Protein AF-0000000084732547 (afdb_homodimer)

Radius of gyration: 25.55 Å; Cα contacts (8 Å, |Δi|>4): 733; chains: 2; bounding box: 49×91×50 Å

Sequence (432 aa):
MTTTPTPHDSFFKDVFGPGKANLPALLSLLDAPFASRIDPSSLTFLSGETIGEGLATSFRSDLVGSLLVADATVDGKPLEFVFLVEHKSSPARDIQFKLACLVTALWARFLREGKPPLPVVPILIHHGKSPWNQPLRLYETLGLRPELATGMLDYALHVIDLTRIEDDEIRRKIPDPEPQMSLAAMKHIHDPLPAFLRVMADLLKEIEENRDILLSMTTTPTPHDSFFKDVFGPGKANLPALLSLLDAPFASRIDPSSLTFLSGETIGEGLATSFRSDLVGSLLVADATVDGKPLEFVFLVEHKSSPARDIQFKLACLVTALWARFLREGKPPLPVVPILIHHGKSPWNQPLRLYETLGLRPELATGMLDYALHVIDLTRIEDDEIRRKIPDPEPQMSLAAMKHIHDPLPAFLRVMADLLKEIEENRDILLS

Solvent-accessible surface area (backbone atoms only — not comparable to full-atom values): 23725 Å² total; per-residue (Å²): 128,84,70,72,77,47,77,67,54,54,50,51,40,68,51,44,24,83,98,44,87,38,52,56,44,60,41,60,73,50,94,50,74,52,44,84,32,50,36,70,88,52,63,41,69,49,80,44,78,65,39,24,70,24,35,72,47,91,56,73,61,70,38,36,37,31,31,35,36,56,97,35,60,40,96,86,33,77,30,53,37,34,38,37,36,36,74,39,56,56,93,55,94,54,49,68,59,53,48,49,33,50,50,31,28,43,37,51,48,26,50,74,70,74,37,78,61,64,53,49,38,50,34,38,38,35,35,26,90,57,67,87,83,70,73,48,37,45,43,51,69,63,54,45,56,75,72,69,41,69,36,23,75,31,35,41,59,41,69,47,45,39,62,75,52,52,69,68,55,47,52,70,60,27,77,53,55,67,57,33,46,52,52,51,47,45,43,36,63,79,46,58,66,71,59,34,49,50,54,50,48,56,49,49,51,50,40,51,53,49,45,51,53,68,73,92,130,84,72,69,76,46,77,67,52,55,50,52,41,68,51,46,25,83,98,44,87,38,52,56,45,60,41,61,70,49,94,49,75,53,44,83,32,50,37,68,87,53,61,41,70,49,82,47,78,64,38,24,70,24,34,73,46,91,57,74,64,69,39,37,34,32,32,34,35,55,97,37,61,40,95,87,34,76,29,53,38,33,38,39,37,37,74,40,56,58,94,57,95,55,50,66,59,52,48,49,35,51,50,33,27,42,37,51,49,25,50,74,70,74,37,79,60,63,53,49,37,50,35,36,36,35,35,26,92,57,68,86,83,70,73,48,38,44,44,50,69,64,53,45,57,74,74,68,40,69,36,22,76,31,33,41,58,40,69,48,44,39,62,75,51,52,70,67,54,45,53,70,61,26,79,54,55,67,58,32,47,51,52,50,47,45,43,35,63,77,46,58,66,73,59,33,51,49,53,51,49,55,49,50,52,51,38,50,54,48,46,51,52,68,75,90

InterPro domains:
  IPR006842 Transposase (putative), YhgA-like [PF04754] (6-211)
  IPR051699 Rpn/YhgA-like nuclease [PTHR34611] (1-171)

pLDDT: mean 84.66, std 13.65, range [27.95, 97.25]

Foldseek 3Di:
DPPDDDPLLVLVCVLCHPPHLQVLLVLLLFPDPQSVQWDSVFKDFDPQCPLCVVPPDPQTFSGKIKTFGHPDDDPNHTAMEIETEHEDQDDDLCVVVSQVSSLVSQCVVCVVVVHHRHHYAYEYEYQYPDWDDDAQKPCVSVVDDPVVCPPHDIDGYHYNTLLPDDLVNLCVSRPQLSVSLSSLLSNCVPPDPVVSVVSNVVSVVVNVVVVVVVVD/DPPDQDPLLVLVCVLCHPPHLQVLLVLLLFPDPQSVQWDSVFKDFDPFCPLCVVPPDPQTFSGKIKTFGHPDDDPRHTAMEIETEHEDQDDDLCVVVSQVSSLVSQCVVCVVVVHHRHHYAYEYEYQYPDWDDDAQKPVVSVVDDPVVCPPHDIDGYHYNTLLPDDLVNLCVSRPQLSVSLSSLLSNCVPPDPVVSVVSNVVSVVVNVVVVVVVVD

Structure (mmCIF, N/CA/C/O backbone):
data_AF-0000000084732547-model_v1
#
loop_
_entity.id
_entity.type
_entity.pdbx_description
1 polymer 'Probable transposase'
#
loop_
_atom_site.group_PDB
_atom_site.id
_atom_site.type_symbol
_atom_site.label_atom_id
_atom_site.label_alt_id
_atom_site.label_comp_id
_atom_site.label_asym_id
_atom_site.label_entity_id
_atom_site.label_seq_id
_atom_site.pdbx_PDB_ins_code
_atom_site.Cartn_x
_atom_site.Cartn_y
_atom_site.Cartn_z
_atom_site.occupancy
_atom_site.B_iso_or_equiv
_atom_site.auth_seq_id
_atom_site.auth_comp_id
_atom_site.auth_asym_id
_atom_site.auth_atom_id
_atom_site.pdbx_PDB_model_num
ATOM 1 N N . MET A 1 1 ? -15.766 15.445 -9.336 1 31.02 1 MET A N 1
ATOM 2 C CA . MET A 1 1 ? -16.094 16.859 -9.102 1 31.02 1 MET A CA 1
ATOM 3 C C . MET A 1 1 ? -14.898 17.609 -8.539 1 31.02 1 MET A C 1
ATOM 5 O O . MET A 1 1 ? -14.266 17.156 -7.582 1 31.02 1 MET A O 1
ATOM 9 N N . THR A 1 2 ? -14.25 18.359 -9.398 1 36.97 2 THR A N 1
ATOM 10 C CA . THR A 1 2 ? -13.234 19.328 -9.023 1 36.97 2 THR A CA 1
ATOM 11 C C . THR A 1 2 ? -13.703 20.172 -7.844 1 36.97 2 THR A C 1
ATOM 13 O O . THR A 1 2 ? -14.633 20.984 -7.984 1 36.97 2 THR A O 1
ATOM 16 N N . THR A 1 3 ? -13.758 19.656 -6.754 1 43.69 3 THR A N 1
ATOM 17 C CA . THR A 1 3 ? -14.227 20.531 -5.691 1 43.69 3 THR A CA 1
ATOM 18 C C . THR A 1 3 ? -13.438 21.844 -5.688 1 43.69 3 THR A C 1
ATOM 20 O O . THR A 1 3 ? -12.211 21.844 -5.785 1 43.69 3 THR A O 1
ATOM 23 N N . THR A 1 4 ? -14.031 22.922 -6.141 1 45.66 4 THR A N 1
ATOM 24 C CA . THR A 1 4 ? -13.531 24.281 -6.023 1 45.66 4 THR A CA 1
ATOM 25 C C . THR A 1 4 ? -12.828 24.484 -4.688 1 45.66 4 THR A C 1
ATOM 27 O O . THR A 1 4 ? -13.391 24.203 -3.631 1 45.66 4 THR A O 1
ATOM 30 N N . PRO A 1 5 ? -11.469 24.688 -4.867 1 55.34 5 PRO A N 1
ATOM 31 C CA . PRO A 1 5 ? -10.773 24.953 -3.604 1 55.34 5 PRO A CA 1
ATOM 32 C C . PRO A 1 5 ? -11.531 25.922 -2.709 1 55.34 5 PRO A C 1
ATOM 34 O O . PRO A 1 5 ? -12.055 26.938 -3.197 1 55.34 5 PRO A O 1
ATOM 37 N N . THR A 1 6 ? -11.953 25.531 -1.562 1 57.78 6 THR A N 1
ATOM 38 C CA . THR A 1 6 ? -12.523 26.438 -0.571 1 57.78 6 THR A CA 1
ATOM 39 C C . THR A 1 6 ? -11.461 27.391 -0.027 1 57.78 6 THR A C 1
ATOM 41 O O . THR A 1 6 ? -10.266 27.125 -0.165 1 57.78 6 THR A O 1
ATOM 44 N N . PRO A 1 7 ? -11.844 28.562 0.282 1 55 7 PRO A N 1
ATOM 45 C CA . PRO A 1 7 ? -10.914 29.5 0.888 1 55 7 PRO A CA 1
ATOM 46 C C . PRO A 1 7 ? -9.969 28.844 1.895 1 55 7 PRO A C 1
ATOM 48 O O . PRO A 1 7 ? -8.805 29.234 1.993 1 55 7 PRO A O 1
ATOM 51 N N . HIS A 1 8 ? -10.414 27.812 2.553 1 62.69 8 HIS A N 1
ATOM 52 C CA . HIS A 1 8 ? -9.562 27.125 3.52 1 62.69 8 HIS A CA 1
ATOM 53 C C . HIS A 1 8 ? -8.484 26.297 2.82 1 62.69 8 HIS A C 1
ATOM 55 O O . HIS A 1 8 ? -7.363 26.188 3.326 1 62.69 8 HIS A O 1
ATOM 61 N N . ASP A 1 9 ? -8.766 25.828 1.596 1 66.31 9 ASP A N 1
ATOM 62 C CA . ASP A 1 9 ? -7.773 25.047 0.857 1 66.31 9 ASP A CA 1
ATOM 63 C C . ASP A 1 9 ? -6.574 25.922 0.467 1 66.31 9 ASP A C 1
ATOM 65 O O . ASP A 1 9 ? -5.426 25.516 0.677 1 66.31 9 ASP A O 1
ATOM 69 N N . SER A 1 10 ? -6.891 27.047 0.05 1 67.56 10 SER A N 1
ATOM 70 C CA . SER A 1 10 ? -5.84 27.953 -0.405 1 67.56 10 SER A CA 1
ATOM 71 C C . SER A 1 10 ? -4.992 28.438 0.762 1 67.56 10 SER A C 1
ATOM 73 O O . SER A 1 10 ? -3.768 28.547 0.648 1 67.56 10 SER A O 1
ATOM 75 N N . PHE A 1 11 ? -5.613 28.641 1.814 1 73.94 11 PHE A N 1
ATOM 76 C CA . PHE A 1 11 ? -4.902 29.172 2.977 1 73.94 11 PHE A CA 1
ATOM 77 C C . PHE A 1 11 ? -3.918 28.141 3.516 1 73.94 11 PHE A C 1
ATOM 79 O O . PHE A 1 11 ? -2.775 28.469 3.836 1 73.94 11 PHE A O 1
ATOM 86 N N . PHE A 1 12 ? -4.289 26.906 3.523 1 82.31 12 PHE A N 1
ATOM 87 C CA . PHE A 1 12 ? -3.406 25.844 4 1 82.31 12 PHE A CA 1
ATOM 88 C C . PHE A 1 12 ? -2.143 25.781 3.15 1 82.31 12 PHE A C 1
ATOM 90 O O . PHE A 1 12 ? -1.031 25.75 3.684 1 82.31 12 PHE A O 1
ATOM 97 N N . LYS A 1 13 ? -2.27 25.844 1.89 1 82.56 13 LYS A N 1
ATOM 98 C CA . LYS A 1 13 ? -1.136 25.75 0.974 1 82.56 13 LYS A CA 1
ATOM 99 C C . LYS A 1 13 ? -0.231 26.969 1.095 1 82.56 13 LYS A C 1
ATOM 101 O O . LYS A 1 13 ? 0.993 26.859 0.997 1 82.56 13 LYS A O 1
ATOM 106 N N . ASP A 1 14 ? -0.887 28.062 1.357 1 82.38 14 ASP A N 1
ATOM 107 C CA . ASP A 1 14 ? -0.122 29.297 1.483 1 82.38 14 ASP A CA 1
ATOM 108 C C . ASP A 1 14 ? 0.755 29.266 2.734 1 82.38 14 ASP A C 1
ATOM 110 O O . ASP A 1 14 ? 1.865 29.812 2.729 1 82.38 14 ASP A O 1
ATOM 114 N N . VAL A 1 15 ? 0.312 28.703 3.719 1 86.5 15 VAL A N 1
ATOM 115 C CA . VAL A 1 15 ? 0.992 28.734 5.008 1 86.5 15 VAL A CA 1
ATOM 116 C C . VAL A 1 15 ? 2.004 27.594 5.09 1 86.5 15 VAL A C 1
ATOM 118 O O . VAL A 1 15 ? 3.092 27.75 5.645 1 86.5 15 VAL A O 1
ATOM 121 N N . PHE A 1 16 ? 1.667 26.453 4.488 1 90.94 16 PHE A N 1
ATOM 122 C CA . PHE A 1 16 ? 2.506 25.281 4.695 1 90.94 16 PHE A CA 1
ATOM 123 C C . PHE A 1 16 ? 3.207 24.875 3.402 1 90.94 16 PHE A C 1
ATOM 125 O O . PHE A 1 16 ? 4.027 23.953 3.395 1 90.94 16 PHE A O 1
ATOM 132 N N . GLY A 1 17 ? 2.99 25.547 2.369 1 88 17 GLY A N 1
ATOM 133 C CA . GLY A 1 17 ? 3.473 25.172 1.051 1 88 17 GLY A CA 1
ATOM 134 C C . GLY A 1 17 ? 4.867 25.688 0.755 1 88 17 GLY A C 1
ATOM 135 O O . GLY A 1 17 ? 5.602 26.062 1.67 1 88 17 GLY A O 1
ATOM 136 N N . PRO A 1 18 ? 5.203 25.562 -0.571 1 86.31 18 PRO A N 1
ATOM 137 C CA . PRO A 1 18 ? 6.539 25.969 -1.008 1 86.31 18 PRO A CA 1
ATOM 138 C C . PRO A 1 18 ? 6.883 27.406 -0.593 1 86.31 18 PRO A C 1
ATOM 140 O O . PRO A 1 18 ? 6.016 28.281 -0.616 1 86.31 18 PRO A O 1
ATOM 143 N N . GLY A 1 19 ? 8.102 27.594 -0.295 1 83.94 19 GLY A N 1
ATOM 144 C CA . GLY A 1 19 ? 8.562 28.906 0.137 1 83.94 19 GLY A CA 1
ATOM 145 C C . GLY A 1 19 ? 8.422 29.125 1.631 1 83.94 19 GLY A C 1
ATOM 146 O O . GLY A 1 19 ? 8.914 30.109 2.168 1 83.94 19 GLY A O 1
ATOM 147 N N . LYS A 1 20 ? 7.734 28.203 2.25 1 84.25 20 LYS A N 1
ATOM 148 C CA . LYS A 1 20 ? 7.582 28.266 3.699 1 84.25 20 LYS A CA 1
ATOM 149 C C . LYS A 1 20 ? 8.32 27.109 4.375 1 84.25 20 LYS A C 1
ATOM 151 O O . LYS A 1 20 ? 8.555 26.078 3.762 1 84.25 20 LYS A O 1
ATOM 156 N N . ALA A 1 21 ? 8.742 27.281 5.598 1 85.56 21 ALA A N 1
ATOM 157 C CA . ALA A 1 21 ? 9.461 26.266 6.359 1 85.56 21 ALA A CA 1
ATOM 158 C C . ALA A 1 21 ? 8.594 25.703 7.473 1 85.56 21 ALA A C 1
ATOM 160 O O . ALA A 1 21 ? 9.086 25.359 8.547 1 85.56 21 ALA A O 1
ATOM 161 N N . ASN A 1 22 ? 7.215 25.562 7.141 1 91.75 22 ASN A N 1
ATOM 162 C CA . ASN A 1 22 ? 6.301 25.266 8.242 1 91.75 22 ASN A CA 1
ATOM 163 C C . ASN A 1 22 ? 5.949 23.781 8.305 1 91.75 22 ASN A C 1
ATOM 165 O O . ASN A 1 22 ? 5.414 23.312 9.305 1 91.75 22 ASN A O 1
ATOM 169 N N . LEU A 1 23 ? 6.281 22.984 7.316 1 91.25 23 LEU A N 1
ATOM 170 C CA . LEU A 1 23 ? 5.918 21.578 7.27 1 91.25 23 LEU A CA 1
ATOM 171 C C . LEU A 1 23 ? 6.535 20.812 8.445 1 91.25 23 LEU A C 1
ATOM 173 O O . LEU A 1 23 ? 5.855 20.031 9.109 1 91.25 23 LEU A O 1
ATOM 177 N N . PRO A 1 24 ? 7.797 21.047 8.797 1 91.69 24 PRO A N 1
ATOM 178 C CA . PRO A 1 24 ? 8.383 20.328 9.93 1 91.69 24 PRO A CA 1
ATOM 179 C C . PRO A 1 24 ? 7.613 20.547 11.234 1 91.69 24 PRO A C 1
ATOM 181 O O . PRO A 1 24 ? 7.508 19.641 12.055 1 91.69 24 PRO A O 1
ATOM 184 N N . ALA A 1 25 ? 7.102 21.734 11.398 1 89.69 25 ALA A N 1
ATOM 185 C CA . ALA A 1 25 ? 6.328 22.016 12.602 1 89.69 25 ALA A CA 1
ATOM 186 C C . ALA A 1 25 ? 5.078 21.156 12.672 1 89.69 25 ALA A C 1
ATOM 188 O O . ALA A 1 25 ? 4.703 20.672 13.742 1 89.69 25 ALA A O 1
ATOM 189 N N . LEU A 1 26 ? 4.41 20.953 11.594 1 92.31 26 LEU A N 1
ATOM 190 C CA . LEU A 1 26 ? 3.242 20.078 11.539 1 92.31 26 LEU A CA 1
ATOM 191 C C . LEU A 1 26 ? 3.607 18.656 11.953 1 92.31 26 LEU A C 1
ATOM 193 O O . LEU A 1 26 ? 2.84 17.984 12.648 1 92.31 26 LEU A O 1
ATOM 197 N N . LEU A 1 27 ? 4.793 18.188 11.539 1 92.38 27 LEU A N 1
ATOM 198 C CA . LEU A 1 27 ? 5.234 16.828 11.805 1 92.38 27 LEU A CA 1
ATOM 199 C C . LEU A 1 27 ? 5.48 16.609 13.289 1 92.38 27 LEU A C 1
ATOM 201 O O . LEU A 1 27 ? 5.395 15.484 13.789 1 92.38 27 LEU A O 1
ATOM 205 N N . SER A 1 28 ? 5.73 17.703 13.969 1 90.56 28 SER A N 1
ATOM 206 C CA . SER A 1 28 ? 5.977 17.609 15.406 1 90.56 28 SER A CA 1
ATOM 207 C C . SER A 1 28 ? 4.703 17.25 16.156 1 90.56 28 SER A C 1
ATOM 209 O O . SER A 1 28 ? 4.758 16.859 17.328 1 90.56 28 SER A O 1
ATOM 211 N N . LEU A 1 29 ? 3.564 17.406 15.562 1 93.44 29 LEU A N 1
ATOM 212 C CA . LEU A 1 29 ? 2.289 17.062 16.188 1 93.44 29 LEU A CA 1
ATOM 213 C C . LEU A 1 29 ? 2.02 15.57 16.078 1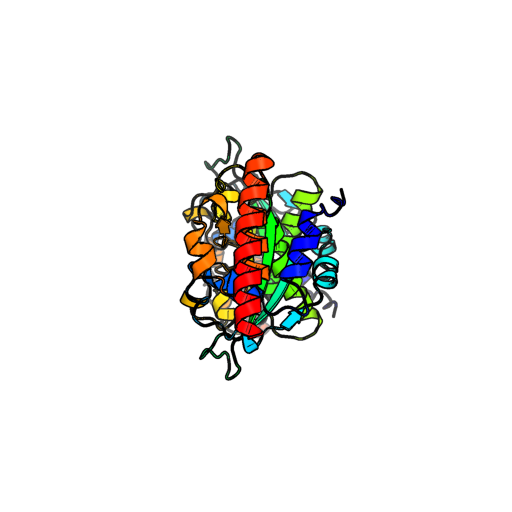 93.44 29 LEU A C 1
ATOM 215 O O . LEU A 1 29 ? 1.107 15.055 16.734 1 93.44 29 LEU A O 1
ATOM 219 N N . LEU A 1 30 ? 2.842 14.844 15.289 1 92.81 30 LEU A N 1
ATOM 220 C CA . LEU A 1 30 ? 2.654 13.406 15.102 1 92.81 30 LEU A CA 1
ATOM 221 C C . LEU A 1 30 ? 3.322 12.617 16.234 1 92.81 30 LEU A C 1
ATOM 223 O O . LEU A 1 30 ? 4.395 13 16.703 1 92.81 30 LEU A O 1
ATOM 227 N N . ASP A 1 31 ? 2.586 11.625 16.609 1 87 31 ASP A N 1
ATOM 228 C CA . ASP A 1 31 ? 3.209 10.641 17.484 1 87 31 ASP A CA 1
ATOM 229 C C . ASP A 1 31 ? 3.863 9.523 16.672 1 87 31 ASP A C 1
ATOM 231 O O . ASP A 1 31 ? 3.287 8.445 16.516 1 87 31 ASP A O 1
ATOM 235 N N . ALA A 1 32 ? 5.043 9.773 16.125 1 90.25 32 ALA A N 1
ATOM 236 C CA . ALA A 1 32 ? 5.766 8.812 15.289 1 90.25 32 ALA A CA 1
ATOM 237 C C . ALA A 1 32 ? 7.27 8.898 15.539 1 90.25 32 ALA A C 1
ATOM 239 O O . ALA A 1 32 ? 7.812 9.984 15.75 1 90.25 32 ALA A O 1
ATOM 240 N N . PRO A 1 33 ? 7.934 7.785 15.461 1 86.31 33 PRO A N 1
ATOM 241 C CA . PRO A 1 33 ? 9.367 7.738 15.773 1 86.31 33 PRO A CA 1
ATOM 242 C C . PRO A 1 33 ? 10.195 8.641 14.859 1 86.31 33 PRO A C 1
ATOM 244 O O . PRO A 1 33 ? 11.227 9.172 15.281 1 86.31 33 PRO A O 1
ATOM 247 N N . PHE A 1 34 ? 9.766 8.805 13.672 1 88.31 34 PHE A N 1
ATOM 248 C CA . PHE A 1 34 ? 10.578 9.57 12.734 1 88.31 34 PHE A CA 1
ATOM 249 C C . PHE A 1 34 ? 10.43 11.07 12.969 1 88.31 34 PHE A C 1
ATOM 251 O O . PHE A 1 34 ? 11.25 11.859 12.516 1 88.31 34 PHE A O 1
ATOM 258 N N . ALA A 1 35 ? 9.383 11.477 13.68 1 90 35 ALA A N 1
ATOM 259 C CA . ALA A 1 35 ? 9.039 12.891 13.781 1 90 35 ALA A CA 1
ATOM 260 C C . ALA A 1 35 ? 10.133 13.68 14.5 1 90 35 ALA A C 1
ATOM 262 O O . ALA A 1 35 ? 10.461 14.797 14.102 1 90 35 ALA A O 1
ATOM 263 N N . SER A 1 36 ? 10.75 13.055 15.492 1 88.12 36 SER A N 1
ATOM 264 C CA . SER A 1 36 ? 11.781 13.734 16.266 1 88.12 36 SER A CA 1
ATOM 265 C C . SER A 1 36 ? 13.141 13.641 15.586 1 88.12 36 SER A C 1
ATOM 267 O O . SER A 1 36 ? 14.109 14.266 16.031 1 88.12 36 SER A O 1
ATOM 269 N N . ARG A 1 37 ? 13.203 12.969 14.492 1 91.31 37 ARG A N 1
ATOM 270 C CA . ARG A 1 37 ? 14.484 12.719 13.836 1 91.31 37 ARG A CA 1
ATOM 271 C C . ARG A 1 37 ? 14.57 13.461 12.508 1 91.31 37 ARG A C 1
ATOM 273 O O . ARG A 1 37 ? 15.562 13.336 11.789 1 91.31 37 ARG A O 1
ATOM 280 N N . ILE A 1 38 ? 13.617 14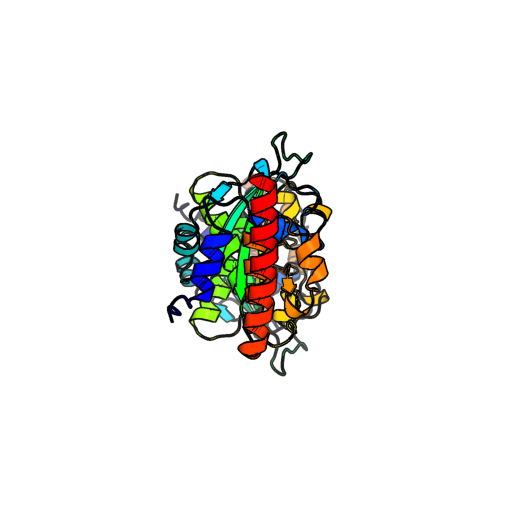.227 12.258 1 93.44 38 ILE A N 1
ATOM 281 C CA . ILE A 1 38 ? 13.57 14.969 11 1 93.44 38 ILE A CA 1
ATOM 282 C C . ILE A 1 38 ? 14.523 16.156 11.07 1 93.44 38 ILE A C 1
ATOM 284 O O . ILE A 1 38 ? 14.594 16.844 12.094 1 93.44 38 ILE A O 1
ATOM 288 N N . ASP A 1 39 ? 15.281 16.406 10.016 1 94.62 39 ASP A N 1
ATOM 289 C CA . ASP A 1 39 ? 16.062 17.625 9.844 1 94.62 39 ASP A CA 1
ATOM 290 C C . ASP A 1 39 ? 15.25 18.719 9.156 1 94.62 39 ASP A C 1
ATOM 292 O O . ASP A 1 39 ? 15.086 18.703 7.938 1 94.62 39 ASP A O 1
ATOM 296 N N . PRO A 1 40 ? 14.797 19.688 9.93 1 93 40 PRO A N 1
ATOM 297 C CA . PRO A 1 40 ? 13.883 20.688 9.367 1 93 40 PRO A CA 1
ATOM 298 C C . PRO A 1 40 ? 14.531 21.516 8.258 1 93 40 PRO A C 1
ATOM 300 O O . PRO A 1 40 ? 13.836 22.047 7.383 1 93 40 PRO A O 1
ATOM 303 N N . SER A 1 41 ? 15.82 21.594 8.242 1 93.62 41 SER A N 1
ATOM 304 C CA . SER A 1 41 ? 16.516 22.453 7.289 1 93.62 41 SER A CA 1
ATOM 305 C C . SER A 1 41 ? 16.625 21.781 5.922 1 93.62 41 SER A C 1
ATOM 307 O O . SER A 1 41 ? 16.984 22.438 4.938 1 93.62 41 SER A O 1
ATOM 309 N N . SER A 1 42 ? 16.25 20.547 5.805 1 95.31 42 SER A N 1
ATOM 310 C CA . SER A 1 42 ? 16.422 19.781 4.57 1 95.31 42 SER A CA 1
ATOM 311 C C . SER A 1 42 ? 15.156 19.828 3.713 1 95.31 42 SER A C 1
ATOM 313 O O . SER A 1 42 ? 15.102 19.203 2.65 1 95.31 42 SER A O 1
ATOM 315 N N . LEU A 1 43 ? 14.133 20.562 4.09 1 95.56 43 LEU A N 1
ATOM 316 C CA . LEU A 1 43 ? 12.82 20.547 3.453 1 95.56 43 LEU A CA 1
ATOM 317 C C . LEU A 1 43 ? 12.922 20.969 1.991 1 95.56 43 LEU A C 1
ATOM 319 O O . LEU A 1 43 ? 13.516 22 1.679 1 95.56 43 LEU A O 1
ATOM 323 N N . THR A 1 44 ? 12.445 20.125 1.108 1 94 44 THR A N 1
ATOM 324 C CA . THR A 1 44 ? 12.25 20.438 -0.304 1 94 44 THR A CA 1
ATOM 325 C C . THR A 1 44 ? 10.844 20.047 -0.753 1 94 44 THR A C 1
ATOM 327 O O . THR A 1 44 ? 10.336 18.984 -0.358 1 94 44 THR A O 1
ATOM 330 N N . PHE A 1 45 ? 10.25 20.938 -1.496 1 92.25 45 PHE A N 1
ATOM 331 C CA . PHE A 1 45 ? 8.906 20.625 -1.983 1 92.25 45 PHE A CA 1
ATOM 332 C C . PHE A 1 45 ? 8.969 19.984 -3.365 1 92.25 45 PHE A C 1
ATOM 334 O O . PHE A 1 45 ? 9.828 20.328 -4.18 1 92.25 45 PHE A O 1
ATOM 341 N N . LEU A 1 46 ? 8.188 18.984 -3.453 1 83.19 46 LEU A N 1
ATOM 342 C CA . LEU A 1 46 ? 8.023 18.344 -4.754 1 83.19 46 LEU A CA 1
ATOM 343 C C . LEU A 1 46 ? 6.793 18.875 -5.473 1 83.19 46 LEU A C 1
ATOM 345 O O . LEU A 1 46 ? 5.797 19.219 -4.836 1 83.19 46 LEU A O 1
ATOM 349 N N . SER A 1 47 ? 6.906 19.312 -6.781 1 64.88 47 SER A N 1
ATOM 350 C CA . SER A 1 47 ? 5.746 19.812 -7.512 1 64.88 47 SER A CA 1
ATOM 351 C C . SER A 1 47 ? 4.602 18.797 -7.48 1 64.88 47 SER A C 1
ATOM 353 O O . SER A 1 47 ? 4.797 17.609 -7.766 1 64.88 47 SER A O 1
ATOM 355 N N . GLY A 1 48 ? 3.619 18.844 -6.617 1 55.28 48 GLY A N 1
ATOM 356 C CA . GLY A 1 48 ? 2.447 18.016 -6.398 1 55.28 48 GLY A CA 1
ATOM 357 C C . GLY A 1 48 ? 1.713 17.672 -7.684 1 55.28 48 GLY A C 1
ATOM 358 O O . GLY A 1 48 ? 1.08 16.625 -7.777 1 55.28 48 GLY A O 1
ATOM 359 N N . GLU A 1 49 ? 1.55 18.719 -8.57 1 50.81 49 GLU A N 1
ATOM 360 C CA . GLU A 1 49 ? 0.68 18.531 -9.727 1 50.81 49 GLU A CA 1
ATOM 361 C C . GLU A 1 49 ? 1.035 17.25 -10.477 1 50.81 49 GLU A C 1
ATOM 363 O O . GLU A 1 49 ? 0.158 16.594 -11.039 1 50.81 49 GLU A O 1
ATOM 368 N N . THR A 1 50 ? 2.225 16.922 -10.383 1 50.88 50 THR A N 1
ATOM 369 C CA . THR A 1 50 ? 2.684 15.93 -11.359 1 50.88 50 THR A CA 1
ATOM 370 C C . THR A 1 50 ? 2.488 14.516 -10.828 1 50.88 50 THR A C 1
ATOM 372 O O . THR A 1 50 ? 2.568 13.547 -11.586 1 50.88 50 THR A O 1
ATOM 375 N N . ILE A 1 51 ? 2.135 14.422 -9.539 1 55.69 51 ILE A N 1
ATOM 376 C CA . ILE A 1 51 ? 2.162 13.055 -9.023 1 55.69 51 ILE A CA 1
ATOM 377 C C . ILE A 1 51 ? 0.918 12.305 -9.492 1 55.69 51 ILE A C 1
ATOM 379 O O . ILE A 1 51 ? 0.998 11.133 -9.875 1 55.69 51 ILE A O 1
ATOM 383 N N . GLY A 1 52 ? -0.241 13.055 -9.578 1 55.75 52 GLY A N 1
ATOM 384 C CA . GLY A 1 52 ? -1.496 12.398 -9.906 1 55.75 52 GLY A CA 1
ATOM 385 C C . GLY A 1 52 ? -1.64 12.094 -11.383 1 55.75 52 GLY A C 1
ATOM 386 O O . GLY A 1 52 ? -2.547 11.359 -11.781 1 55.75 52 GLY A O 1
ATOM 387 N N . GLU A 1 53 ? -0.822 12.711 -12.156 1 52.25 53 GLU A N 1
ATOM 388 C CA . GLU A 1 53 ? -1.012 12.555 -13.602 1 52.25 53 GLU A CA 1
ATOM 389 C C . GLU A 1 53 ? -0.854 11.094 -14.016 1 52.25 53 GLU A C 1
ATOM 391 O O . GLU A 1 53 ? -1.41 10.672 -15.031 1 52.25 53 GLU A O 1
ATOM 396 N N . GLY A 1 54 ? -0.275 10.391 -13.148 1 52.88 54 GLY A N 1
ATOM 397 C CA . GLY A 1 54 ? -0.12 8.992 -13.508 1 52.88 54 GLY A CA 1
ATOM 398 C C . GLY A 1 54 ? -1.28 8.125 -13.047 1 52.88 54 GLY A C 1
ATOM 399 O O . GLY A 1 54 ? -1.349 6.941 -13.383 1 52.88 54 GLY A O 1
ATOM 400 N N . LEU A 1 55 ? -2.09 8.836 -12.258 1 57.56 55 LEU A N 1
ATOM 401 C CA . LEU A 1 55 ? -3.262 8.102 -11.781 1 57.56 55 LEU A CA 1
ATOM 402 C C . LEU A 1 55 ? -4.484 8.438 -12.633 1 57.56 55 LEU A C 1
ATOM 404 O O . LEU A 1 55 ? -4.629 9.562 -13.109 1 57.56 55 LEU A O 1
ATOM 408 N N . ALA A 1 56 ? -5.027 7.473 -13.172 1 51.94 56 ALA A N 1
ATOM 409 C CA . ALA A 1 56 ? -6.281 7.699 -13.883 1 51.94 56 ALA A CA 1
ATOM 410 C C . ALA A 1 56 ? -7.242 8.539 -13.055 1 51.94 56 ALA A C 1
ATOM 412 O O . ALA A 1 56 ? -8.305 8.945 -13.531 1 51.94 56 ALA A O 1
ATOM 413 N N . THR A 1 57 ? -6.816 8.695 -11.766 1 56.59 57 THR A N 1
ATOM 414 C CA . THR A 1 57 ? -7.695 9.508 -10.93 1 56.59 57 THR A CA 1
ATOM 415 C C . THR A 1 57 ? -7.102 10.891 -10.695 1 56.59 57 THR A C 1
ATOM 417 O O . THR A 1 57 ? -5.887 11.078 -10.812 1 56.59 57 THR A O 1
ATOM 420 N N . SER A 1 58 ? -7.895 11.859 -10.633 1 63.03 58 SER A N 1
ATOM 421 C CA . SER A 1 58 ? -7.617 13.266 -10.375 1 63.03 58 SER A CA 1
ATOM 422 C C . SER A 1 58 ? -7.262 13.5 -8.914 1 63.03 58 SER A C 1
ATOM 424 O O . SER A 1 58 ? -7.648 14.516 -8.328 1 63.03 58 SER A O 1
ATOM 426 N N . PHE A 1 59 ? -6.551 12.461 -8.398 1 68.75 59 PHE A N 1
ATOM 427 C CA . PHE A 1 59 ? -6.219 12.688 -6.996 1 68.75 59 PHE A CA 1
ATOM 428 C C . PHE A 1 59 ? -5.031 13.633 -6.867 1 68.75 59 PHE A C 1
ATOM 430 O O . PHE A 1 59 ? -4.082 13.555 -7.652 1 68.75 59 PHE A O 1
ATOM 437 N N . ARG A 1 60 ? -5.215 14.68 -5.988 1 71.88 60 ARG A N 1
ATOM 438 C CA . ARG A 1 60 ? -4.121 15.586 -5.641 1 71.88 60 ARG A CA 1
ATOM 439 C C . ARG A 1 60 ? -3.975 15.711 -4.129 1 71.88 60 ARG A C 1
ATOM 441 O O . ARG A 1 60 ? -4.941 15.523 -3.387 1 71.88 60 ARG A O 1
ATOM 448 N N . SER A 1 61 ? -2.688 15.719 -3.82 1 76.06 61 SER A N 1
ATOM 449 C CA . SER A 1 61 ? -2.455 16.016 -2.408 1 76.06 61 SER A CA 1
ATOM 450 C C . SER A 1 61 ? -2.291 17.516 -2.172 1 76.06 61 SER A C 1
ATOM 452 O O . SER A 1 61 ? -1.915 18.25 -3.084 1 76.06 61 SER A O 1
ATOM 454 N N . ASP A 1 62 ? -2.576 17.922 -0.966 1 81.81 62 ASP A N 1
ATOM 455 C CA . ASP A 1 62 ? -2.428 19.328 -0.594 1 81.81 62 ASP A CA 1
ATOM 456 C C . ASP A 1 62 ? -0.958 19.734 -0.572 1 81.81 62 ASP A C 1
ATOM 458 O O . ASP A 1 62 ? -0.602 20.812 -1.045 1 81.81 62 ASP A O 1
ATOM 462 N N . LEU A 1 63 ? -0.17 18.891 -0.055 1 88.44 63 LEU A N 1
ATOM 463 C CA . LEU A 1 63 ? 1.253 19.188 0.077 1 88.44 63 LEU A CA 1
ATOM 464 C C . LEU A 1 63 ? 2.084 17.922 -0.064 1 88.44 63 LEU A C 1
ATOM 466 O O . LEU A 1 63 ? 1.72 16.875 0.476 1 88.44 63 LEU A O 1
ATOM 470 N N . VAL A 1 64 ? 3.203 18.062 -0.854 1 91.69 64 VAL A N 1
ATOM 471 C CA . VAL A 1 64 ? 4.203 17 -0.933 1 91.69 64 VAL A CA 1
ATOM 472 C C . VAL A 1 64 ? 5.594 17.578 -0.703 1 91.69 64 VAL A C 1
ATOM 474 O O . VAL A 1 64 ? 6.035 18.469 -1.441 1 91.69 64 VAL A O 1
ATOM 477 N N . GLY A 1 65 ? 6.215 17.141 0.33 1 93.75 65 GLY A N 1
ATOM 478 C CA . GLY A 1 65 ? 7.559 17.594 0.651 1 93.75 65 GLY A CA 1
ATOM 479 C C . GLY A 1 65 ? 8.484 16.469 1.074 1 93.75 65 GLY A C 1
ATOM 480 O O . GLY A 1 65 ? 8.031 15.43 1.541 1 93.75 65 GLY A O 1
ATOM 481 N N . SER A 1 66 ? 9.742 16.688 0.873 1 95.38 66 SER A N 1
ATOM 482 C CA . SER A 1 66 ? 10.75 15.703 1.274 1 95.38 66 SER A CA 1
ATOM 483 C C . SER A 1 66 ? 11.672 16.266 2.348 1 95.38 66 SER A C 1
ATOM 485 O O . SER A 1 66 ? 12.016 17.453 2.318 1 95.38 66 SER A O 1
ATOM 487 N N . LEU A 1 67 ? 12 15.469 3.299 1 96.06 67 LEU A N 1
ATOM 488 C CA . LEU A 1 67 ? 12.891 15.82 4.398 1 96.06 67 LEU A CA 1
ATOM 489 C C . LEU A 1 67 ? 13.859 14.68 4.695 1 96.06 67 LEU A C 1
ATOM 491 O O . LEU A 1 67 ? 13.516 13.508 4.555 1 96.06 67 LEU A O 1
ATOM 495 N N . LEU A 1 68 ? 15.039 15.078 5.145 1 96 68 LEU A N 1
ATOM 496 C CA . LEU A 1 68 ? 16.016 14.086 5.598 1 96 68 LEU A CA 1
ATOM 497 C C . LEU A 1 68 ? 15.734 13.664 7.035 1 96 68 LEU A C 1
ATOM 499 O O . LEU A 1 68 ? 15.266 14.477 7.844 1 96 68 LEU A O 1
ATOM 503 N N . VAL A 1 69 ? 15.883 12.359 7.266 1 92.69 69 VAL A N 1
ATOM 504 C CA . VAL A 1 69 ? 15.859 11.852 8.633 1 92.69 69 VAL A CA 1
ATOM 505 C C . VAL A 1 69 ? 17.266 11.859 9.211 1 92.69 69 VAL A C 1
ATOM 507 O O . VAL A 1 69 ? 18.172 11.203 8.688 1 92.69 69 VAL A O 1
ATOM 510 N N . ALA A 1 70 ? 17.359 12.562 10.297 1 88.38 70 ALA A N 1
ATOM 511 C CA . ALA A 1 70 ? 18.688 12.758 10.891 1 88.38 70 ALA A CA 1
ATOM 512 C C . ALA A 1 70 ? 19.281 11.422 11.344 1 88.38 70 ALA A C 1
ATOM 514 O O . ALA A 1 70 ? 18.562 10.555 11.844 1 88.38 70 ALA A O 1
ATOM 515 N N . ASP A 1 71 ? 20.5 11.211 11.117 1 84.75 71 ASP A N 1
ATOM 516 C CA . ASP A 1 71 ? 21.328 10.117 11.625 1 84.75 71 ASP A CA 1
ATOM 517 C C . ASP A 1 71 ? 20.859 8.773 11.062 1 84.75 71 ASP A C 1
ATOM 519 O O . ASP A 1 71 ? 20.938 7.75 11.75 1 84.75 71 ASP A O 1
ATOM 523 N N . ALA A 1 72 ? 20.156 8.805 10.086 1 88.19 72 ALA A N 1
ATOM 524 C CA . ALA A 1 72 ? 19.734 7.578 9.422 1 88.19 72 ALA A CA 1
ATOM 525 C C . ALA A 1 72 ? 20.234 7.535 7.977 1 88.19 72 ALA A C 1
ATOM 527 O O . ALA A 1 72 ? 20.25 8.562 7.289 1 88.19 72 ALA A O 1
ATOM 528 N N . THR A 1 73 ? 20.75 6.422 7.625 1 89 73 THR A N 1
ATOM 529 C CA . THR A 1 73 ? 21.25 6.25 6.266 1 89 73 THR A CA 1
ATOM 530 C C . THR A 1 73 ? 20.734 4.945 5.664 1 89 73 THR A C 1
ATOM 532 O O . THR A 1 73 ? 20.375 4.02 6.391 1 89 73 THR A O 1
ATOM 535 N N . VAL A 1 74 ? 20.562 4.98 4.41 1 85.75 74 VAL A N 1
ATOM 536 C CA . VAL A 1 74 ? 20.328 3.791 3.596 1 85.75 74 VAL A CA 1
ATOM 537 C C . VAL A 1 74 ? 21.391 3.689 2.512 1 85.75 74 VAL A C 1
ATOM 539 O O . VAL A 1 74 ? 21.594 4.621 1.728 1 85.75 74 VAL A O 1
ATOM 542 N N . ASP A 1 75 ? 22.078 2.578 2.48 1 84.5 75 ASP A N 1
ATOM 543 C CA . ASP A 1 75 ? 23.156 2.346 1.532 1 84.5 75 ASP A CA 1
ATOM 544 C C . ASP A 1 75 ? 24.156 3.504 1.543 1 84.5 75 ASP A C 1
ATOM 546 O O . ASP A 1 75 ? 24.562 3.994 0.486 1 84.5 75 ASP A O 1
ATOM 550 N N . GLY A 1 76 ? 24.453 4.004 2.674 1 87.12 76 GLY A N 1
ATOM 551 C CA . GLY A 1 76 ? 25.469 5.027 2.854 1 87.12 76 GLY A CA 1
ATOM 552 C C . GLY A 1 76 ? 24.969 6.43 2.547 1 87.12 76 GLY A C 1
ATOM 553 O O . GLY A 1 76 ? 25.719 7.398 2.641 1 87.12 76 GLY A O 1
ATOM 554 N N . LYS A 1 77 ? 23.828 6.566 2.141 1 90.56 77 LYS A N 1
ATOM 555 C CA . LYS A 1 77 ? 23.234 7.867 1.831 1 90.56 77 LYS A CA 1
ATOM 556 C C . LYS A 1 77 ? 22.219 8.273 2.885 1 90.56 77 LYS A C 1
ATOM 558 O O . LYS A 1 77 ? 21.547 7.426 3.463 1 90.56 77 LYS A O 1
ATOM 563 N N . PRO A 1 78 ? 22.109 9.578 3.061 1 93.38 78 PRO A N 1
ATOM 564 C CA . PRO A 1 78 ? 21.094 10.031 4.02 1 93.38 78 PRO A CA 1
ATOM 565 C C . PRO A 1 78 ? 19.688 9.539 3.674 1 93.38 78 PRO A C 1
ATOM 567 O O . PRO A 1 78 ? 19.328 9.477 2.498 1 93.38 78 PRO A O 1
ATOM 570 N N . LEU A 1 79 ? 19 9.203 4.703 1 95 79 LEU A N 1
ATOM 571 C CA . LEU A 1 79 ? 17.641 8.719 4.523 1 95 79 LEU A CA 1
ATOM 572 C C . LEU A 1 79 ? 16.672 9.883 4.316 1 95 79 LEU A C 1
ATOM 574 O O . LEU A 1 79 ? 16.625 10.812 5.129 1 95 79 LEU A O 1
ATOM 578 N N . GLU A 1 80 ? 16 9.828 3.201 1 96.06 80 GLU A N 1
ATOM 579 C CA . GLU A 1 80 ? 15.047 10.867 2.838 1 96.06 80 GLU A CA 1
ATOM 580 C C . GLU A 1 80 ? 13.617 10.312 2.822 1 96.06 80 GLU A C 1
ATOM 582 O O . GLU A 1 80 ? 13.367 9.258 2.238 1 96.06 80 GLU A O 1
ATOM 587 N N . PHE A 1 81 ? 12.727 11.016 3.518 1 96.31 81 PHE A N 1
ATOM 588 C CA . PHE A 1 81 ? 11.305 10.688 3.504 1 96.31 81 PHE A CA 1
ATOM 589 C C . PHE A 1 81 ? 10.531 11.703 2.67 1 96.31 81 PHE A C 1
ATOM 591 O O . PHE A 1 81 ? 10.859 12.891 2.664 1 96.31 81 PHE A O 1
ATOM 598 N N . VAL A 1 82 ? 9.57 11.195 1.98 1 95.88 82 VAL A N 1
ATOM 599 C CA . VAL A 1 82 ? 8.57 12.078 1.383 1 95.88 82 VAL A CA 1
ATOM 600 C C . VAL A 1 82 ? 7.309 12.094 2.244 1 95.88 82 VAL A C 1
ATOM 602 O O . VAL A 1 82 ? 6.844 11.039 2.691 1 95.88 82 VAL A O 1
ATOM 605 N N . PHE A 1 83 ? 6.797 13.258 2.473 1 95.19 83 PHE A N 1
ATOM 606 C CA . PHE A 1 83 ? 5.57 13.43 3.24 1 95.19 83 PHE A CA 1
ATOM 607 C C . PHE A 1 83 ? 4.441 13.945 2.354 1 95.19 83 PHE A C 1
ATOM 609 O O . PHE A 1 83 ? 4.605 14.945 1.652 1 95.19 83 PHE A O 1
ATOM 616 N N . LEU A 1 84 ? 3.4 13.18 2.361 1 93.81 84 LEU A N 1
ATOM 617 C CA . LEU A 1 84 ? 2.166 13.555 1.679 1 93.81 84 LEU A CA 1
ATOM 618 C C . LEU A 1 84 ? 1.112 14.016 2.678 1 93.81 84 LEU A C 1
ATOM 620 O O . LEU A 1 84 ? 0.606 13.219 3.469 1 93.81 84 LEU A O 1
ATOM 624 N N . VAL A 1 85 ? 0.706 15.312 2.58 1 93.19 85 VAL A N 1
ATOM 625 C CA . VAL A 1 85 ? -0.204 15.867 3.574 1 93.19 85 VAL A CA 1
ATOM 626 C C . VAL A 1 85 ? -1.537 16.219 2.916 1 93.19 85 VAL A C 1
ATOM 628 O O . VAL A 1 85 ? -1.569 16.906 1.893 1 93.19 85 VAL A O 1
ATOM 631 N N . GLU A 1 86 ? -2.562 15.672 3.457 1 91.38 86 GLU A N 1
ATOM 632 C CA . GLU A 1 86 ? -3.941 15.969 3.08 1 91.38 86 GLU A CA 1
ATOM 633 C C . GLU A 1 86 ? -4.723 16.547 4.258 1 91.38 86 GLU A C 1
ATOM 635 O O . GLU A 1 86 ? -4.465 16.203 5.41 1 91.38 86 GLU A O 1
ATOM 640 N N . HIS A 1 87 ? -5.617 17.516 3.98 1 91 87 HIS A N 1
ATOM 641 C CA . HIS A 1 87 ? -6.477 18.016 5.051 1 91 87 HIS A CA 1
ATOM 642 C C . HIS A 1 87 ? -7.949 17.844 4.691 1 91 87 HIS A C 1
ATOM 644 O O . HIS A 1 87 ? -8.328 17.984 3.527 1 91 87 HIS A O 1
ATOM 650 N N . LYS A 1 88 ? -8.711 17.453 5.625 1 89.38 88 LYS A N 1
ATOM 651 C CA . LYS A 1 88 ? -10.141 17.219 5.438 1 89.38 88 LYS A CA 1
ATOM 652 C C . LYS A 1 88 ? -10.945 17.766 6.613 1 89.38 88 LYS A C 1
ATOM 654 O O . LYS A 1 88 ? -10.531 17.641 7.77 1 89.38 88 LYS A O 1
ATOM 659 N N . SER A 1 89 ? -12.117 18.375 6.273 1 88.62 89 SER A N 1
ATOM 660 C CA . SER A 1 89 ? -13.023 18.891 7.297 1 88.62 89 SER A CA 1
ATOM 661 C C . SER A 1 89 ? -14.141 17.906 7.586 1 88.62 89 SER A C 1
ATOM 663 O O . SER A 1 89 ? -14.961 18.125 8.484 1 88.62 89 SER A O 1
ATOM 665 N N . SER A 1 90 ? -14.289 16.922 6.855 1 85.81 90 SER A N 1
ATOM 666 C CA . SER A 1 90 ? -15.266 15.859 7.059 1 85.81 90 SER A CA 1
ATOM 667 C C . SER A 1 90 ? -14.648 14.492 6.801 1 85.81 90 SER A C 1
ATOM 669 O O . SER A 1 90 ? -13.648 14.375 6.094 1 85.81 90 SER A O 1
ATOM 671 N N . PRO A 1 91 ? -15.312 13.555 7.566 1 78.44 91 PRO A N 1
ATOM 672 C CA . PRO A 1 91 ? -14.797 12.211 7.301 1 78.44 91 PRO A CA 1
ATOM 673 C C . PRO A 1 91 ? -14.953 11.797 5.84 1 78.44 91 PRO A C 1
ATOM 675 O O . PRO A 1 91 ? -15.953 12.125 5.203 1 78.44 91 PRO A O 1
ATOM 678 N N . ALA A 1 92 ? -13.898 11.391 5.305 1 80 92 ALA A N 1
ATOM 679 C CA . ALA A 1 92 ? -13.922 10.82 3.961 1 80 92 ALA A CA 1
ATOM 680 C C . ALA A 1 92 ? -13.609 9.328 3.994 1 80 92 ALA A C 1
ATOM 682 O O . ALA A 1 92 ? -12.508 8.922 4.371 1 80 92 ALA A O 1
ATOM 683 N N . ARG A 1 93 ? -14.547 8.5 3.533 1 79.5 93 ARG A N 1
ATOM 684 C CA . ARG A 1 93 ? -14.445 7.051 3.652 1 79.5 93 ARG A CA 1
ATOM 685 C C . ARG A 1 93 ? -13.328 6.504 2.771 1 79.5 93 ARG A C 1
ATOM 687 O O . ARG A 1 93 ? -12.742 5.465 3.08 1 79.5 93 ARG A O 1
ATOM 694 N N . ASP A 1 94 ? -12.984 7.281 1.74 1 88.94 94 ASP A N 1
ATOM 695 C CA . ASP A 1 94 ? -12.055 6.723 0.763 1 88.94 94 ASP A CA 1
ATOM 696 C C . ASP A 1 94 ? -10.664 7.34 0.908 1 88.94 94 ASP A C 1
ATOM 698 O O . ASP A 1 94 ? -9.773 7.086 0.091 1 88.94 94 ASP A O 1
ATOM 702 N N . ILE A 1 95 ? -10.453 8.062 2.012 1 92.44 95 ILE A N 1
ATOM 703 C CA . ILE A 1 95 ? -9.242 8.859 2.111 1 92.44 95 ILE A CA 1
ATOM 704 C C . ILE A 1 95 ? -8.023 7.945 2.18 1 92.44 95 ILE A C 1
ATOM 706 O O . ILE A 1 95 ? -6.977 8.25 1.598 1 92.44 95 ILE A O 1
ATOM 710 N N . GLN A 1 96 ? -8.156 6.82 2.822 1 94.69 96 GLN A N 1
ATOM 711 C CA . GLN A 1 96 ? -7.012 5.922 2.945 1 94.69 96 GLN A CA 1
ATOM 712 C C . GLN A 1 96 ? -6.637 5.324 1.593 1 94.69 96 GLN A C 1
ATOM 714 O O . GLN A 1 96 ? -5.453 5.145 1.295 1 94.69 96 GLN A O 1
ATOM 719 N N . PHE A 1 97 ? -7.621 5.016 0.767 1 93.75 97 PHE A N 1
ATOM 720 C CA . PHE A 1 97 ? -7.352 4.5 -0.57 1 93.75 97 PHE A CA 1
ATOM 721 C C . PHE A 1 97 ? -6.746 5.578 -1.459 1 93.75 97 PHE A C 1
ATOM 723 O O . PHE A 1 97 ? -5.816 5.312 -2.221 1 93.75 97 PHE A O 1
ATOM 730 N N . LYS A 1 98 ? -7.289 6.766 -1.306 1 90 98 LYS A N 1
ATOM 731 C CA . LYS A 1 98 ? -6.766 7.879 -2.092 1 90 98 LYS A CA 1
ATOM 732 C C . LYS A 1 98 ? -5.305 8.156 -1.754 1 90 98 LYS A C 1
ATOM 734 O O . LYS A 1 98 ? -4.48 8.344 -2.65 1 90 98 LYS A O 1
ATOM 739 N N . LEU A 1 99 ? -5.02 8.125 -0.484 1 93.69 99 LEU A N 1
ATOM 740 C CA . LEU A 1 99 ? -3.646 8.367 -0.058 1 93.69 99 LEU A CA 1
ATOM 741 C C . LEU A 1 99 ? -2.725 7.238 -0.505 1 93.69 99 LEU A C 1
ATOM 743 O O . LEU A 1 99 ? -1.592 7.484 -0.924 1 93.69 99 LEU A O 1
ATOM 747 N N . ALA A 1 100 ? -3.172 6.039 -0.443 1 94.81 100 ALA A N 1
ATOM 748 C CA . ALA A 1 100 ? -2.391 4.91 -0.941 1 94.81 100 ALA A CA 1
ATOM 749 C C . ALA A 1 100 ? -2.1 5.062 -2.432 1 94.81 100 ALA A C 1
ATOM 751 O O . ALA A 1 100 ? -0.985 4.785 -2.885 1 94.81 100 ALA A O 1
ATOM 752 N N . CYS A 1 101 ? -3.084 5.492 -3.191 1 91.88 101 CYS A N 1
ATOM 753 C CA . CYS A 1 101 ? -2.912 5.719 -4.621 1 91.88 101 CYS A CA 1
ATOM 754 C C . CYS A 1 101 ? -1.863 6.793 -4.883 1 91.88 101 CYS A C 1
ATOM 756 O O . CYS A 1 101 ? -1.026 6.648 -5.773 1 91.88 101 CYS A O 1
ATOM 758 N N . LEU A 1 102 ? -1.898 7.766 -4.098 1 91.19 102 LEU A N 1
ATOM 759 C CA . LEU A 1 102 ? -0.944 8.852 -4.289 1 91.19 102 LEU A CA 1
ATOM 760 C C . LEU A 1 102 ? 0.472 8.398 -3.955 1 91.19 102 LEU A C 1
ATOM 762 O O . LEU A 1 102 ? 1.427 8.766 -4.641 1 91.19 102 LEU A O 1
ATOM 766 N N . VAL A 1 103 ? 0.611 7.621 -2.91 1 94.38 103 VAL A N 1
ATOM 767 C CA . VAL A 1 103 ? 1.917 7.082 -2.545 1 94.38 103 VAL A CA 1
ATOM 768 C C . VAL A 1 103 ? 2.486 6.277 -3.709 1 94.38 103 VAL A C 1
ATOM 770 O O . VAL A 1 103 ? 3.633 6.484 -4.117 1 94.38 103 VAL A O 1
ATOM 773 N N . THR A 1 104 ? 1.702 5.41 -4.254 1 93.12 104 THR A N 1
ATOM 774 C CA . THR A 1 104 ? 2.213 4.52 -5.293 1 93.12 104 THR A CA 1
ATOM 775 C C . THR A 1 104 ? 2.398 5.273 -6.609 1 93.12 104 THR A C 1
ATOM 777 O O . THR A 1 104 ? 3.275 4.938 -7.406 1 93.12 104 THR A O 1
ATOM 780 N N . ALA A 1 105 ? 1.592 6.297 -6.805 1 88.81 105 ALA A N 1
ATOM 781 C CA . ALA A 1 105 ? 1.831 7.156 -7.961 1 88.81 105 ALA A CA 1
ATOM 782 C C . ALA A 1 105 ? 3.203 7.816 -7.879 1 88.81 105 ALA A C 1
ATOM 784 O O . ALA A 1 105 ? 3.898 7.949 -8.891 1 88.81 105 ALA A O 1
ATOM 785 N N . LEU A 1 106 ? 3.545 8.227 -6.762 1 90.38 106 LEU A N 1
ATOM 786 C CA . LEU A 1 106 ? 4.863 8.812 -6.562 1 90.38 106 LEU A CA 1
ATOM 787 C C . LEU A 1 106 ? 5.961 7.789 -6.82 1 90.38 106 LEU A C 1
ATOM 789 O O . LEU A 1 106 ? 6.965 8.094 -7.469 1 90.38 106 LEU A O 1
ATOM 793 N N . TRP A 1 107 ? 5.793 6.59 -6.297 1 92.19 107 TRP A N 1
ATOM 794 C CA . TRP A 1 107 ? 6.766 5.535 -6.559 1 92.19 107 TRP A CA 1
ATOM 795 C C . TRP A 1 107 ? 6.883 5.258 -8.055 1 92.19 107 TRP A C 1
ATOM 797 O O . TRP A 1 107 ? 7.984 5.102 -8.578 1 92.19 107 TRP A O 1
ATOM 807 N N . ALA A 1 108 ? 5.73 5.145 -8.68 1 88.69 108 ALA A N 1
ATOM 808 C CA . ALA A 1 108 ? 5.738 4.922 -10.117 1 88.69 108 ALA A CA 1
ATOM 809 C C . ALA A 1 108 ? 6.52 6.02 -10.844 1 88.69 108 ALA A C 1
ATOM 811 O O . ALA A 1 108 ? 7.262 5.742 -11.789 1 88.69 108 ALA A O 1
ATOM 812 N N . ARG A 1 109 ? 6.34 7.191 -10.438 1 86.69 109 ARG A N 1
ATOM 813 C CA . ARG A 1 109 ? 7.07 8.312 -11.031 1 86.69 109 ARG A CA 1
ATOM 814 C C . ARG A 1 109 ? 8.57 8.156 -10.812 1 86.69 109 ARG A C 1
ATOM 816 O O . ARG A 1 109 ? 9.359 8.359 -11.742 1 86.69 109 ARG A O 1
ATOM 823 N N . PHE A 1 110 ? 8.961 7.848 -9.562 1 88.69 110 PHE A N 1
ATOM 824 C CA . PHE A 1 110 ? 10.375 7.625 -9.281 1 88.69 110 PHE A CA 1
ATOM 825 C C . PHE A 1 110 ? 10.953 6.57 -10.219 1 88.69 110 PHE A C 1
ATOM 827 O O . PHE A 1 110 ? 12.008 6.777 -10.82 1 88.69 110 PHE A O 1
ATOM 834 N N . LEU A 1 111 ? 10.258 5.523 -10.352 1 87.62 111 LEU A N 1
ATOM 835 C CA . LEU A 1 111 ? 10.711 4.414 -11.18 1 87.62 111 LEU A CA 1
ATOM 836 C C . LEU A 1 111 ? 10.82 4.836 -12.641 1 87.62 111 LEU A C 1
ATOM 838 O O . LEU A 1 111 ? 11.797 4.496 -13.32 1 87.62 111 LEU A O 1
ATOM 842 N N . ARG A 1 112 ? 9.867 5.566 -13.102 1 85.06 112 ARG A N 1
ATOM 843 C CA . ARG A 1 112 ? 9.867 6.059 -14.477 1 85.06 112 ARG A CA 1
ATOM 844 C C . ARG A 1 112 ? 11.062 6.977 -14.727 1 85.06 112 ARG A C 1
ATOM 846 O O . ARG A 1 112 ? 11.625 6.98 -15.82 1 85.06 112 ARG A O 1
ATOM 853 N N . GLU A 1 113 ? 11.406 7.637 -13.758 1 86.38 113 GLU A N 1
ATOM 854 C CA . GLU A 1 113 ? 12.508 8.594 -13.875 1 86.38 113 GLU A CA 1
ATOM 855 C C . GLU A 1 113 ? 13.852 7.926 -13.602 1 86.38 113 GLU A C 1
ATOM 857 O O . GLU A 1 113 ? 14.891 8.586 -13.609 1 86.38 113 GLU A O 1
ATOM 862 N N . GLY A 1 114 ? 13.812 6.645 -13.328 1 87.56 114 GLY A N 1
ATOM 863 C CA . GLY A 1 114 ? 15.039 5.91 -13.062 1 87.56 114 GLY A CA 1
ATOM 864 C C . GLY A 1 114 ? 15.625 6.191 -11.688 1 87.56 114 GLY A C 1
ATOM 865 O O . GLY A 1 114 ? 16.828 6.07 -11.484 1 87.56 114 GLY A O 1
ATOM 866 N N . LYS A 1 115 ? 14.812 6.688 -10.797 1 88.31 115 LYS A N 1
ATOM 867 C CA . LYS A 1 115 ? 15.211 6.973 -9.422 1 88.31 115 LYS A CA 1
ATOM 868 C C . LYS A 1 115 ? 14.688 5.91 -8.461 1 88.31 115 LYS A C 1
ATOM 870 O O . LYS A 1 115 ? 13.609 5.344 -8.68 1 88.31 115 LYS A O 1
ATOM 875 N N . PRO A 1 116 ? 15.453 5.656 -7.438 1 89.69 116 PRO A N 1
ATOM 876 C CA . PRO A 1 116 ? 14.914 4.727 -6.438 1 89.69 116 PRO A CA 1
ATOM 877 C C . PRO A 1 116 ? 13.703 5.289 -5.699 1 89.69 116 PRO A C 1
ATOM 879 O O . PRO A 1 116 ? 13.664 6.48 -5.379 1 89.69 116 PRO A O 1
ATOM 882 N N . PRO A 1 117 ? 12.727 4.426 -5.496 1 93.06 117 PRO A N 1
ATOM 883 C CA . PRO A 1 117 ? 11.602 4.895 -4.688 1 93.06 117 PRO A CA 1
ATOM 884 C C . PRO A 1 117 ? 12.016 5.305 -3.277 1 93.06 117 PRO A C 1
ATOM 886 O O . PRO A 1 117 ? 12.891 4.672 -2.678 1 93.06 117 PRO A O 1
ATOM 889 N N . LEU A 1 118 ? 11.445 6.352 -2.783 1 94.62 118 LEU A N 1
ATOM 890 C CA . LEU A 1 118 ? 11.672 6.828 -1.424 1 94.62 118 LEU A CA 1
ATOM 891 C C . LEU A 1 118 ? 10.531 6.422 -0.502 1 94.62 118 LEU A C 1
ATOM 893 O O . LEU A 1 118 ? 9.414 6.164 -0.964 1 94.62 118 LEU A O 1
ATOM 897 N N . PRO A 1 119 ? 10.852 6.297 0.824 1 96.25 119 PRO A N 1
ATOM 898 C CA . PRO A 1 119 ? 9.742 6.148 1.773 1 96.25 119 PRO A CA 1
ATOM 899 C C . PRO A 1 119 ? 8.773 7.324 1.73 1 96.25 119 PRO A C 1
ATOM 901 O O . PRO A 1 119 ? 9.195 8.484 1.641 1 96.25 119 PRO A O 1
ATOM 904 N N . VAL A 1 120 ? 7.492 7.012 1.678 1 96.12 120 VAL A N 1
ATOM 905 C CA . VAL A 1 120 ? 6.457 8.039 1.627 1 96.12 120 VAL A CA 1
ATOM 906 C C . VAL A 1 120 ? 5.527 7.898 2.832 1 96.12 120 VAL A C 1
ATOM 908 O O . VAL A 1 120 ? 5.027 6.805 3.113 1 96.12 120 VAL A O 1
ATOM 911 N N . VAL A 1 121 ? 5.297 8.969 3.51 1 96.62 121 VAL A N 1
ATOM 912 C CA . VAL A 1 121 ? 4.445 8.992 4.695 1 96.62 121 VAL A CA 1
ATOM 913 C C . VAL A 1 121 ? 3.191 9.812 4.414 1 96.62 121 VAL A C 1
ATOM 915 O O . VAL A 1 121 ? 3.248 11.047 4.367 1 96.62 121 VAL A O 1
ATOM 918 N N . PRO A 1 122 ? 2.084 9.141 4.27 1 96.31 122 PRO A N 1
ATOM 919 C CA . PRO A 1 122 ? 0.833 9.891 4.172 1 96.31 122 PRO A CA 1
ATOM 920 C C . PRO A 1 122 ? 0.349 10.414 5.523 1 96.31 122 PRO A C 1
ATOM 922 O O . PRO A 1 122 ? 0.419 9.695 6.523 1 96.31 122 PRO A O 1
ATOM 925 N N . ILE A 1 123 ? -0.108 11.648 5.516 1 96.12 123 ILE A N 1
ATOM 926 C CA . ILE A 1 123 ? -0.595 12.305 6.723 1 96.12 123 ILE A CA 1
ATOM 927 C C . ILE A 1 123 ? -1.928 12.992 6.438 1 96.12 123 ILE A C 1
ATOM 929 O O . ILE A 1 123 ? -2.084 13.648 5.402 1 96.12 123 ILE A O 1
ATOM 933 N N . LEU A 1 124 ? -2.871 12.797 7.305 1 95.44 124 LEU A N 1
ATOM 934 C CA . LEU A 1 124 ? -4.164 13.469 7.203 1 95.44 124 LEU A CA 1
ATOM 935 C C . LEU A 1 124 ? -4.352 14.453 8.352 1 95.44 124 LEU A C 1
ATOM 937 O O . LEU A 1 124 ? -4.211 14.094 9.516 1 95.44 124 LEU A O 1
ATOM 941 N N . ILE A 1 125 ? -4.578 15.688 8.008 1 94.69 125 ILE A N 1
ATOM 942 C CA . ILE A 1 125 ? -5.016 16.672 8.992 1 94.69 125 ILE A CA 1
ATOM 943 C C . ILE A 1 125 ? -6.539 16.719 9.023 1 94.69 125 ILE A C 1
ATOM 945 O O . ILE A 1 125 ? -7.18 17.078 8.031 1 94.69 125 ILE A O 1
ATOM 949 N N . HIS A 1 126 ? -7.102 16.312 10.125 1 94.94 126 HIS A N 1
ATOM 950 C CA . HIS A 1 126 ? -8.547 16.344 10.312 1 94.94 126 HIS A CA 1
ATOM 951 C C . HIS A 1 126 ? -8.969 17.547 11.156 1 94.94 126 HIS A C 1
ATOM 953 O O . HIS A 1 126 ? -8.508 17.703 12.289 1 94.94 126 HIS A O 1
ATOM 959 N N . HIS A 1 127 ? -9.773 18.359 10.602 1 93.56 127 HIS A N 1
ATOM 960 C CA . HIS A 1 127 ? -10.273 19.516 11.312 1 93.56 127 HIS A CA 1
ATOM 961 C C . HIS A 1 127 ? -11.789 19.641 11.18 1 93.56 127 HIS A C 1
ATOM 963 O O . HIS A 1 127 ? -12.312 20.734 10.93 1 93.56 127 HIS A O 1
ATOM 969 N N . GLY A 1 128 ? -12.461 18.531 11.289 1 91.38 128 GLY A N 1
ATOM 970 C CA . GLY A 1 128 ? -13.914 18.484 11.188 1 91.38 128 GLY A CA 1
ATOM 971 C C . GLY A 1 128 ? -14.609 18.953 12.453 1 91.38 128 GLY A C 1
ATOM 972 O O . GLY A 1 128 ? -13.961 19.406 13.398 1 91.38 128 GLY A O 1
ATOM 973 N N . LYS A 1 129 ? -15.984 18.891 12.406 1 91.56 129 LYS A N 1
ATOM 974 C CA . LYS A 1 129 ? -16.812 19.297 13.547 1 91.56 129 LYS A CA 1
ATOM 975 C C . LYS A 1 129 ? -16.672 18.297 14.695 1 91.56 129 LYS A C 1
ATOM 977 O O . LYS A 1 129 ? -16.766 18.672 15.867 1 91.56 129 LYS A O 1
ATOM 982 N N . SER A 1 130 ? -16.484 17.047 14.328 1 93.5 130 SER A N 1
ATOM 983 C CA . SER A 1 130 ? -16.344 15.977 15.305 1 93.5 130 SER A CA 1
ATOM 984 C C . SER A 1 130 ? -15 15.258 15.141 1 93.5 130 SER A C 1
ATOM 986 O O . SER A 1 130 ? -14.383 15.312 14.078 1 93.5 130 SER A O 1
ATOM 988 N N . PRO A 1 131 ? -14.602 14.656 16.219 1 94.56 131 PRO A N 1
ATOM 989 C CA . PRO A 1 131 ? -13.336 13.914 16.141 1 94.56 131 PRO A CA 1
ATOM 990 C C . PRO A 1 131 ? -13.344 12.844 15.055 1 94.56 131 PRO A C 1
ATOM 992 O O . PRO A 1 131 ? -14.398 12.328 14.703 1 94.56 131 PRO A O 1
ATOM 995 N N . TRP A 1 132 ? -12.164 12.594 14.547 1 94.25 132 TRP A N 1
ATOM 996 C CA . TRP A 1 132 ? -12.008 11.5 13.594 1 94.25 132 TRP A CA 1
ATOM 997 C C . TRP A 1 132 ? -12.555 10.195 14.164 1 94.25 132 TRP A C 1
ATOM 999 O O . TRP A 1 132 ? -12.203 9.805 15.289 1 94.25 132 TRP A O 1
ATOM 1009 N N . ASN A 1 133 ? -13.367 9.523 13.414 1 93.62 133 ASN A N 1
ATOM 1010 C CA . ASN A 1 133 ? -14.016 8.32 13.93 1 93.62 133 ASN A CA 1
ATOM 1011 C C . ASN A 1 133 ? -13.977 7.184 12.914 1 93.62 133 ASN A C 1
ATOM 1013 O O . ASN A 1 133 ? -14.773 6.242 13 1 93.62 133 ASN A O 1
ATOM 1017 N N . GLN A 1 134 ? -13.117 7.242 11.977 1 93.56 134 GLN A N 1
ATOM 1018 C CA . GLN A 1 134 ? -12.953 6.188 10.984 1 93.56 134 GLN A CA 1
ATOM 1019 C C . GLN A 1 134 ? -11.75 5.305 11.32 1 93.56 134 GLN A C 1
ATOM 1021 O O . GLN A 1 134 ? -10.867 5.711 12.07 1 93.56 134 GLN A O 1
ATOM 1026 N N . PRO A 1 135 ? -11.758 4.051 10.742 1 94 135 PRO A N 1
ATOM 1027 C CA . PRO A 1 135 ? -10.617 3.17 11 1 94 135 PRO A CA 1
ATOM 1028 C C . PRO A 1 135 ? -9.289 3.787 10.57 1 94 135 PRO A C 1
ATOM 1030 O O . PRO A 1 135 ? -9.234 4.512 9.57 1 94 135 PRO A O 1
ATOM 1033 N N . LEU A 1 136 ? -8.234 3.459 11.312 1 94.44 136 LEU A N 1
ATOM 1034 C CA . LEU A 1 136 ? -6.902 3.951 10.984 1 94.44 136 LEU A CA 1
ATOM 1035 C C . LEU A 1 136 ? -6.152 2.949 10.117 1 94.44 136 LEU A C 1
ATOM 1037 O O . LEU A 1 136 ? -5.301 3.334 9.312 1 94.44 136 LEU A O 1
ATOM 1041 N N . ARG A 1 137 ? -6.457 1.696 10.32 1 95.69 137 ARG A N 1
ATOM 1042 C CA . ARG A 1 137 ? -5.805 0.663 9.523 1 95.69 137 ARG A CA 1
ATOM 1043 C C . ARG A 1 137 ? -6.566 0.418 8.219 1 95.69 137 ARG A C 1
ATOM 1045 O O . ARG A 1 137 ? -7.797 0.338 8.219 1 95.69 137 ARG A O 1
ATOM 1052 N N . LEU A 1 138 ? -5.801 0.306 7.18 1 95.81 138 LEU A N 1
ATOM 1053 C CA . LEU A 1 138 ? -6.406 0.12 5.867 1 95.81 138 LEU A CA 1
ATOM 1054 C C . LEU A 1 138 ? -7.242 -1.156 5.828 1 95.81 138 LEU A C 1
ATOM 1056 O O . LEU A 1 138 ? -8.336 -1.169 5.266 1 95.81 138 LEU A O 1
ATOM 1060 N N . TYR A 1 139 ? -6.727 -2.295 6.402 1 95 139 TYR A N 1
ATOM 1061 C CA . TYR A 1 139 ? -7.477 -3.545 6.348 1 95 139 TYR A CA 1
ATOM 1062 C C . TYR A 1 139 ? -8.805 -3.42 7.086 1 95 139 TYR A C 1
ATOM 1064 O O . TYR A 1 139 ? -9.781 -4.078 6.73 1 95 139 TYR A O 1
ATOM 1072 N N . GLU A 1 140 ? -8.852 -2.531 8.133 1 94.94 140 GLU A N 1
ATOM 1073 C CA . GLU A 1 140 ? -10.109 -2.275 8.828 1 94.94 140 GLU A CA 1
ATOM 1074 C C . GLU A 1 140 ? -11.094 -1.533 7.926 1 94.94 140 GLU A C 1
ATOM 1076 O O . GLU A 1 140 ? -12.297 -1.781 7.977 1 94.94 140 GLU A O 1
ATOM 1081 N N . THR A 1 141 ? -10.539 -0.591 7.152 1 93.81 141 THR A N 1
ATOM 1082 C CA . THR A 1 141 ? -11.367 0.127 6.191 1 93.81 141 THR A CA 1
ATOM 1083 C C . THR A 1 141 ? -11.969 -0.837 5.172 1 93.81 141 THR A C 1
ATOM 1085 O O . THR A 1 141 ? -13.086 -0.624 4.691 1 93.81 141 THR A O 1
ATOM 1088 N N . LEU A 1 142 ? -11.312 -1.938 4.875 1 94.56 142 LEU A N 1
ATOM 1089 C CA . LEU A 1 142 ? -11.773 -2.973 3.957 1 94.56 142 LEU A CA 1
ATOM 1090 C C . LEU A 1 142 ? -12.727 -3.939 4.66 1 94.56 142 LEU A C 1
ATOM 1092 O O . LEU A 1 142 ? -13.25 -4.863 4.035 1 94.56 142 LEU A O 1
ATOM 1096 N N . GLY A 1 143 ? -12.867 -3.77 5.961 1 92.62 143 GLY A N 1
ATOM 1097 C CA . GLY A 1 143 ? -13.742 -4.633 6.742 1 92.62 143 GLY A CA 1
ATOM 1098 C C . GLY A 1 143 ? -13.109 -5.973 7.074 1 92.62 143 GLY A C 1
ATOM 1099 O O . GLY A 1 143 ? -13.82 -6.945 7.348 1 92.62 143 GLY A O 1
ATOM 1100 N N . LEU A 1 144 ? -11.797 -6.047 7.074 1 93.88 144 LEU A N 1
ATOM 1101 C CA . LEU A 1 144 ? -11.125 -7.328 7.262 1 93.88 144 LEU A CA 1
ATOM 1102 C C . LEU A 1 144 ? -10.648 -7.484 8.703 1 93.88 144 LEU A C 1
ATOM 1104 O O . LEU A 1 144 ? -10.234 -6.508 9.336 1 93.88 144 LEU A O 1
ATOM 1108 N N . ARG A 1 145 ? -10.695 -8.75 9.172 1 90.81 145 ARG A N 1
ATOM 1109 C CA . ARG A 1 145 ? -9.914 -9.109 10.359 1 90.81 145 ARG A CA 1
ATOM 1110 C C . ARG A 1 145 ? -8.43 -9.164 10.039 1 90.81 145 ARG A C 1
ATOM 1112 O O . ARG A 1 145 ? -8.039 -9.5 8.914 1 90.81 145 ARG A O 1
ATOM 1119 N N . PRO A 1 146 ? -7.605 -8.867 11.047 1 91.69 146 PRO A N 1
ATOM 1120 C CA . PRO A 1 146 ? -6.164 -8.797 10.797 1 91.69 146 PRO A CA 1
ATOM 1121 C C . PRO A 1 146 ? -5.605 -10.094 10.203 1 91.69 146 PRO A C 1
ATOM 1123 O O . PRO A 1 146 ? -4.711 -10.047 9.359 1 91.69 146 PRO A O 1
A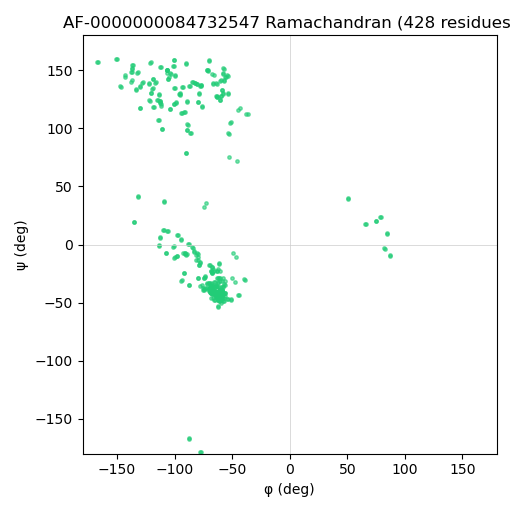TOM 1126 N N . GLU A 1 147 ? -6.125 -11.227 10.578 1 89.75 147 GLU A N 1
ATOM 1127 C CA . GLU A 1 147 ? -5.594 -12.508 10.125 1 89.75 147 GLU A CA 1
ATOM 1128 C C . GLU A 1 147 ? -5.824 -12.703 8.633 1 89.75 147 GLU A C 1
ATOM 1130 O O . GLU A 1 147 ? -5.055 -13.398 7.965 1 89.75 147 GLU A O 1
ATOM 1135 N N . LEU A 1 148 ? -6.836 -12.023 8.062 1 91.5 148 LEU A N 1
ATOM 1136 C CA . LEU A 1 148 ? -7.176 -12.172 6.656 1 91.5 148 LEU A CA 1
ATOM 1137 C C . LEU A 1 148 ? -6.43 -11.148 5.805 1 91.5 148 LEU A C 1
ATOM 1139 O O . LEU A 1 148 ? -6.422 -11.25 4.574 1 91.5 148 LEU A O 1
ATOM 1143 N N . ALA A 1 149 ? -5.738 -10.227 6.484 1 93.31 149 ALA A N 1
ATOM 1144 C CA . ALA A 1 149 ? -5.105 -9.125 5.758 1 93.31 149 ALA A CA 1
ATOM 1145 C C . ALA A 1 149 ? -3.633 -9.422 5.488 1 93.31 149 ALA A C 1
ATOM 1147 O O . ALA A 1 149 ? -2.914 -8.578 4.945 1 93.31 149 ALA A O 1
ATOM 1148 N N . THR A 1 150 ? -3.23 -10.664 5.789 1 91.12 150 THR A N 1
ATOM 1149 C CA . THR A 1 150 ? -1.83 -11.023 5.602 1 91.12 150 THR A CA 1
ATOM 1150 C C . THR A 1 150 ? -1.441 -10.938 4.129 1 91.12 150 THR A C 1
ATOM 1152 O O . THR A 1 150 ? -2.127 -11.492 3.266 1 91.12 150 THR A O 1
ATOM 1155 N N . GLY A 1 151 ? -0.355 -10.18 3.891 1 93.81 151 GLY A N 1
ATOM 1156 C CA . GLY A 1 151 ? 0.179 -10.086 2.541 1 93.81 151 GLY A CA 1
ATOM 1157 C C . GLY A 1 151 ? -0.514 -9.039 1.693 1 93.81 151 GLY A C 1
ATOM 1158 O O . GLY A 1 151 ? -0.304 -8.977 0.48 1 93.81 151 GLY A O 1
ATOM 1159 N N . MET A 1 152 ? -1.332 -8.25 2.33 1 96.19 152 MET A N 1
ATOM 1160 C CA . MET A 1 152 ? -2.031 -7.172 1.636 1 96.19 152 MET A CA 1
ATOM 1161 C C . MET A 1 152 ? -1.437 -5.816 1.999 1 96.19 152 MET A C 1
ATOM 1163 O O . MET A 1 152 ? -0.906 -5.641 3.098 1 96.19 152 MET A O 1
ATOM 1167 N N . LEU A 1 153 ? -1.545 -4.922 1.016 1 97.25 153 LEU A N 1
ATOM 1168 C CA . LEU A 1 153 ? -1.103 -3.562 1.305 1 97.25 153 LEU A CA 1
ATOM 1169 C C . LEU A 1 153 ? -1.861 -2.984 2.494 1 97.25 153 LEU A C 1
ATOM 1171 O O . LEU A 1 153 ? -3.088 -3.096 2.566 1 97.25 153 LEU A O 1
ATOM 1175 N N . ASP A 1 154 ? -1.107 -2.469 3.398 1 96.75 154 ASP A N 1
ATOM 1176 C CA . ASP A 1 154 ? -1.698 -1.91 4.609 1 96.75 154 ASP A CA 1
ATOM 1177 C C . ASP A 1 154 ? -0.849 -0.766 5.16 1 96.75 154 ASP A C 1
ATOM 1179 O O . ASP A 1 154 ? 0.284 -0.56 4.719 1 96.75 154 ASP A O 1
ATOM 1183 N N . TYR A 1 155 ? -1.423 0.064 5.961 1 96.56 155 TYR A N 1
ATOM 1184 C CA . TYR A 1 155 ? -0.726 1.045 6.785 1 96.56 155 TYR A CA 1
ATOM 1185 C C . TYR A 1 155 ? -1.659 1.638 7.836 1 96.56 155 TYR A C 1
ATOM 1187 O O . TYR A 1 155 ? -2.881 1.503 7.734 1 96.56 155 TYR A O 1
ATOM 1195 N N . ALA A 1 156 ? -1.075 2.135 8.859 1 94.88 156 ALA A N 1
ATOM 1196 C CA . ALA A 1 156 ? -1.818 2.914 9.844 1 94.88 156 ALA A CA 1
ATOM 1197 C C . ALA A 1 156 ? -1.742 4.406 9.539 1 94.88 156 ALA A C 1
ATOM 1199 O O . ALA A 1 156 ? -0.681 5.02 9.672 1 94.88 156 ALA A O 1
ATOM 1200 N N . LEU A 1 157 ? -2.852 4.914 9.203 1 95.5 157 LEU A N 1
ATOM 1201 C CA . LEU A 1 157 ? -2.895 6.309 8.789 1 95.5 157 LEU A CA 1
ATOM 1202 C C . LEU A 1 157 ? -2.494 7.23 9.938 1 95.5 157 LEU A C 1
ATOM 1204 O O . LEU A 1 157 ? -2.994 7.09 11.055 1 95.5 157 LEU A O 1
ATOM 1208 N N . HIS A 1 158 ? -1.548 8.094 9.664 1 96.5 158 HIS A N 1
ATOM 1209 C CA . HIS A 1 158 ? -1.258 9.18 10.594 1 96.5 158 HIS A CA 1
ATOM 1210 C C . HIS A 1 158 ? -2.307 10.281 10.5 1 96.5 158 HIS A C 1
ATOM 1212 O O . HIS A 1 158 ? -2.453 10.922 9.453 1 96.5 158 HIS A O 1
ATOM 1218 N N . VAL A 1 159 ? -2.994 10.508 11.625 1 95.56 159 VAL A N 1
ATOM 1219 C CA . VAL A 1 159 ? -4.004 11.562 11.656 1 95.56 159 VAL A CA 1
ATOM 1220 C C . VAL A 1 159 ? -3.621 12.617 12.688 1 95.56 159 VAL A C 1
ATOM 1222 O O . VAL A 1 159 ? -3.41 12.297 13.859 1 95.56 159 VAL A O 1
ATOM 1225 N N . ILE A 1 160 ? -3.436 13.797 12.195 1 95.81 160 ILE A N 1
ATOM 1226 C CA . ILE A 1 160 ? -3.438 14.953 13.078 1 95.81 160 ILE A CA 1
ATOM 1227 C C . ILE A 1 160 ? -4.867 15.453 13.266 1 95.81 160 ILE A C 1
ATOM 1229 O O . ILE A 1 160 ? -5.379 16.219 12.453 1 95.81 160 ILE A O 1
ATOM 1233 N N . ASP A 1 161 ? -5.469 15.031 14.312 1 95.75 161 ASP A N 1
ATOM 1234 C CA . ASP A 1 161 ? -6.852 15.391 14.617 1 95.75 161 ASP A CA 1
ATOM 1235 C C . ASP A 1 161 ? -6.918 16.672 15.438 1 95.75 161 ASP A C 1
ATOM 1237 O O . ASP A 1 161 ? -6.812 16.641 16.672 1 95.75 161 ASP A O 1
ATOM 1241 N N . LEU A 1 162 ? -7.168 17.781 14.789 1 94.88 162 LEU A N 1
ATOM 1242 C CA . LEU A 1 162 ? -7.141 19.078 15.453 1 94.88 162 LEU A CA 1
ATOM 1243 C C . LEU A 1 162 ? -8.266 19.188 16.484 1 94.88 162 LEU A C 1
ATOM 1245 O O . LEU A 1 162 ? -8.18 19.984 17.406 1 94.88 162 LEU A O 1
ATOM 1249 N N . THR A 1 163 ? -9.266 18.375 16.312 1 93.56 163 THR A N 1
ATOM 1250 C CA . THR A 1 163 ? -10.367 18.391 17.266 1 93.56 163 THR A CA 1
ATOM 1251 C C . THR A 1 163 ? -9.914 17.875 18.625 1 93.56 163 THR A C 1
ATOM 1253 O O . THR A 1 163 ? -10.547 18.156 19.641 1 93.56 163 THR A O 1
ATOM 1256 N N . ARG A 1 164 ? -8.82 17.156 18.625 1 94.75 164 ARG A N 1
ATOM 1257 C CA . ARG A 1 164 ? -8.383 16.484 19.844 1 94.75 164 ARG A CA 1
ATOM 1258 C C . ARG A 1 164 ? -7.16 17.172 20.438 1 94.75 164 ARG A C 1
ATOM 1260 O O . ARG A 1 164 ? -6.695 16.797 21.516 1 94.75 164 ARG A O 1
ATOM 1267 N N . ILE A 1 165 ? -6.633 18.078 19.766 1 95.06 165 ILE A N 1
ATOM 1268 C CA . ILE A 1 165 ? -5.43 18.766 20.234 1 95.06 165 ILE A CA 1
ATOM 1269 C C . ILE A 1 165 ? -5.812 20.062 20.953 1 95.06 165 ILE A C 1
ATOM 1271 O O . ILE A 1 165 ? -6.574 20.859 20.406 1 95.06 165 ILE A O 1
ATOM 1275 N N . GLU A 1 166 ? -5.27 20.203 22.094 1 93.25 166 GLU A N 1
ATOM 1276 C CA . GLU A 1 166 ? -5.531 21.422 22.844 1 93.25 166 GLU A CA 1
ATOM 1277 C C . GLU A 1 166 ? -4.824 22.625 22.203 1 93.25 166 GLU A C 1
ATOM 1279 O O . GLU A 1 166 ? -3.721 22.484 21.672 1 93.25 166 GLU A O 1
ATOM 1284 N N . ASP A 1 167 ? -5.48 23.797 22.391 1 89.12 167 ASP A N 1
ATOM 1285 C CA . ASP A 1 167 ? -4.887 25.016 21.844 1 89.12 167 ASP A CA 1
ATOM 1286 C C . ASP A 1 167 ? -3.492 25.234 22.422 1 89.12 167 ASP A C 1
ATOM 1288 O O . ASP A 1 167 ? -2.58 25.656 21.703 1 89.12 167 ASP A O 1
ATOM 1292 N N . ASP A 1 168 ? -3.359 24.953 23.656 1 88.81 168 ASP A N 1
ATOM 1293 C CA . ASP A 1 168 ? -2.072 25.156 24.312 1 88.81 168 ASP A CA 1
ATOM 1294 C C . ASP A 1 168 ? -1.002 24.25 23.719 1 88.81 168 ASP A C 1
ATOM 1296 O O . ASP A 1 168 ? 0.167 24.625 23.625 1 88.81 168 ASP A O 1
ATOM 1300 N N . GLU A 1 169 ? -1.382 23.109 23.359 1 91.31 169 GLU A N 1
ATOM 1301 C CA . GLU A 1 169 ? -0.438 22.188 22.734 1 91.31 169 GLU A CA 1
ATOM 1302 C C . GLU A 1 169 ? 0.006 22.703 21.359 1 91.31 169 GLU A C 1
ATOM 1304 O O . GLU A 1 169 ? 1.187 22.625 21.016 1 91.31 169 GLU A O 1
ATOM 1309 N N . ILE A 1 170 ? -0.911 23.219 20.609 1 90.75 170 ILE A N 1
ATOM 1310 C CA . ILE A 1 170 ? -0.582 23.812 19.328 1 90.75 170 ILE A CA 1
ATOM 1311 C C . ILE A 1 170 ? 0.416 24.953 19.531 1 90.75 170 ILE A C 1
ATOM 1313 O O . ILE A 1 170 ? 1.433 25.016 18.828 1 90.75 170 ILE A O 1
ATOM 1317 N N . ARG A 1 171 ? 0.206 25.734 20.5 1 86.62 171 ARG A N 1
ATOM 1318 C CA . ARG A 1 171 ? 1.068 26.875 20.781 1 86.62 171 ARG A CA 1
ATOM 1319 C C . ARG A 1 171 ? 2.469 26.422 21.188 1 86.62 171 ARG A C 1
ATOM 1321 O O . ARG A 1 171 ? 3.463 27.031 20.781 1 86.62 171 ARG A O 1
ATOM 1328 N N . ARG A 1 172 ? 2.518 25.422 21.938 1 88.69 172 ARG A N 1
ATOM 1329 C CA . ARG A 1 172 ? 3.793 24.922 22.453 1 88.69 172 ARG A CA 1
ATOM 1330 C C . ARG A 1 172 ? 4.602 24.25 21.344 1 88.69 172 ARG A C 1
ATOM 1332 O O . ARG A 1 172 ? 5.82 24.422 21.266 1 88.69 172 ARG A O 1
ATOM 1339 N N . LYS A 1 173 ? 3.928 23.562 20.484 1 88.69 173 LYS A N 1
ATOM 1340 C CA . LYS A 1 173 ? 4.621 22.719 19.516 1 88.69 173 LYS A CA 1
ATOM 1341 C C . LYS A 1 173 ? 4.891 23.484 18.219 1 88.69 173 LYS A C 1
ATOM 1343 O O . LYS A 1 173 ? 5.805 23.141 17.469 1 88.69 173 LYS A O 1
ATOM 1348 N N . ILE A 1 174 ? 4.082 24.484 18 1 89.06 174 ILE A N 1
ATOM 1349 C CA . ILE A 1 174 ? 4.242 25.297 16.797 1 89.06 174 ILE A CA 1
ATOM 1350 C C . ILE A 1 174 ? 4.723 26.688 17.188 1 89.06 174 ILE A C 1
ATOM 1352 O O . ILE A 1 174 ? 3.91 27.562 17.5 1 89.06 174 ILE A O 1
ATOM 1356 N N . PRO A 1 175 ? 6.004 26.922 17.062 1 82.25 175 PRO A N 1
ATOM 1357 C CA . PRO A 1 175 ? 6.539 28.172 17.609 1 82.25 175 PRO A CA 1
ATOM 1358 C C . PRO A 1 175 ? 6.289 29.359 16.688 1 82.25 175 PRO A C 1
ATOM 1360 O O . PRO A 1 175 ? 6.125 30.484 17.172 1 82.25 175 PRO A O 1
ATOM 1363 N N . ASP A 1 176 ? 6.203 29.156 15.422 1 85.94 176 ASP A N 1
ATOM 1364 C CA . ASP A 1 176 ? 6.023 30.266 14.5 1 85.94 176 ASP A CA 1
ATOM 1365 C C . ASP A 1 176 ? 4.559 30.703 14.453 1 85.94 176 ASP A C 1
ATOM 1367 O O . ASP A 1 176 ? 3.656 29.859 14.414 1 85.94 176 ASP A O 1
ATOM 1371 N N . PRO A 1 177 ? 4.324 31.953 14.438 1 84 177 PRO A N 1
ATOM 1372 C CA . PRO A 1 177 ? 2.963 32.5 14.539 1 84 177 PRO A CA 1
ATOM 1373 C C . PRO A 1 177 ? 2.09 32.125 13.344 1 84 177 PRO A C 1
ATOM 1375 O O . PRO A 1 177 ? 0.917 31.766 13.516 1 84 177 PRO A O 1
ATOM 1378 N N . GLU A 1 178 ? 2.592 32.188 12.141 1 83.88 178 GLU A N 1
ATOM 1379 C CA . GLU A 1 178 ? 1.772 31.969 10.961 1 83.88 178 GLU A CA 1
ATOM 1380 C C . GLU A 1 178 ? 1.2 30.547 10.938 1 83.88 178 GLU A C 1
ATOM 1382 O O . GLU A 1 178 ? -0.017 30.375 10.867 1 83.88 178 GLU A O 1
ATOM 1387 N N . PRO A 1 179 ? 2.043 29.484 11.07 1 89.75 179 PRO A N 1
ATOM 1388 C CA . PRO A 1 179 ? 1.477 28.141 11.117 1 89.75 179 PRO A CA 1
ATOM 1389 C C . PRO A 1 179 ? 0.628 27.891 12.359 1 89.75 179 PRO A C 1
ATOM 1391 O O . PRO A 1 179 ? -0.352 27.141 12.305 1 89.75 179 PRO A O 1
ATOM 1394 N N . GLN A 1 180 ? 0.954 28.484 13.43 1 88.69 180 GLN A N 1
ATOM 1395 C CA . GLN A 1 180 ? 0.155 28.375 14.648 1 88.69 180 GLN A CA 1
ATOM 1396 C C . GLN A 1 180 ? -1.265 28.891 14.422 1 88.69 180 GLN A C 1
ATOM 1398 O O . GLN A 1 180 ? -2.236 28.203 14.75 1 88.69 180 GLN A O 1
ATOM 1403 N N . MET A 1 181 ? -1.355 30.094 13.852 1 84.56 181 MET A N 1
ATOM 1404 C CA . MET A 1 181 ? -2.646 30.719 13.586 1 84.56 181 MET A CA 1
ATOM 1405 C C . MET A 1 181 ? -3.445 29.906 12.578 1 84.56 181 MET A C 1
ATOM 1407 O O . MET A 1 181 ? -4.664 29.766 12.703 1 84.56 181 MET A O 1
ATOM 1411 N N . SER A 1 182 ? -2.732 29.469 11.633 1 86.69 182 SER A N 1
ATOM 1412 C CA . SER A 1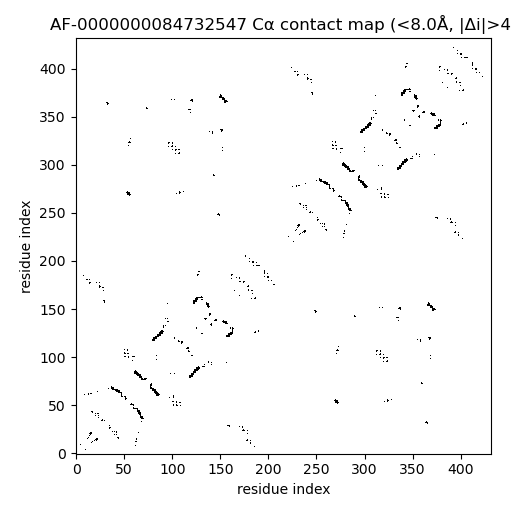 182 ? -3.396 28.688 10.602 1 86.69 182 SER A CA 1
ATOM 1413 C C . SER A 1 182 ? -4.039 27.438 11.188 1 86.69 182 SER A C 1
ATOM 1415 O O . SER A 1 182 ? -5.203 27.141 10.906 1 86.69 182 SER A O 1
ATOM 1417 N N . LEU A 1 183 ? -3.322 26.719 12.039 1 91.56 183 LEU A N 1
ATOM 1418 C CA . LEU A 1 183 ? -3.846 25.5 12.641 1 91.56 183 LEU A CA 1
ATOM 1419 C C . LEU A 1 183 ? -4.992 25.812 13.594 1 91.56 183 LEU A C 1
ATOM 1421 O O . LEU A 1 183 ? -5.98 25.078 13.648 1 91.56 183 LEU A O 1
ATOM 1425 N N . ALA A 1 184 ? -4.836 26.906 14.305 1 88.62 184 ALA A N 1
ATOM 1426 C CA . ALA A 1 184 ? -5.902 27.328 15.211 1 88.62 184 ALA A CA 1
ATOM 1427 C C . ALA A 1 184 ? -7.168 27.688 14.438 1 88.62 184 ALA A C 1
ATOM 1429 O O . ALA A 1 184 ? -8.273 27.328 14.844 1 88.62 184 ALA A O 1
ATOM 1430 N N . ALA A 1 185 ? -6.961 28.406 13.406 1 86.12 185 ALA A N 1
ATOM 1431 C CA . ALA A 1 185 ? -8.102 28.766 12.562 1 86.12 185 ALA A CA 1
ATOM 1432 C C . ALA A 1 185 ? -8.805 27.531 12.031 1 86.12 185 ALA A C 1
ATOM 1434 O O . ALA A 1 185 ? -10.039 27.453 12.055 1 86.12 185 ALA A O 1
ATOM 1435 N N . MET A 1 186 ? -8.047 26.594 11.57 1 89.44 186 MET A N 1
ATOM 1436 C CA . MET A 1 186 ? -8.625 25.344 11.07 1 89.44 186 MET A CA 1
ATOM 1437 C C . MET A 1 186 ? -9.367 24.594 12.172 1 89.44 186 MET A C 1
ATOM 1439 O O . MET A 1 186 ? -10.469 24.094 11.953 1 89.44 186 MET A O 1
ATOM 1443 N N . LYS A 1 187 ? -8.797 24.594 13.297 1 91.62 187 LYS A N 1
ATOM 1444 C CA . LYS A 1 187 ? -9.391 23.906 14.445 1 91.62 187 LYS A CA 1
ATOM 1445 C C . LYS A 1 187 ? -10.75 24.5 14.797 1 91.62 187 LYS A C 1
ATOM 1447 O O . LYS A 1 187 ? -11.688 23.781 15.133 1 91.62 187 LYS A O 1
ATOM 1452 N N . HIS A 1 188 ? -10.859 25.812 14.641 1 90.5 188 HIS A N 1
ATOM 1453 C CA . HIS A 1 188 ? -12.039 26.5 15.164 1 90.5 188 HIS A CA 1
ATOM 1454 C C . HIS A 1 188 ? -12.945 26.984 14.031 1 90.5 188 HIS A C 1
ATOM 1456 O O . HIS A 1 188 ? -13.828 27.812 14.25 1 90.5 188 HIS A O 1
ATOM 1462 N N . ILE A 1 189 ? -12.656 26.5 12.914 1 86.06 189 ILE A N 1
ATOM 1463 C CA . ILE A 1 189 ? -13.344 26.969 11.711 1 86.06 189 ILE A CA 1
ATOM 1464 C C . ILE A 1 189 ? -14.836 26.703 11.828 1 86.06 189 ILE A C 1
ATOM 1466 O O . ILE A 1 189 ? -15.648 27.375 11.195 1 86.06 189 ILE A O 1
ATOM 1470 N N . HIS A 1 190 ? -15.258 25.766 12.648 1 87.94 190 HIS A N 1
ATOM 1471 C CA . HIS A 1 190 ? -16.672 25.391 12.75 1 87.94 190 HIS A CA 1
ATOM 1472 C C . HIS A 1 190 ? -17.328 26.016 13.969 1 87.94 190 HIS A C 1
ATOM 1474 O O . HIS A 1 190 ? -18.531 25.844 14.188 1 87.94 190 HIS A O 1
ATOM 1480 N N . ASP A 1 191 ? -16.578 26.734 14.719 1 88.19 191 ASP A N 1
ATOM 1481 C CA . ASP A 1 191 ? -17.125 27.438 15.875 1 88.19 191 ASP A CA 1
ATOM 1482 C C . ASP A 1 191 ? -18.031 28.594 15.43 1 88.19 191 ASP A C 1
ATOM 1484 O O . ASP A 1 191 ? -17.938 29.062 14.297 1 88.19 191 ASP A O 1
ATOM 1488 N N . PRO A 1 192 ? -18.906 28.984 16.375 1 90.25 192 PRO A N 1
ATOM 1489 C CA . PRO A 1 192 ? -19.641 30.203 16.062 1 90.25 192 PRO A CA 1
ATOM 1490 C C . PRO A 1 192 ? -18.719 31.391 15.766 1 90.25 192 PRO A C 1
ATOM 1492 O O . PRO A 1 192 ? -17.656 31.516 16.359 1 90.25 192 PRO A O 1
ATOM 1495 N N . LEU A 1 193 ? -19.109 32.219 14.867 1 87.06 193 LEU A N 1
ATOM 1496 C CA . LEU A 1 193 ? -18.297 33.281 14.328 1 87.06 193 LEU A CA 1
ATOM 1497 C C . LEU A 1 193 ? -17.672 34.125 15.445 1 87.06 193 LEU A C 1
ATOM 1499 O O . LEU A 1 193 ? -16.469 34.406 15.43 1 87.06 193 LEU A O 1
ATOM 1503 N N . PRO A 1 194 ? -18.484 34.531 16.453 1 86.88 194 PRO A N 1
ATOM 1504 C CA . PRO A 1 194 ? -17.891 35.344 17.516 1 86.88 194 PRO A CA 1
ATOM 1505 C C . PRO A 1 194 ? -16.75 34.594 18.25 1 86.88 194 PRO A C 1
ATOM 1507 O O . PRO A 1 194 ? -15.742 35.219 18.578 1 86.88 194 PRO A O 1
ATOM 1510 N N . ALA A 1 195 ? -17 33.375 18.422 1 83.44 195 ALA A N 1
ATOM 1511 C CA . ALA A 1 195 ? -15.984 32.594 19.094 1 83.44 195 ALA A CA 1
ATOM 1512 C C . ALA A 1 195 ? -14.742 32.438 18.234 1 83.44 195 ALA A C 1
ATOM 1514 O O . ALA A 1 195 ? -13.617 32.531 18.719 1 83.44 195 ALA A O 1
ATOM 1515 N N . PHE A 1 196 ? -14.953 32.125 17.016 1 83.19 196 PHE A N 1
ATOM 1516 C CA . PHE A 1 196 ? -13.844 32.031 16.078 1 83.19 196 PHE A CA 1
ATOM 1517 C C . PHE A 1 196 ? -13.047 33.344 16.031 1 83.19 196 PHE A C 1
ATOM 1519 O O . PHE A 1 196 ? -11.82 33.312 16.125 1 83.19 196 PHE A O 1
ATOM 1526 N N . LEU A 1 197 ? -13.672 34.438 15.977 1 83.31 197 LEU A N 1
ATOM 1527 C CA . LEU A 1 197 ? -13.023 35.75 15.883 1 83.31 197 LEU A CA 1
ATOM 1528 C C . LEU A 1 197 ? -12.219 36.031 17.141 1 83.31 197 LEU A C 1
ATOM 1530 O O . LEU A 1 197 ? -11.148 36.656 17.078 1 83.31 197 LEU A O 1
ATOM 1534 N N . ARG A 1 198 ? -12.727 35.688 18.188 1 82.69 198 ARG A N 1
ATOM 1535 C CA . ARG A 1 198 ? -12.016 3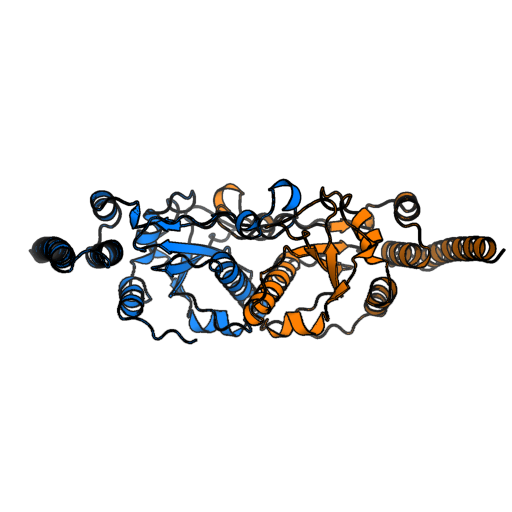5.875 19.438 1 82.69 198 ARG A CA 1
ATOM 1536 C C . ARG A 1 198 ? -10.688 35.125 19.453 1 82.69 198 ARG A C 1
ATOM 1538 O O . ARG A 1 198 ? -9.656 35.688 19.844 1 82.69 198 ARG A O 1
ATOM 1545 N N . VAL A 1 199 ? -10.797 33.938 18.969 1 78.88 199 VAL A N 1
ATOM 1546 C CA . VAL A 1 199 ? -9.594 33.094 18.938 1 78.88 199 VAL A CA 1
ATOM 1547 C C . VAL A 1 199 ? -8.57 33.719 17.984 1 78.88 199 VAL A C 1
ATOM 1549 O O . VAL A 1 199 ? -7.383 33.812 18.297 1 78.88 199 VAL A O 1
ATOM 1552 N N . MET A 1 200 ? -9.047 34.156 16.906 1 80.56 200 MET A N 1
ATOM 1553 C CA . MET A 1 200 ? -8.156 34.75 15.914 1 80.56 200 MET A CA 1
ATOM 1554 C C . MET A 1 200 ? -7.547 36.031 16.438 1 80.56 200 MET A C 1
ATOM 1556 O O . MET A 1 200 ? -6.359 36.312 16.234 1 80.56 200 MET A O 1
ATOM 1560 N N . ALA A 1 201 ? -8.336 36.75 17.062 1 80.94 201 ALA A N 1
ATOM 1561 C CA . ALA A 1 201 ? -7.871 38.031 17.625 1 80.94 201 ALA A CA 1
ATOM 1562 C C . ALA A 1 201 ? -6.797 37.781 18.688 1 80.94 201 ALA A C 1
ATOM 1564 O O . ALA A 1 201 ? -5.789 38.5 18.719 1 80.94 201 ALA A O 1
ATOM 1565 N N . ASP A 1 202 ? -7.055 36.875 19.484 1 77.69 202 ASP A N 1
ATOM 1566 C CA . ASP A 1 202 ? -6.082 36.531 20.531 1 77.69 202 ASP A CA 1
ATOM 1567 C C . ASP A 1 202 ? -4.75 36.094 19.906 1 77.69 202 ASP A C 1
ATOM 1569 O O . ASP A 1 202 ? -3.686 36.5 20.391 1 77.69 202 ASP A O 1
ATOM 1573 N N . LEU A 1 203 ? -4.84 35.375 18.891 1 74.44 203 LEU A N 1
ATOM 1574 C CA . LEU A 1 203 ? -3.645 34.844 18.219 1 74.44 203 LEU A CA 1
ATOM 1575 C C . LEU A 1 203 ? -2.906 35.969 17.5 1 74.44 203 LEU A C 1
ATOM 1577 O O . LEU A 1 203 ? -1.674 36.031 17.531 1 74.44 203 LEU A O 1
ATOM 1581 N N . LEU A 1 204 ? -3.646 36.875 16.906 1 76.88 204 LEU A N 1
ATOM 1582 C CA . LEU A 1 204 ? -3.064 38.031 16.234 1 76.88 204 LEU A CA 1
ATOM 1583 C C . LEU A 1 204 ? -2.338 38.938 17.219 1 76.88 204 LEU A C 1
ATOM 1585 O O . LEU A 1 204 ? -1.26 39.438 16.922 1 76.88 204 LEU A O 1
ATOM 1589 N N . LYS A 1 205 ? -2.906 39.125 18.266 1 77 205 LYS A N 1
ATOM 1590 C CA . LYS A 1 205 ? -2.285 39.906 19.328 1 77 205 LYS A CA 1
ATOM 1591 C C . LYS A 1 205 ? -0.957 39.312 19.766 1 77 205 LYS A C 1
ATOM 1593 O O . LYS A 1 205 ? 0.023 40.031 19.969 1 77 205 LYS A O 1
ATOM 1598 N N . GLU A 1 206 ? -0.954 38.062 19.828 1 71 206 GLU A N 1
ATOM 1599 C CA . GLU A 1 206 ? 0.263 37.375 20.234 1 71 206 GLU A CA 1
ATOM 1600 C C . GLU A 1 206 ? 1.356 37.5 19.188 1 71 206 GLU A C 1
ATOM 1602 O O . GLU A 1 206 ? 2.531 37.656 19.516 1 71 206 GLU A O 1
ATOM 1607 N N . ILE A 1 207 ? 1.019 37.469 17.953 1 69.75 207 ILE A N 1
ATOM 1608 C CA . ILE A 1 207 ? 1.962 37.625 16.859 1 69.75 207 ILE A CA 1
ATOM 1609 C C . ILE A 1 207 ? 2.535 39.031 16.875 1 69.75 207 ILE A C 1
ATOM 1611 O O . ILE A 1 207 ? 3.738 39.25 16.672 1 69.75 207 ILE A O 1
ATOM 1615 N N . GLU A 1 208 ? 1.657 40 17 1 68.12 208 GLU A N 1
ATOM 1616 C CA . GLU A 1 208 ? 2.08 41.406 17.062 1 68.12 208 GLU A CA 1
ATOM 1617 C C . GLU A 1 208 ? 3.023 41.656 18.234 1 68.12 208 GLU A C 1
ATOM 1619 O O . GLU A 1 208 ? 4.027 42.344 18.094 1 68.12 208 GLU A O 1
ATOM 1624 N N . GLU A 1 209 ? 2.678 41.031 19.219 1 66.88 209 GLU A N 1
ATOM 1625 C CA . GLU A 1 209 ? 3.52 41.188 20.406 1 66.88 209 GLU A CA 1
ATOM 1626 C C . GLU A 1 209 ? 4.879 40.531 20.203 1 66.88 209 GLU A C 1
ATOM 1628 O O . GLU A 1 209 ? 5.906 41.062 20.625 1 66.88 209 GLU A O 1
ATOM 1633 N N . ASN A 1 210 ? 4.754 39.406 19.516 1 62.5 210 ASN A N 1
ATOM 1634 C CA . ASN A 1 210 ? 6.016 38.719 19.266 1 62.5 210 ASN A CA 1
ATOM 1635 C C . ASN A 1 210 ? 6.832 39.406 18.188 1 62.5 210 ASN A C 1
ATOM 1637 O O . ASN A 1 210 ? 8.062 39.438 18.234 1 62.5 210 ASN A O 1
ATOM 1641 N N . ARG A 1 211 ? 6.18 39.906 17.188 1 59.81 211 ARG A N 1
ATOM 1642 C CA . ARG A 1 211 ? 6.852 40.688 16.172 1 59.81 211 ARG A CA 1
ATOM 1643 C C . ARG A 1 211 ? 7.469 41.938 16.781 1 59.81 211 ARG A C 1
ATOM 1645 O O . ARG A 1 211 ? 8.578 42.344 16.422 1 59.81 211 ARG A O 1
ATOM 1652 N N . ASP A 1 212 ? 6.688 42.625 17.547 1 57.53 212 ASP A N 1
ATOM 1653 C CA . ASP A 1 212 ? 7.195 43.812 18.203 1 57.53 212 ASP A CA 1
ATOM 1654 C C . ASP A 1 212 ? 8.43 43.469 19.047 1 57.53 212 ASP A C 1
ATOM 1656 O O . ASP A 1 212 ? 9.367 44.281 19.109 1 57.53 212 ASP A O 1
ATOM 1660 N N . ILE A 1 213 ? 8.453 42.312 19.547 1 54.12 213 ILE A N 1
ATOM 1661 C CA . ILE A 1 213 ? 9.609 41.906 20.328 1 54.12 213 ILE A CA 1
ATOM 1662 C C . ILE A 1 213 ? 10.789 41.625 19.391 1 54.12 213 ILE A C 1
ATOM 1664 O O . ILE A 1 213 ? 11.93 42 19.703 1 54.12 213 ILE A O 1
ATOM 1668 N N . LEU A 1 214 ? 10.406 41.031 18.281 1 50.59 214 LEU A N 1
ATOM 1669 C CA . LEU A 1 214 ? 11.469 40.75 17.328 1 50.59 214 LEU A CA 1
ATOM 1670 C C . LEU A 1 214 ? 11.977 42.031 16.656 1 50.59 214 LEU A C 1
ATOM 1672 O O . LEU A 1 214 ? 13.148 42.094 16.281 1 50.59 214 LEU A O 1
ATOM 1676 N N . LEU A 1 215 ? 11.047 42.969 16.453 1 52.88 215 LEU A N 1
ATOM 1677 C CA . LEU A 1 215 ? 11.43 44.281 15.875 1 52.88 215 LEU A CA 1
ATOM 1678 C C . LEU A 1 215 ? 12.031 45.188 16.938 1 52.88 215 LEU A C 1
ATOM 1680 O O . LEU A 1 215 ? 12.641 46.219 16.609 1 52.88 215 LEU A O 1
ATOM 1684 N N . SER A 1 216 ? 11.906 44.875 18.125 1 47.5 216 SER A N 1
ATOM 1685 C CA . SER A 1 216 ? 12.609 45.688 19.125 1 47.5 216 SER A CA 1
ATOM 1686 C C . SER A 1 216 ? 14 45.125 19.391 1 47.5 216 SER A C 1
ATOM 1688 O O . SER A 1 216 ? 14.328 44 18.953 1 47.5 216 SER A O 1
ATOM 1690 N N . MET B 1 1 ? 10.531 -0.536 -22.125 1 27.95 1 MET B N 1
ATOM 1691 C CA . MET B 1 1 ? 10.688 -1.597 -23.125 1 27.95 1 MET B CA 1
ATOM 1692 C C . MET B 1 1 ? 9.617 -2.666 -22.938 1 27.95 1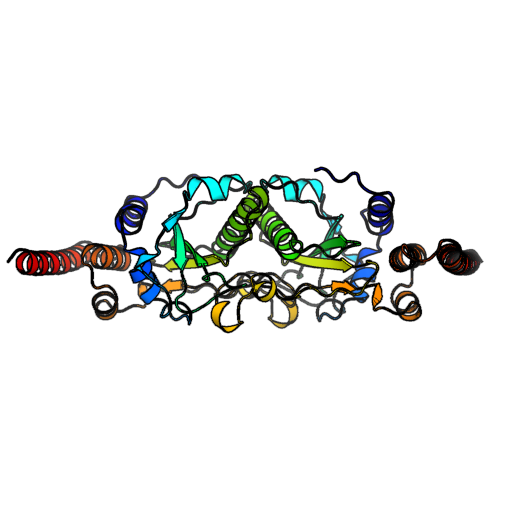 MET B C 1
ATOM 1694 O O . MET B 1 1 ? 9.406 -3.168 -21.828 1 27.95 1 MET B O 1
ATOM 1698 N N . THR B 1 2 ? 8.664 -2.76 -23.828 1 36.44 2 THR B N 1
ATOM 1699 C CA . THR B 1 2 ? 7.633 -3.787 -23.953 1 36.44 2 THR B CA 1
ATOM 1700 C C . THR B 1 2 ? 8.258 -5.18 -23.984 1 36.44 2 THR B C 1
ATOM 1702 O O . THR B 1 2 ? 8.977 -5.52 -24.922 1 36.44 2 THR B O 1
ATOM 1705 N N . THR B 1 3 ? 8.672 -5.652 -22.953 1 44.19 3 THR B N 1
ATOM 1706 C CA . THR B 1 3 ? 9.266 -6.98 -23.062 1 44.19 3 THR B CA 1
ATOM 1707 C C . THR B 1 3 ? 8.328 -7.938 -23.781 1 44.19 3 THR B C 1
ATOM 1709 O O . THR B 1 3 ? 7.145 -8.016 -23.453 1 44.19 3 THR B O 1
ATOM 1712 N N . THR B 1 4 ? 8.648 -8.234 -25.031 1 45.12 4 THR B N 1
ATOM 1713 C CA . THR B 1 4 ? 8.023 -9.281 -25.828 1 45.12 4 THR B CA 1
ATOM 1714 C C . THR B 1 4 ? 7.715 -10.508 -24.969 1 45.12 4 THR B C 1
ATOM 1716 O O . THR B 1 4 ? 8.594 -11.023 -24.266 1 45.12 4 THR B O 1
ATOM 1719 N N . PRO B 1 5 ? 6.371 -10.648 -24.859 1 54.44 5 PRO B N 1
ATOM 1720 C CA . PRO B 1 5 ? 6.043 -11.852 -24.078 1 54.44 5 PRO B CA 1
ATOM 1721 C C . PRO B 1 5 ? 6.867 -13.07 -24.5 1 54.44 5 PRO B C 1
ATOM 1723 O O . PRO B 1 5 ? 7.074 -13.297 -25.703 1 54.44 5 PRO B O 1
ATOM 1726 N N . THR B 1 6 ? 7.684 -13.586 -23.656 1 57.78 6 THR B N 1
ATOM 1727 C CA . THR B 1 6 ? 8.398 -14.836 -23.906 1 57.78 6 THR B CA 1
ATOM 1728 C C . THR B 1 6 ? 7.422 -16 -23.984 1 57.78 6 THR B C 1
ATOM 1730 O O . THR B 1 6 ? 6.289 -15.906 -23.516 1 57.78 6 THR B O 1
ATOM 1733 N N . PRO B 1 7 ? 7.719 -16.938 -24.797 1 54.69 7 PRO B N 1
ATOM 1734 C CA . PRO B 1 7 ? 6.887 -18.141 -24.891 1 54.69 7 PRO B CA 1
ATOM 1735 C C . PRO B 1 7 ? 6.387 -18.609 -23.516 1 54.69 7 PRO B C 1
ATOM 1737 O O . PRO B 1 7 ? 5.262 -19.094 -23.406 1 54.69 7 PRO B O 1
ATOM 1740 N N . HIS B 1 8 ? 7.141 -18.359 -22.484 1 62.47 8 HIS B N 1
ATOM 1741 C CA . HIS B 1 8 ? 6.719 -18.766 -21.156 1 62.47 8 HIS B CA 1
ATOM 1742 C C . HIS B 1 8 ? 5.598 -17.875 -20.625 1 62.47 8 HIS B C 1
ATOM 1744 O O . HIS B 1 8 ? 4.707 -18.344 -19.922 1 62.47 8 HIS B O 1
ATOM 1750 N N . ASP B 1 9 ? 5.559 -16.625 -21.094 1 66.06 9 ASP B N 1
ATOM 1751 C CA . ASP B 1 9 ? 4.508 -15.711 -20.641 1 66.06 9 ASP B CA 1
ATOM 1752 C C . ASP B 1 9 ? 3.143 -16.156 -21.172 1 66.06 9 ASP B C 1
ATOM 1754 O O . ASP B 1 9 ? 2.176 -16.234 -20.406 1 66.06 9 ASP B O 1
ATOM 1758 N N . SER B 1 10 ? 3.164 -16.531 -22.344 1 67.69 10 SER B N 1
ATOM 1759 C CA . SER B 1 10 ? 1.912 -16.922 -22.984 1 67.69 10 SER B CA 1
ATOM 1760 C C . SER B 1 10 ? 1.396 -18.234 -22.406 1 67.69 10 SER B C 1
ATOM 1762 O O . SER B 1 10 ? 0.193 -18.391 -22.188 1 67.69 10 SER B O 1
ATOM 1764 N N . PHE B 1 11 ? 2.266 -19.078 -22.125 1 73.94 11 PHE B N 1
ATOM 1765 C CA . PHE B 1 11 ? 1.872 -20.391 -21.609 1 73.94 11 PHE B CA 1
ATOM 1766 C C . PHE B 1 11 ? 1.246 -20.266 -20.234 1 73.94 11 PHE B C 1
ATOM 1768 O O . PHE B 1 11 ? 0.216 -20.875 -19.953 1 73.94 11 PHE B O 1
ATOM 1775 N N . PHE B 1 12 ? 1.78 -19.422 -19.406 1 82.56 12 PHE B N 1
ATOM 1776 C CA . PHE B 1 12 ? 1.236 -19.234 -18.078 1 82.56 12 PHE B CA 1
ATOM 1777 C C . PHE B 1 12 ? -0.2 -18.719 -18.141 1 82.56 12 PHE B C 1
ATOM 1779 O O . PHE B 1 12 ? -1.085 -19.266 -17.469 1 82.56 12 PHE B O 1
ATOM 1786 N N . LYS B 1 13 ? -0.458 -17.797 -18.969 1 82.69 13 LYS B N 1
ATOM 1787 C CA . LYS B 1 13 ? -1.79 -17.219 -19.094 1 82.69 13 LYS B CA 1
ATOM 1788 C C . LYS B 1 13 ? -2.777 -18.219 -19.672 1 82.69 13 LYS B C 1
ATOM 1790 O O . LYS B 1 13 ? -3.945 -18.25 -19.281 1 82.69 13 LYS B O 1
ATOM 1795 N N . ASP B 1 14 ? -2.232 -19.031 -20.531 1 82.56 14 ASP B N 1
ATOM 1796 C CA . ASP B 1 14 ? -3.09 -20.031 -21.156 1 82.56 14 ASP B CA 1
ATOM 1797 C C . ASP B 1 14 ? -3.537 -21.078 -20.125 1 82.56 14 ASP B C 1
ATOM 1799 O O . ASP B 1 14 ? -4.66 -21.594 -20.203 1 82.56 14 ASP B O 1
ATOM 1803 N N . VAL B 1 15 ? -2.74 -21.391 -19.25 1 86.56 15 VAL B N 1
ATOM 1804 C CA . VAL B 1 15 ? -2.998 -22.469 -18.312 1 86.56 15 VAL B CA 1
ATOM 1805 C C . VAL B 1 15 ? -3.773 -21.938 -17.109 1 86.56 15 VAL B C 1
ATOM 1807 O O . VAL B 1 15 ? -4.656 -22.609 -16.578 1 86.56 15 VAL B O 1
ATOM 1810 N N . PHE B 1 16 ? -3.482 -20.703 -16.719 1 91 16 PHE B N 1
ATOM 1811 C CA . PHE B 1 16 ? -4.047 -20.219 -15.461 1 91 16 PHE B CA 1
ATOM 1812 C C . PHE B 1 16 ? -5.043 -19.094 -15.719 1 91 16 PHE B C 1
ATOM 1814 O O . PHE B 1 16 ? -5.691 -18.609 -14.789 1 91 16 PHE B O 1
ATOM 1821 N N . GLY B 1 17 ? -5.23 -18.719 -16.906 1 88 17 GLY B N 1
ATOM 1822 C CA . GLY B 1 17 ? -6.027 -17.547 -17.25 1 88 17 GLY B CA 1
ATOM 1823 C C . GLY B 1 17 ? -7.504 -17.859 -17.406 1 88 17 GLY B C 1
ATOM 1824 O O . GLY B 1 17 ? -7.977 -18.906 -16.938 1 88 17 GLY B O 1
ATOM 1825 N N . PRO B 1 18 ? -8.203 -16.844 -18 1 86.19 18 PRO B N 1
ATOM 1826 C CA . PRO B 1 18 ? -9.656 -16.984 -18.156 1 86.19 18 PRO B CA 1
ATOM 1827 C C . PRO B 1 18 ? -10.055 -18.266 -18.891 1 86.19 18 PRO B C 1
ATOM 1829 O O . PRO B 1 18 ? -9.367 -18.688 -19.812 1 86.19 18 PRO B O 1
ATOM 1832 N N . GLY B 1 19 ? -11.148 -18.781 -18.484 1 84.06 19 GLY B N 1
ATOM 1833 C CA . GLY B 1 19 ? -11.641 -20.016 -19.062 1 84.06 19 GLY B CA 1
ATOM 1834 C C . GLY B 1 19 ? -11.086 -21.25 -18.391 1 84.06 19 GLY B C 1
ATOM 1835 O O . GLY B 1 19 ? -11.523 -22.375 -18.656 1 84.06 19 GLY B O 1
ATOM 1836 N N . LYS B 1 20 ? -10.133 -21.031 -17.547 1 84.44 20 LYS B N 1
ATOM 1837 C CA . LYS B 1 20 ? -9.555 -22.125 -16.766 1 84.44 20 LYS B CA 1
ATOM 1838 C C . LYS B 1 20 ? -9.891 -22 -15.289 1 84.44 20 LYS B C 1
ATOM 1840 O O . LYS B 1 20 ? -10.172 -20.891 -14.812 1 84.44 20 LYS B O 1
ATOM 1845 N N . ALA B 1 21 ? -9.938 -23.094 -14.562 1 85.62 21 ALA B N 1
ATOM 1846 C CA . ALA B 1 21 ? -10.242 -23.094 -13.133 1 85.62 21 ALA B CA 1
ATOM 1847 C C . ALA B 1 21 ? -9.008 -23.438 -12.305 1 85.62 21 ALA B C 1
ATOM 1849 O O . ALA B 1 21 ? -9.109 -24.109 -11.273 1 85.62 21 ALA B O 1
ATOM 1850 N N . ASN B 1 22 ? -7.789 -22.891 -12.805 1 91.69 22 ASN B N 1
ATOM 1851 C CA . ASN B 1 22 ? -6.559 -23.391 -12.211 1 91.69 22 ASN B CA 1
ATOM 1852 C C . ASN B 1 22 ? -6 -22.438 -11.172 1 91.69 22 ASN B C 1
ATOM 1854 O O . ASN B 1 22 ? -5.129 -22.797 -10.383 1 91.69 22 ASN B O 1
ATOM 1858 N N . LEU B 1 23 ? -6.5 -21.219 -11.07 1 91.25 23 LEU B N 1
ATOM 1859 C CA . LEU B 1 23 ? -5.977 -20.203 -10.148 1 91.25 23 LEU B CA 1
ATOM 1860 C C . LEU B 1 23 ? -6.105 -20.688 -8.703 1 91.25 23 LEU B C 1
ATOM 1862 O O . LEU B 1 23 ? -5.156 -20.578 -7.922 1 91.25 23 LEU B O 1
ATOM 1866 N N . PRO B 1 24 ? -7.219 -21.281 -8.289 1 91.62 24 PRO B N 1
ATOM 1867 C CA . PRO B 1 24 ? -7.34 -21.75 -6.906 1 91.62 24 PRO B CA 1
ATOM 1868 C C . PRO B 1 24 ? -6.254 -22.75 -6.527 1 91.62 24 PRO B C 1
ATOM 1870 O O . PRO B 1 24 ? -5.773 -22.75 -5.391 1 91.62 24 PRO B O 1
ATOM 1873 N N . ALA B 1 25 ? -5.902 -23.578 -7.473 1 89.62 25 ALA B N 1
ATOM 1874 C CA . ALA B 1 25 ? -4.852 -24.562 -7.199 1 89.62 25 ALA B CA 1
ATOM 1875 C C . ALA B 1 25 ? -3.525 -23.875 -6.891 1 89.62 25 ALA B C 1
ATOM 1877 O O . ALA B 1 25 ? -2.785 -24.312 -6.008 1 89.62 25 ALA B O 1
ATOM 1878 N N . LEU B 1 26 ? -3.201 -22.859 -7.59 1 92.25 26 LEU B N 1
ATOM 1879 C CA . LEU B 1 26 ? -1.989 -22.094 -7.336 1 92.25 26 LEU B CA 1
ATOM 1880 C C . LEU B 1 26 ? -2.002 -21.5 -5.926 1 92.25 26 LEU B C 1
ATOM 1882 O O . LEU B 1 26 ? -0.972 -21.484 -5.246 1 92.25 26 LEU B O 1
ATOM 1886 N N . LEU B 1 27 ? -3.17 -21.047 -5.465 1 92.44 27 LEU B N 1
ATOM 1887 C CA . LEU B 1 27 ? -3.309 -20.422 -4.16 1 92.44 27 LEU B CA 1
ATOM 1888 C C . LEU B 1 27 ? -3.07 -21.422 -3.037 1 92.44 27 LEU B C 1
ATOM 1890 O O . LEU B 1 27 ? -2.682 -21.047 -1.93 1 92.44 27 LEU B O 1
ATOM 1894 N N . SER B 1 28 ? -3.268 -22.656 -3.363 1 90.62 28 SER B N 1
ATOM 1895 C CA . SER B 1 28 ? -3.062 -23.703 -2.365 1 90.62 28 SER B CA 1
ATOM 1896 C C . SER B 1 28 ? -1.585 -23.859 -2.023 1 90.62 28 SER B C 1
ATOM 1898 O O . SER B 1 28 ? -1.237 -24.484 -1.013 1 90.62 28 SER B O 1
ATOM 1900 N N . LEU B 1 29 ? -0.71 -23.375 -2.828 1 93.25 29 LEU B N 1
ATOM 1901 C CA . LEU B 1 29 ? 0.727 -23.438 -2.584 1 93.25 29 LEU B CA 1
ATOM 1902 C C . LEU B 1 29 ? 1.162 -22.359 -1.602 1 93.25 29 LEU B C 1
ATOM 1904 O O . LEU B 1 29 ? 2.287 -22.391 -1.1 1 93.25 29 LEU B O 1
ATOM 1908 N N . LEU B 1 30 ? 0.256 -21.406 -1.293 1 92.81 30 LEU B N 1
ATOM 1909 C CA . LEU B 1 30 ? 0.583 -20.312 -0.385 1 92.81 30 LEU B CA 1
ATOM 1910 C C . LEU B 1 30 ? 0.401 -20.734 1.068 1 92.81 30 LEU B C 1
ATOM 1912 O O . LEU B 1 30 ? -0.525 -21.484 1.389 1 92.81 30 LEU B O 1
ATOM 1916 N N . ASP B 1 31 ? 1.349 -20.266 1.819 1 87.06 31 ASP B N 1
ATOM 1917 C CA . ASP B 1 31 ? 1.166 -20.375 3.264 1 87.06 31 ASP B CA 1
ATOM 1918 C C . ASP B 1 31 ? 0.463 -19.141 3.818 1 87.06 31 ASP B C 1
ATOM 1920 O O . ASP B 1 31 ? 1.111 -18.234 4.352 1 87.06 31 ASP B O 1
ATOM 1924 N N . ALA B 1 32 ? -0.846 -19.062 3.658 1 90.31 32 ALA B N 1
ATOM 1925 C CA . ALA B 1 32 ? -1.643 -17.906 4.098 1 90.31 32 ALA B CA 1
ATOM 1926 C C . ALA B 1 32 ? -2.998 -18.359 4.637 1 90.31 32 ALA B C 1
ATOM 1928 O O . ALA B 1 32 ? -3.604 -19.297 4.109 1 90.31 32 ALA B O 1
ATOM 1929 N N . PRO B 1 33 ? -3.486 -17.688 5.637 1 86.5 33 PRO B N 1
ATOM 1930 C CA . PRO B 1 33 ? -4.738 -18.078 6.281 1 86.5 33 PRO B CA 1
ATOM 1931 C C . PRO B 1 33 ? -5.922 -18.094 5.316 1 86.5 33 PRO B C 1
ATOM 1933 O O . PRO B 1 33 ? -6.844 -18.906 5.473 1 86.5 33 PRO B O 1
ATOM 1936 N N . PHE B 1 34 ? -5.895 -17.25 4.355 1 88.44 34 PHE B N 1
ATOM 1937 C CA . PHE B 1 34 ? -7.051 -17.156 3.475 1 88.44 34 PHE B CA 1
ATOM 1938 C C . PHE B 1 34 ? -7.047 -18.281 2.451 1 88.44 34 PHE B C 1
ATOM 1940 O O . PHE B 1 34 ? -8.078 -18.578 1.832 1 88.44 34 PHE B O 1
ATOM 1947 N N . ALA B 1 35 ? -5.914 -18.938 2.248 1 90.12 35 ALA B N 1
ATOM 1948 C CA . ALA B 1 35 ? -5.758 -19.875 1.146 1 90.12 35 ALA B CA 1
ATOM 1949 C C . ALA B 1 35 ? -6.684 -21.078 1.316 1 90.12 35 ALA B C 1
ATOM 1951 O O . ALA B 1 35 ? -7.27 -21.562 0.344 1 90.12 35 ALA B O 1
ATOM 195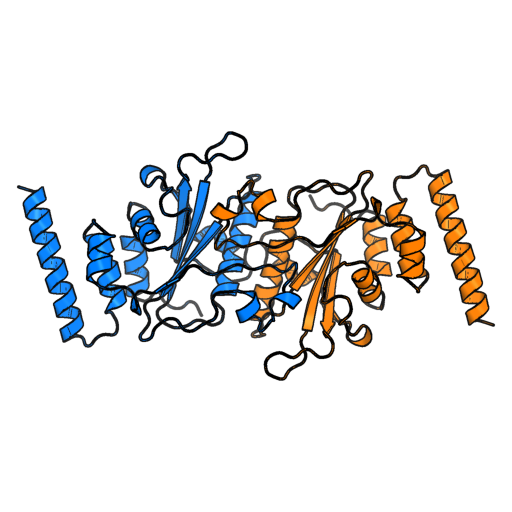2 N N . SER B 1 36 ? -6.879 -21.5 2.549 1 88.19 36 SER B N 1
ATOM 1953 C CA . SER B 1 36 ? -7.715 -22.656 2.818 1 88.19 36 SER B CA 1
ATOM 1954 C C . SER B 1 36 ? -9.188 -22.281 2.883 1 88.19 36 SER B C 1
ATOM 1956 O O . SER B 1 36 ? -10.055 -23.156 2.971 1 88.19 36 SER B O 1
ATOM 1958 N N . ARG B 1 37 ? -9.484 -21.031 2.756 1 91.25 37 ARG B N 1
ATOM 1959 C CA . ARG B 1 37 ? -10.852 -20.562 2.932 1 91.25 37 ARG B CA 1
ATOM 1960 C C . ARG B 1 37 ? -11.438 -20.062 1.612 1 91.25 37 ARG B C 1
ATOM 1962 O O . ARG B 1 37 ? -12.57 -19.578 1.569 1 91.25 37 ARG B O 1
ATOM 1969 N N . ILE B 1 38 ? -10.727 -20.25 0.605 1 93.5 38 ILE B N 1
ATOM 1970 C CA . ILE B 1 38 ? -11.156 -19.781 -0.707 1 93.5 38 ILE B CA 1
ATOM 1971 C C . ILE B 1 38 ? -12.203 -20.75 -1.275 1 93.5 38 ILE B C 1
ATOM 1973 O O . ILE B 1 38 ? -12.062 -21.969 -1.152 1 93.5 38 ILE B O 1
ATOM 1977 N N . ASP B 1 39 ? -13.266 -20.219 -1.85 1 94.69 39 ASP B N 1
ATOM 1978 C CA . ASP B 1 39 ? -14.234 -20.984 -2.625 1 94.69 39 ASP B CA 1
ATOM 1979 C C . ASP B 1 39 ? -13.82 -21.078 -4.09 1 94.69 39 ASP B C 1
ATOM 1981 O O . ASP B 1 39 ? -14.031 -20.141 -4.859 1 94.69 39 ASP B O 1
ATOM 1985 N N . PRO B 1 40 ? -13.289 -22.234 -4.488 1 93.06 40 PRO B N 1
ATOM 1986 C CA . PRO B 1 40 ? -12.742 -22.328 -5.844 1 93.06 40 PRO B CA 1
ATOM 1987 C C . PRO B 1 40 ? -13.805 -22.125 -6.926 1 93.06 40 PRO B C 1
ATOM 1989 O O . PRO B 1 40 ? -13.477 -21.719 -8.039 1 93.06 40 PRO B O 1
ATOM 1992 N N . SER B 1 41 ? -15.031 -22.344 -6.613 1 93.62 41 SER B N 1
ATOM 1993 C CA . SER B 1 41 ? -16.094 -22.297 -7.609 1 93.62 41 SER B CA 1
ATOM 1994 C C . SER B 1 41 ? -16.5 -20.844 -7.895 1 93.62 41 SER B C 1
ATOM 1996 O O . SER B 1 41 ? -17.234 -20.578 -8.859 1 93.62 41 SER B O 1
ATOM 1998 N N . SER B 1 42 ? -16.016 -19.906 -7.148 1 95.25 42 SER B N 1
ATOM 1999 C CA . SER B 1 42 ? -16.438 -18.516 -7.266 1 95.25 42 SER B CA 1
ATOM 2000 C C . SER B 1 42 ? -15.508 -17.734 -8.18 1 95.25 42 SER B C 1
ATOM 2002 O O . SER B 1 42 ? -15.688 -16.531 -8.367 1 95.25 42 SER B O 1
ATOM 2004 N N . LEU B 1 43 ? -14.539 -18.344 -8.82 1 95.5 43 LEU B N 1
ATOM 2005 C CA . LEU B 1 43 ? -13.492 -17.688 -9.586 1 95.5 43 LEU B CA 1
ATOM 2006 C C . LEU B 1 43 ? -14.086 -16.875 -10.734 1 95.5 43 LEU B C 1
ATOM 2008 O O . LEU B 1 43 ? -14.883 -17.391 -11.516 1 95.5 43 LEU B O 1
ATOM 201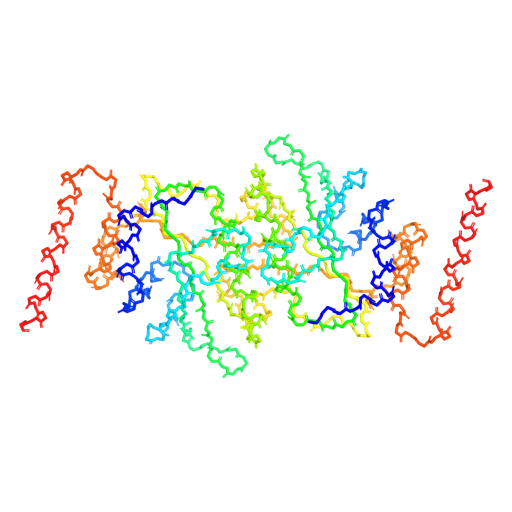2 N N . THR B 1 44 ? -13.773 -15.609 -10.773 1 93.75 44 THR B N 1
ATOM 2013 C CA . THR B 1 44 ? -14.055 -14.719 -11.891 1 93.75 44 THR B CA 1
ATOM 2014 C C . THR B 1 44 ? -12.805 -13.938 -12.289 1 93.75 44 THR B C 1
ATOM 2016 O O . THR B 1 44 ? -12.055 -13.477 -11.422 1 93.75 44 THR B O 1
ATOM 2019 N N . PHE B 1 45 ? -12.594 -13.875 -13.578 1 92.12 45 PHE B N 1
ATOM 2020 C CA . PHE B 1 45 ? -11.438 -13.117 -14.039 1 92.12 45 PHE B CA 1
ATOM 2021 C C . PHE B 1 45 ? -11.82 -11.672 -14.352 1 92.12 45 PHE B C 1
ATOM 2023 O O . PHE B 1 45 ? -12.93 -11.414 -14.828 1 92.12 45 PHE B O 1
ATOM 2030 N N . LEU B 1 46 ? -10.977 -10.859 -13.891 1 82.94 46 LEU B N 1
ATOM 2031 C CA . LEU B 1 46 ? -11.133 -9.445 -14.227 1 82.94 46 LEU B CA 1
ATOM 2032 C C . LEU B 1 46 ? -10.281 -9.078 -15.43 1 82.94 46 LEU B C 1
ATOM 2034 O O . LEU B 1 46 ? -9.195 -9.617 -15.617 1 82.94 46 LEU B O 1
ATOM 2038 N N . SER B 1 47 ? -10.852 -8.422 -16.5 1 64 47 SER B N 1
ATOM 2039 C CA . SER B 1 47 ? -10.07 -8.023 -17.672 1 64 47 SER B CA 1
ATOM 2040 C C . SER B 1 47 ? -8.852 -7.207 -17.25 1 64 47 SER B C 1
ATOM 2042 O O . SER B 1 47 ? -8.961 -6.262 -16.469 1 64 47 SER B O 1
ATOM 2044 N N . GLY B 1 48 ? -7.672 -7.723 -17.062 1 54.69 48 GLY B N 1
ATOM 2045 C CA . GLY B 1 48 ? -6.387 -7.164 -16.672 1 54.69 48 GLY B CA 1
ATOM 2046 C C . GLY B 1 48 ? -6.051 -5.871 -17.391 1 54.69 48 GLY B C 1
ATOM 2047 O O . GLY B 1 48 ? -5.301 -5.043 -16.875 1 54.69 48 GLY B O 1
ATOM 2048 N N . GLU B 1 49 ? -6.324 -5.871 -18.75 1 50.31 49 GLU B N 1
ATOM 2049 C CA . GLU B 1 49 ? -5.809 -4.762 -19.547 1 50.31 49 GLU B CA 1
ATOM 2050 C C . GLU B 1 49 ? -6.117 -3.42 -18.875 1 50.31 49 GLU B C 1
ATOM 2052 O O . GLU B 1 49 ? -5.336 -2.475 -18.984 1 50.31 49 GLU B O 1
ATOM 2057 N N . THR B 1 50 ? -7.191 -3.402 -18.219 1 50.62 50 THR B N 1
ATOM 2058 C CA . THR B 1 50 ? -7.727 -2.076 -17.938 1 50.62 50 THR B CA 1
ATOM 2059 C C . THR B 1 50 ? -7.168 -1.542 -16.625 1 50.62 50 THR B C 1
ATOM 2061 O O . THR B 1 50 ? -7.32 -0.358 -16.312 1 50.62 50 THR B O 1
ATOM 2064 N N . ILE B 1 51 ? -6.445 -2.426 -15.898 1 55.19 51 ILE B N 1
ATOM 2065 C CA . ILE B 1 51 ? -6.117 -1.927 -14.57 1 55.19 51 ILE B CA 1
ATOM 2066 C C . ILE B 1 51 ? -4.98 -0.91 -14.664 1 55.19 51 ILE B C 1
ATOM 2068 O O . ILE B 1 51 ? -4.996 0.118 -13.984 1 55.19 51 ILE B O 1
ATOM 2072 N N . GLY B 1 52 ? -4.023 -1.175 -15.664 1 55.06 52 GLY B N 1
ATOM 2073 C CA . GLY B 1 52 ? -2.844 -0.327 -15.75 1 55.06 52 GLY B CA 1
ATOM 2074 C C . GLY B 1 52 ? -3.121 1.011 -16.406 1 55.06 52 GLY B C 1
ATOM 2075 O O . GLY B 1 52 ? -2.285 1.916 -16.359 1 55.06 52 GLY B O 1
ATOM 2076 N N . GLU B 1 53 ? -4.215 1.085 -17.062 1 52.03 53 GLU B N 1
ATOM 2077 C CA . GLU B 1 53 ? -4.449 2.305 -17.828 1 52.03 53 GLU B CA 1
ATOM 2078 C C . GLU B 1 53 ? -4.504 3.527 -16.922 1 52.03 53 GLU B C 1
ATOM 2080 O O . GLU B 1 53 ? -4.223 4.645 -17.359 1 52.03 53 GLU B O 1
ATOM 2085 N N . GLY B 1 54 ? -4.66 3.23 -15.703 1 52.69 54 GLY B N 1
ATOM 2086 C CA . GLY B 1 54 ? -4.699 4.375 -14.805 1 52.69 54 GLY B CA 1
ATOM 2087 C C . GLY B 1 54 ? -3.34 4.73 -14.234 1 52.69 54 GLY B C 1
ATOM 2088 O O . GLY B 1 54 ? -3.189 5.758 -13.57 1 52.69 54 GLY B O 1
ATOM 2089 N N . LEU B 1 55 ? -2.473 3.805 -14.57 1 57.59 55 LEU B N 1
ATOM 2090 C CA . LEU B 1 55 ? -1.117 4.066 -14.102 1 57.59 55 LEU B CA 1
ATOM 2091 C C . LEU B 1 55 ? -0.261 4.664 -15.211 1 57.59 55 LEU B C 1
ATOM 2093 O O . LEU B 1 55 ? -0.422 4.309 -16.375 1 57.59 55 LEU B O 1
ATOM 2097 N N . ALA B 1 56 ? 0.222 5.73 -14.961 1 52.22 56 ALA B N 1
ATOM 2098 C CA . ALA B 1 56 ? 1.158 6.309 -15.922 1 52.22 56 ALA B CA 1
ATOM 2099 C C . ALA B 1 56 ? 2.219 5.289 -16.328 1 52.22 56 ALA B C 1
ATOM 2101 O O . ALA B 1 56 ? 3.051 5.566 -17.203 1 52.22 56 ALA B O 1
ATOM 2102 N N . THR B 1 57 ? 2.125 4.137 -15.578 1 56.97 57 THR B N 1
ATOM 2103 C CA . THR B 1 57 ? 3.109 3.125 -15.953 1 56.97 57 THR B CA 1
ATOM 2104 C C . THR B 1 57 ? 2.445 1.977 -16.703 1 56.97 57 THR B C 1
ATOM 2106 O O . THR B 1 57 ? 1.232 1.782 -16.609 1 56.97 57 THR B O 1
ATOM 2109 N N . SER B 1 58 ? 3.125 1.396 -17.594 1 62.94 58 SER B N 1
ATOM 2110 C CA . SER B 1 58 ? 2.781 0.252 -18.438 1 62.94 58 SER B CA 1
ATOM 2111 C C . SER B 1 58 ? 2.814 -1.047 -17.641 1 62.94 58 SER B C 1
ATOM 2113 O O . SER B 1 58 ? 3.16 -2.102 -18.172 1 62.94 58 SER B O 1
ATOM 2115 N N . PHE B 1 59 ? 2.443 -0.835 -16.344 1 68.12 59 PHE B N 1
ATOM 2116 C CA . PHE B 1 59 ? 2.508 -2.074 -15.57 1 68.12 59 PHE B CA 1
ATOM 2117 C C . PHE B 1 59 ? 1.285 -2.943 -15.844 1 68.12 59 PHE B C 1
ATOM 2119 O O . PHE B 1 59 ? 0.171 -2.432 -15.977 1 68.12 59 PHE B O 1
ATOM 2126 N N . ARG B 1 60 ? 1.564 -4.262 -16.172 1 72.25 60 ARG B N 1
ATOM 2127 C CA . ARG B 1 60 ? 0.508 -5.258 -16.312 1 72.25 60 ARG B CA 1
ATOM 2128 C C . ARG B 1 60 ? 0.799 -6.492 -15.461 1 72.25 60 ARG B C 1
ATOM 2130 O O . ARG B 1 60 ? 1.959 -6.797 -15.18 1 72.25 60 ARG B O 1
ATOM 2137 N N . SER B 1 61 ? -0.329 -6.918 -14.898 1 75.94 61 SER B N 1
ATOM 2138 C CA . SER B 1 61 ? -0.169 -8.195 -14.211 1 75.94 61 SER B CA 1
ATOM 2139 C C . SER B 1 61 ? -0.46 -9.367 -15.148 1 75.94 61 SER B C 1
ATOM 2141 O O . SER B 1 61 ? -1.18 -9.211 -16.141 1 75.94 61 SER B O 1
ATOM 2143 N N . ASP B 1 62 ? 0.101 -10.5 -14.82 1 81.5 62 ASP B N 1
ATOM 2144 C CA . ASP B 1 62 ? -0.125 -11.703 -15.609 1 81.5 62 ASP B CA 1
ATOM 2145 C C . ASP B 1 62 ? -1.564 -12.195 -15.469 1 81.5 62 ASP B C 1
ATOM 2147 O O . ASP B 1 62 ? -2.193 -12.586 -16.453 1 81.5 62 ASP B O 1
ATOM 2151 N N . LEU B 1 63 ? -2.039 -12.148 -14.305 1 88.31 63 LEU B N 1
ATOM 2152 C CA . LEU B 1 63 ? -3.385 -12.641 -14.016 1 88.31 63 LEU B CA 1
ATOM 2153 C C . LEU B 1 63 ? -4.035 -11.82 -12.906 1 88.31 63 LEU B C 1
ATOM 2155 O O . LEU B 1 63 ? -3.387 -11.5 -11.906 1 88.31 63 LEU B O 1
ATOM 2159 N N . VAL B 1 64 ? -5.34 -11.477 -13.156 1 91.56 64 VAL B N 1
ATOM 2160 C CA . VAL B 1 64 ? -6.164 -10.867 -12.109 1 91.56 64 VAL B CA 1
ATOM 2161 C C . VAL B 1 64 ? -7.492 -11.617 -12 1 91.56 64 VAL B C 1
ATOM 2163 O O . VAL B 1 64 ? -8.25 -11.695 -12.969 1 91.56 64 VAL B O 1
ATOM 2166 N N . GLY B 1 65 ? -7.707 -12.188 -10.867 1 93.62 65 GLY B N 1
ATOM 2167 C CA . GLY B 1 65 ? -8.938 -12.914 -10.617 1 93.62 65 GLY B CA 1
ATOM 2168 C C . GLY B 1 65 ? -9.531 -12.633 -9.25 1 93.62 65 GLY B C 1
ATOM 2169 O O . GLY B 1 65 ? -8.82 -12.234 -8.328 1 93.62 65 GLY B O 1
ATOM 2170 N N . SER B 1 66 ? -10.812 -12.805 -9.148 1 95.31 66 SER B N 1
ATOM 2171 C CA . SER B 1 66 ? -11.5 -12.609 -7.879 1 95.31 66 SER B CA 1
ATOM 2172 C C . SER B 1 66 ? -12.133 -13.906 -7.387 1 95.31 66 SER B C 1
ATOM 2174 O O . SER B 1 66 ? -12.625 -14.703 -8.188 1 95.31 66 SER B O 1
ATOM 2176 N N . LEU B 1 67 ? -12.039 -14.148 -6.121 1 96 67 LEU B N 1
ATOM 2177 C CA . LEU B 1 67 ? -12.602 -15.32 -5.465 1 96 67 LEU B CA 1
ATOM 2178 C C . LEU B 1 67 ? -13.273 -14.938 -4.148 1 96 67 LEU B C 1
ATOM 2180 O O . LEU B 1 67 ? -12.82 -14.023 -3.459 1 96 67 LEU B O 1
ATOM 2184 N N . LEU B 1 68 ? -14.312 -15.688 -3.822 1 95.94 68 LEU B N 1
ATOM 2185 C CA . LEU B 1 68 ? -14.953 -15.523 -2.523 1 95.94 68 LEU B CA 1
ATOM 2186 C C . LEU B 1 68 ? -14.195 -16.281 -1.439 1 95.94 68 LEU B C 1
ATOM 2188 O O . LEU B 1 68 ? -13.625 -17.344 -1.706 1 95.94 68 LEU B O 1
ATOM 2192 N N . VAL B 1 69 ? -14.086 -15.625 -0.291 1 92.69 69 VAL B N 1
ATOM 2193 C CA . VAL B 1 69 ? -13.586 -16.312 0.896 1 92.69 69 VAL B CA 1
ATOM 2194 C C . VAL B 1 69 ? -14.75 -16.953 1.656 1 92.69 69 VAL B C 1
ATOM 2196 O O . VAL B 1 69 ? -15.664 -16.25 2.102 1 92.69 69 VAL B O 1
ATOM 2199 N N . ALA B 1 70 ? -14.625 -18.219 1.83 1 88.12 70 ALA B N 1
ATOM 2200 C CA . ALA B 1 70 ? -15.719 -18.969 2.438 1 88.12 70 ALA B CA 1
ATOM 2201 C C . ALA B 1 70 ? -15.961 -18.516 3.879 1 88.12 70 ALA B C 1
ATOM 2203 O O . ALA B 1 70 ? -15.008 -18.219 4.605 1 88.12 70 ALA B O 1
ATOM 2204 N N . ASP B 1 71 ? -17.156 -18.391 4.27 1 84.56 71 ASP B N 1
ATOM 2205 C CA . ASP B 1 71 ? -17.609 -18.172 5.637 1 84.56 71 ASP B CA 1
ATOM 2206 C C . ASP B 1 71 ? -17.156 -16.828 6.168 1 84.56 71 ASP B C 1
ATOM 2208 O O . ASP B 1 71 ? -16.875 -16.672 7.359 1 84.56 71 ASP B O 1
ATOM 2212 N N . ALA B 1 72 ? -16.797 -16.016 5.34 1 87.75 72 ALA B N 1
ATOM 2213 C CA . ALA B 1 72 ? -16.422 -14.656 5.734 1 87.75 72 ALA B CA 1
ATOM 2214 C C . ALA B 1 72 ? -17.312 -13.625 5.059 1 87.75 72 ALA B C 1
ATOM 2216 O O . ALA B 1 72 ? -17.672 -13.773 3.889 1 87.75 72 ALA B O 1
ATOM 2217 N N . THR B 1 73 ? -17.75 -12.703 5.848 1 88.62 73 THR B N 1
ATOM 2218 C CA . THR B 1 73 ? -18.609 -11.648 5.316 1 88.62 73 THR B CA 1
ATOM 2219 C C . THR B 1 73 ? -18.125 -10.273 5.785 1 88.62 73 THR B C 1
ATOM 2221 O O . THR B 1 73 ? -17.438 -10.172 6.805 1 88.62 73 THR B O 1
ATOM 2224 N N . VAL B 1 74 ? -18.328 -9.344 4.965 1 85.12 74 VAL B N 1
ATOM 2225 C CA . VAL B 1 74 ? -18.188 -7.934 5.301 1 85.12 74 VAL B CA 1
ATOM 2226 C C . VAL B 1 74 ? -19.516 -7.207 5.051 1 85.12 74 VAL B C 1
ATOM 2228 O O . VAL B 1 74 ? -20.047 -7.25 3.945 1 85.12 74 VAL B O 1
ATOM 2231 N N . ASP B 1 75 ? -20.016 -6.566 6.07 1 83.94 75 ASP B N 1
ATOM 2232 C CA . ASP B 1 75 ? -21.281 -5.863 6.004 1 83.94 75 ASP B CA 1
ATOM 2233 C C . ASP B 1 75 ? -22.391 -6.762 5.438 1 83.94 75 ASP B C 1
ATOM 2235 O O . ASP B 1 75 ? -23.141 -6.344 4.562 1 83.94 75 ASP B O 1
ATOM 2239 N N . GLY B 1 76 ? -22.375 -7.957 5.805 1 86.88 76 GLY B N 1
ATOM 2240 C CA . GLY B 1 76 ? -23.422 -8.898 5.441 1 86.88 76 GLY B CA 1
ATOM 2241 C C . GLY B 1 76 ? -23.234 -9.508 4.066 1 86.88 76 GLY B C 1
ATOM 2242 O O . GLY B 1 76 ? -24.047 -10.312 3.619 1 86.88 76 GLY B O 1
ATOM 2243 N N . LYS B 1 77 ? -22.312 -9.125 3.377 1 90.25 77 LYS B N 1
ATOM 2244 C CA . LYS B 1 77 ? -22.031 -9.656 2.045 1 90.25 77 LYS B CA 1
ATOM 2245 C C . LYS B 1 77 ? -20.797 -10.57 2.061 1 90.25 77 LYS B C 1
ATOM 2247 O O . LYS B 1 77 ? -19.875 -10.352 2.838 1 90.25 77 LYS B O 1
ATOM 2252 N N . PRO B 1 78 ? -20.828 -11.539 1.157 1 93.25 78 PRO B N 1
ATOM 2253 C CA . PRO B 1 78 ? -19.656 -12.406 1.088 1 93.25 78 PRO B CA 1
ATOM 2254 C C . PRO B 1 78 ? -18.359 -11.641 0.834 1 93.25 78 PRO B C 1
ATOM 2256 O O . PRO B 1 78 ? -18.359 -10.672 0.071 1 93.25 78 PRO B O 1
ATOM 2259 N N . LEU B 1 79 ? -17.359 -12.086 1.494 1 94.94 79 LEU B N 1
ATOM 2260 C CA . LEU B 1 79 ? -16.062 -11.453 1.34 1 94.94 79 LEU B CA 1
ATOM 2261 C C . LEU B 1 79 ? -15.375 -11.922 0.06 1 94.94 79 LEU B C 1
ATOM 2263 O O . LEU B 1 79 ? -15.219 -13.125 -0.159 1 94.94 79 LEU B O 1
ATOM 2267 N N . GLU B 1 80 ? -15.055 -10.961 -0.768 1 96 80 GLU B N 1
ATOM 2268 C CA . GLU B 1 80 ? -14.398 -11.234 -2.045 1 96 80 GLU B CA 1
ATOM 2269 C C . GLU B 1 80 ? -12.984 -10.664 -2.07 1 96 80 GLU B C 1
ATOM 2271 O O . GLU B 1 80 ? -12.766 -9.508 -1.711 1 96 80 GLU B O 1
ATOM 2276 N N . PHE B 1 81 ? -12.039 -11.516 -2.441 1 96.25 81 PHE B N 1
ATOM 2277 C CA . PHE B 1 81 ? -10.656 -11.094 -2.635 1 96.25 81 PHE B CA 1
ATOM 2278 C C . PHE B 1 81 ? -10.312 -11.023 -4.117 1 96.25 81 PHE B C 1
ATOM 2280 O O . PHE B 1 81 ? -10.789 -11.836 -4.91 1 96.25 81 PHE B O 1
ATOM 2287 N N . VAL B 1 82 ? -9.539 -10.047 -4.438 1 95.81 82 VAL B N 1
ATOM 2288 C CA . VAL B 1 82 ? -8.906 -10.023 -5.75 1 95.81 82 VAL B CA 1
ATOM 2289 C C . VAL B 1 82 ? -7.457 -10.5 -5.629 1 95.81 82 VAL B C 1
ATOM 2291 O O . VAL B 1 82 ? -6.734 -10.086 -4.719 1 95.81 82 VAL B O 1
ATOM 2294 N N . PHE B 1 83 ? -7.07 -11.352 -6.523 1 95.19 83 PHE B N 1
ATOM 2295 C CA . PHE B 1 83 ? -5.703 -11.867 -6.562 1 95.19 83 PHE B CA 1
ATOM 2296 C C . PHE B 1 83 ? -4.977 -11.383 -7.809 1 95.19 83 PHE B C 1
ATOM 2298 O O . PHE B 1 83 ? -5.477 -11.531 -8.922 1 95.19 83 PHE B O 1
ATOM 2305 N N . LEU B 1 84 ? -3.877 -10.75 -7.539 1 93.69 84 LEU B N 1
ATOM 2306 C CA . LEU B 1 84 ? -2.967 -10.312 -8.594 1 93.69 84 LEU B CA 1
ATOM 2307 C C . LEU B 1 84 ? -1.741 -11.211 -8.664 1 93.69 84 LEU B C 1
ATOM 2309 O O . LEU B 1 84 ? -0.916 -11.219 -7.746 1 93.69 84 LEU B O 1
ATOM 2313 N N . VAL B 1 85 ? -1.568 -11.914 -9.805 1 93.12 85 VAL B N 1
ATOM 2314 C CA . VAL B 1 85 ? -0.491 -12.898 -9.906 1 93.12 85 VAL B CA 1
ATOM 2315 C C . VAL B 1 85 ? 0.521 -12.445 -10.961 1 93.12 85 VAL B C 1
ATOM 2317 O O . VAL B 1 85 ? 0.149 -12.125 -12.086 1 93.12 85 VAL B O 1
ATOM 2320 N N . GLU B 1 86 ? 1.736 -12.352 -10.531 1 91.31 86 GLU B N 1
ATOM 2321 C CA . GLU B 1 86 ? 2.883 -12.07 -11.391 1 91.31 86 GLU B CA 1
ATOM 2322 C C . GLU B 1 86 ? 3.893 -13.211 -11.359 1 91.31 86 GLU B C 1
ATOM 2324 O O . GLU B 1 86 ? 4.047 -13.883 -10.336 1 91.31 86 GLU B O 1
ATOM 2329 N N . HIS B 1 87 ? 4.512 -13.516 -12.508 1 91.06 87 HIS B N 1
ATOM 2330 C CA . HIS B 1 87 ? 5.574 -14.516 -12.5 1 91.06 87 HIS B CA 1
ATOM 2331 C C . HIS B 1 87 ? 6.879 -13.93 -13.031 1 91.06 87 HIS B C 1
ATOM 2333 O O . HIS B 1 87 ? 6.871 -13.102 -13.938 1 91.06 87 HIS B O 1
ATOM 2339 N N . LYS B 1 88 ? 7.93 -14.25 -12.414 1 89.38 88 LYS B N 1
ATOM 2340 C CA . LYS B 1 88 ? 9.25 -13.766 -12.789 1 89.38 88 LYS B CA 1
ATOM 2341 C C . LYS B 1 88 ? 10.289 -14.883 -12.734 1 89.38 88 LYS B C 1
ATOM 2343 O O . LYS B 1 88 ? 10.258 -15.719 -11.82 1 89.38 88 LYS B O 1
ATOM 2348 N N . SER B 1 89 ? 11.227 -14.859 -13.727 1 88.62 89 SER B N 1
ATOM 2349 C CA . SER B 1 89 ? 12.312 -15.828 -13.773 1 88.62 89 SER B CA 1
ATOM 2350 C C . SER B 1 89 ? 13.594 -15.242 -13.18 1 88.62 89 SER B C 1
ATOM 2352 O O . SER B 1 89 ? 14.602 -15.945 -13.055 1 88.62 89 SER B O 1
ATOM 2354 N N . SER B 1 90 ? 13.648 -14.047 -12.922 1 85.81 90 SER B N 1
ATOM 2355 C CA . SER B 1 90 ? 14.781 -13.375 -12.289 1 85.81 90 SER B CA 1
ATOM 2356 C C . SER B 1 90 ? 14.305 -12.383 -11.227 1 85.81 90 SER B C 1
ATOM 2358 O O . SER B 1 90 ? 13.164 -11.922 -11.273 1 85.81 90 SER B O 1
ATOM 2360 N N . PRO B 1 91 ? 15.273 -12.273 -10.266 1 78.81 91 PRO B N 1
ATOM 2361 C CA . PRO B 1 91 ? 14.891 -11.281 -9.266 1 78.81 91 PRO B CA 1
ATOM 2362 C C . PRO B 1 91 ? 14.688 -9.891 -9.859 1 78.81 91 PRO B C 1
ATOM 2364 O O . PRO B 1 91 ? 15.414 -9.492 -10.766 1 78.81 91 PRO B O 1
ATOM 2367 N N . ALA B 1 92 ? 13.586 -9.359 -9.57 1 80.06 92 ALA B N 1
ATOM 2368 C CA . ALA B 1 92 ? 13.312 -7.973 -9.938 1 80.06 92 ALA B CA 1
ATOM 2369 C C . ALA B 1 92 ? 13.219 -7.082 -8.703 1 80.06 92 ALA B C 1
ATOM 2371 O O . ALA B 1 92 ? 12.344 -7.273 -7.859 1 80.06 92 ALA B O 1
ATOM 2372 N N . ARG B 1 93 ? 14.086 -6.055 -8.617 1 79.5 93 ARG B N 1
ATOM 2373 C CA . ARG B 1 93 ? 14.219 -5.219 -7.43 1 79.5 93 ARG B CA 1
ATOM 2374 C C . ARG B 1 93 ? 12.969 -4.363 -7.223 1 79.5 93 ARG B C 1
ATOM 2376 O O . ARG B 1 93 ? 12.641 -4.004 -6.094 1 79.5 93 ARG B O 1
ATOM 2383 N N . ASP B 1 94 ? 12.234 -4.152 -8.32 1 88.88 94 ASP B N 1
ATOM 2384 C CA . ASP B 1 94 ? 11.148 -3.191 -8.219 1 88.88 94 ASP B CA 1
ATOM 2385 C C . ASP B 1 94 ? 9.789 -3.896 -8.188 1 88.88 94 ASP B C 1
ATOM 2387 O O . ASP B 1 94 ? 8.75 -3.244 -8.219 1 88.88 94 ASP B O 1
ATOM 2391 N N . ILE B 1 95 ? 9.828 -5.215 -8.016 1 92.44 95 ILE B N 1
ATOM 2392 C CA . ILE B 1 95 ? 8.594 -5.98 -8.203 1 92.44 95 ILE B CA 1
ATOM 2393 C C . ILE B 1 95 ? 7.59 -5.609 -7.113 1 92.44 95 ILE B C 1
ATOM 2395 O O . ILE B 1 95 ? 6.391 -5.52 -7.371 1 92.44 95 ILE B O 1
ATOM 2399 N N . GLN B 1 96 ? 8.062 -5.348 -5.926 1 94.62 96 GLN B N 1
ATOM 2400 C CA . GLN B 1 96 ? 7.141 -5.02 -4.84 1 94.62 96 GLN B CA 1
ATOM 2401 C C . GLN B 1 96 ? 6.465 -3.672 -5.082 1 94.62 96 GLN B C 1
ATOM 2403 O O . GLN B 1 96 ? 5.285 -3.498 -4.77 1 94.62 96 GLN B O 1
ATOM 2408 N N . PHE B 1 97 ? 7.191 -2.719 -5.621 1 93.69 97 PHE B N 1
ATOM 2409 C CA . PHE B 1 97 ? 6.617 -1.418 -5.945 1 93.69 97 PHE B CA 1
ATOM 2410 C C . PHE B 1 97 ? 5.629 -1.533 -7.102 1 93.69 97 PHE B C 1
ATOM 2412 O O . PHE B 1 97 ? 4.559 -0.922 -7.074 1 93.69 97 PHE B O 1
ATOM 2419 N N . LYS B 1 98 ? 6.027 -2.338 -8.07 1 90.06 98 LYS B N 1
ATOM 2420 C CA . LYS B 1 98 ? 5.148 -2.539 -9.211 1 90.06 98 LYS B CA 1
ATOM 2421 C C . LYS B 1 98 ? 3.826 -3.176 -8.789 1 90.06 98 LYS B C 1
ATOM 2423 O O . LYS B 1 98 ? 2.756 -2.744 -9.219 1 90.06 98 LYS B O 1
ATOM 2428 N N . LEU B 1 99 ? 3.934 -4.145 -7.934 1 93.62 99 LEU B N 1
ATOM 2429 C CA . LEU B 1 99 ? 2.727 -4.816 -7.461 1 93.62 99 LEU B CA 1
ATOM 2430 C C . LEU B 1 99 ? 1.882 -3.881 -6.605 1 93.62 99 LEU B C 1
ATOM 2432 O O . LEU B 1 99 ? 0.652 -3.887 -6.699 1 93.62 99 LEU B O 1
ATOM 2436 N N . ALA B 1 100 ? 2.492 -3.09 -5.805 1 94.81 100 ALA B N 1
ATOM 2437 C CA . ALA B 1 100 ? 1.761 -2.096 -5.023 1 94.81 100 ALA B CA 1
ATOM 2438 C C . ALA B 1 100 ? 1.021 -1.118 -5.934 1 94.81 100 ALA B C 1
ATOM 2440 O O . ALA B 1 100 ? -0.126 -0.756 -5.664 1 94.81 100 ALA B O 1
ATOM 2441 N N . CYS B 1 101 ? 1.673 -0.69 -6.996 1 91.88 101 CYS B N 1
ATOM 2442 C CA . CYS B 1 101 ? 1.053 0.208 -7.965 1 91.88 101 CYS B CA 1
ATOM 2443 C C . CYS B 1 101 ? -0.165 -0.442 -8.609 1 91.88 101 CYS B C 1
ATOM 2445 O O . CYS B 1 101 ? -1.2 0.204 -8.781 1 91.88 101 CYS B O 1
ATOM 2447 N N . LEU B 1 102 ? -0.036 -1.652 -8.875 1 91.12 102 LEU B N 1
ATOM 2448 C CA . LEU B 1 102 ? -1.146 -2.35 -9.523 1 91.12 102 LEU B CA 1
ATOM 2449 C C . LEU B 1 102 ? -2.32 -2.502 -8.562 1 91.12 102 LEU B C 1
ATOM 2451 O O . LEU B 1 102 ? -3.477 -2.359 -8.961 1 91.12 102 LEU B O 1
ATOM 2455 N N . VAL B 1 103 ? -2.045 -2.805 -7.32 1 94.31 103 VAL B N 1
ATOM 2456 C CA . VAL B 1 103 ? -3.094 -2.91 -6.309 1 94.31 103 VAL B CA 1
ATOM 2457 C C . VAL B 1 103 ? -3.863 -1.595 -6.227 1 94.31 103 VAL B C 1
ATOM 2459 O O . VAL B 1 103 ? -5.098 -1.586 -6.281 1 94.31 103 VAL B O 1
ATOM 2462 N N . THR B 1 104 ? -3.16 -0.511 -6.133 1 93.12 104 THR B N 1
ATOM 2463 C CA . THR B 1 104 ? -3.826 0.772 -5.934 1 93.12 104 THR B CA 1
ATOM 2464 C C . THR B 1 104 ? -4.496 1.241 -7.219 1 93.12 104 THR B C 1
ATOM 2466 O O . THR B 1 104 ? -5.516 1.935 -7.18 1 93.12 104 THR B O 1
ATOM 2469 N N . ALA B 1 105 ? -3.938 0.833 -8.336 1 88.75 105 ALA B N 1
ATOM 2470 C CA . ALA B 1 105 ? -4.629 1.106 -9.594 1 88.75 105 ALA B CA 1
ATOM 2471 C C . ALA B 1 105 ? -5.992 0.424 -9.633 1 88.75 105 ALA B C 1
ATOM 2473 O O . ALA B 1 105 ? -6.969 0.998 -10.125 1 88.75 105 ALA B O 1
ATOM 2474 N N . LEU B 1 106 ? -6.039 -0.725 -9.18 1 90.31 106 LEU B N 1
ATOM 2475 C CA . LEU B 1 106 ? -7.309 -1.439 -9.102 1 90.31 106 LEU B CA 1
ATOM 2476 C C . LEU B 1 106 ? -8.273 -0.734 -8.164 1 90.31 106 LEU B C 1
ATOM 2478 O O . LEU B 1 106 ? -9.461 -0.589 -8.477 1 90.31 106 LEU B O 1
ATOM 2482 N N . TRP B 1 107 ? -7.797 -0.322 -7.004 1 92.12 107 TRP B N 1
ATOM 2483 C CA . TRP B 1 107 ? -8.648 0.421 -6.078 1 92.12 107 TRP B CA 1
ATOM 2484 C C . TRP B 1 107 ? -9.164 1.703 -6.723 1 92.12 107 TRP B C 1
ATOM 2486 O O . TRP B 1 107 ? -10.336 2.045 -6.582 1 92.12 107 TRP B O 1
ATOM 2496 N N . ALA B 1 108 ? -8.242 2.402 -7.352 1 88.62 108 ALA B N 1
ATOM 2497 C CA . ALA B 1 108 ? -8.648 3.625 -8.031 1 88.62 108 ALA B CA 1
ATOM 2498 C C . ALA B 1 108 ? -9.75 3.346 -9.047 1 88.62 108 ALA B C 1
ATOM 2500 O O . ALA B 1 108 ? -10.695 4.125 -9.18 1 88.62 108 ALA B O 1
ATOM 2501 N N . ARG B 1 109 ? -9.633 2.314 -9.742 1 86.62 109 ARG B N 1
ATOM 2502 C CA . ARG B 1 109 ? -10.648 1.926 -10.711 1 86.62 109 ARG B CA 1
ATOM 2503 C C . ARG B 1 109 ? -11.984 1.653 -10.023 1 86.62 109 ARG B C 1
ATOM 2505 O O . ARG B 1 109 ? -13.031 2.105 -10.492 1 86.62 109 ARG B O 1
ATOM 2512 N N . PHE B 1 110 ? -11.938 0.867 -8.938 1 88.56 110 PHE B N 1
ATOM 2513 C CA . PHE B 1 110 ? -13.156 0.604 -8.188 1 88.56 110 PHE B CA 1
ATOM 2514 C C . PHE B 1 110 ? -13.836 1.908 -7.777 1 88.56 110 PHE B C 1
ATOM 2516 O O . PHE B 1 110 ? -15.039 2.076 -7.973 1 88.56 110 PHE B O 1
ATOM 2523 N N . LEU B 1 111 ? -13.07 2.775 -7.273 1 87.56 111 LEU B N 1
ATOM 2524 C CA . LEU B 1 111 ? -13.594 4.051 -6.797 1 87.56 111 LEU B CA 1
ATOM 2525 C C . LEU B 1 111 ? -14.195 4.852 -7.949 1 87.56 111 LEU B C 1
ATOM 2527 O O . LEU B 1 111 ? -15.266 5.441 -7.805 1 87.56 111 LEU B O 1
ATOM 2531 N N . ARG B 1 112 ? -13.531 4.855 -9.047 1 85.06 112 ARG B N 1
ATOM 2532 C CA . ARG B 1 112 ? -14.016 5.566 -10.227 1 85.06 112 ARG B CA 1
ATOM 2533 C C . ARG B 1 112 ? -15.344 4.992 -10.711 1 85.06 112 ARG B C 1
ATOM 2535 O O . ARG B 1 112 ? -16.203 5.727 -11.195 1 85.06 112 ARG B O 1
ATOM 2542 N N . GLU B 1 113 ? -15.484 3.785 -10.531 1 86.31 113 GLU B N 1
ATOM 2543 C CA . GLU B 1 113 ? -16.688 3.094 -10.984 1 86.31 113 GLU B CA 1
ATOM 2544 C C . GLU B 1 113 ? -17.781 3.137 -9.922 1 86.31 113 GLU B C 1
ATOM 2546 O O . GLU B 1 113 ? -18.859 2.566 -10.109 1 86.31 113 GLU B O 1
ATOM 2551 N N . GLY B 1 114 ? -17.484 3.77 -8.82 1 87.38 114 GLY B N 1
ATOM 2552 C CA . GLY B 1 114 ? -18.453 3.873 -7.75 1 87.38 114 GLY B CA 1
ATOM 2553 C C . GLY B 1 114 ? -18.625 2.58 -6.977 1 87.38 114 GLY B C 1
ATOM 2554 O O . GLY B 1 114 ? -19.688 2.334 -6.406 1 87.38 114 GLY B O 1
ATOM 2555 N N . LYS B 1 115 ? -17.656 1.704 -7.062 1 88.19 115 LYS B N 1
ATOM 2556 C CA . LYS B 1 115 ? -17.672 0.433 -6.344 1 88.19 115 LYS B CA 1
ATOM 2557 C C . LYS B 1 115 ? -16.734 0.477 -5.133 1 88.19 115 LYS B C 1
ATOM 2559 O O . LYS B 1 115 ? -15.719 1.161 -5.16 1 88.19 115 LYS B O 1
ATOM 2564 N N . PRO B 1 116 ? -17.109 -0.229 -4.105 1 89.62 116 PRO B N 1
ATOM 2565 C CA . PRO B 1 116 ? -16.188 -0.297 -2.979 1 89.62 116 PRO B CA 1
ATOM 2566 C C . PRO B 1 116 ? -14.898 -1.043 -3.324 1 89.62 116 PRO B C 1
ATOM 2568 O O . PRO B 1 116 ? -14.93 -2.053 -4.031 1 89.62 116 PRO B O 1
ATOM 2571 N N . PRO B 1 117 ? -13.797 -0.497 -2.854 1 92.94 117 PRO B N 1
ATOM 2572 C CA . PRO B 1 117 ? -12.562 -1.25 -3.059 1 92.94 117 PRO B CA 1
ATOM 2573 C C . PRO B 1 117 ? -12.594 -2.631 -2.406 1 92.94 117 PRO B C 1
ATOM 2575 O O . PRO B 1 117 ? -13.148 -2.789 -1.317 1 92.94 117 PRO B O 1
ATOM 2578 N N . LEU B 1 118 ? -12.047 -3.59 -3.066 1 94.5 118 LEU B N 1
ATOM 2579 C CA . LEU B 1 118 ? -11.93 -4.949 -2.553 1 94.5 118 LEU B CA 1
ATOM 2580 C C . LEU B 1 118 ? -10.516 -5.215 -2.043 1 94.5 118 LEU B C 1
ATOM 2582 O O . LEU B 1 118 ? -9.57 -4.547 -2.457 1 94.5 118 LEU B O 1
ATOM 2586 N N . PRO B 1 119 ? -10.414 -6.176 -1.068 1 96.25 119 PRO B N 1
ATOM 2587 C CA . PRO B 1 119 ? -9.062 -6.637 -0.729 1 96.25 119 PRO B CA 1
ATOM 2588 C C . PRO B 1 119 ? -8.328 -7.23 -1.925 1 96.25 119 PRO B C 1
ATOM 2590 O O . PRO B 1 119 ? -8.914 -7.973 -2.717 1 96.25 119 PRO B O 1
ATOM 2593 N N . VAL B 1 120 ? -7.086 -6.82 -2.107 1 96.06 120 VAL B N 1
ATOM 2594 C CA . VAL B 1 120 ? -6.266 -7.301 -3.215 1 96.06 120 VAL B CA 1
ATOM 2595 C C . VAL B 1 120 ? -5.012 -7.977 -2.672 1 96.06 120 VAL B C 1
ATOM 2597 O O . VAL B 1 120 ? -4.301 -7.406 -1.84 1 96.06 120 VAL B O 1
ATOM 2600 N N . VAL B 1 121 ? -4.734 -9.141 -3.148 1 96.62 121 VAL B N 1
ATOM 2601 C CA . VAL B 1 121 ? -3.578 -9.922 -2.715 1 96.62 121 VAL B CA 1
ATOM 2602 C C . VAL B 1 121 ? -2.59 -10.07 -3.869 1 96.62 121 VAL B C 1
ATOM 2604 O O . VAL B 1 121 ? -2.828 -10.836 -4.805 1 96.62 121 VAL B O 1
ATOM 2607 N N . PRO B 1 122 ? -1.494 -9.367 -3.773 1 96.31 122 PRO B N 1
ATOM 2608 C CA . PRO B 1 122 ? -0.448 -9.602 -4.77 1 96.31 122 PRO B CA 1
ATOM 2609 C C . PRO B 1 122 ? 0.342 -10.883 -4.504 1 96.31 122 PRO B C 1
ATOM 2611 O O . PRO B 1 122 ? 0.678 -11.18 -3.355 1 96.31 122 PRO B O 1
ATOM 2614 N N . ILE B 1 123 ? 0.596 -11.609 -5.57 1 96.12 123 ILE B N 1
ATOM 2615 C CA . ILE B 1 123 ? 1.324 -12.875 -5.488 1 96.12 123 ILE B CA 1
ATOM 2616 C C . ILE B 1 123 ? 2.4 -12.914 -6.57 1 96.12 123 ILE B C 1
ATOM 2618 O O . ILE B 1 123 ? 2.148 -12.547 -7.719 1 96.12 123 ILE B O 1
ATOM 2622 N N . LEU B 1 124 ? 3.576 -13.312 -6.191 1 95.44 124 LEU B N 1
ATOM 2623 C CA . LEU B 1 124 ? 4.676 -13.492 -7.137 1 95.44 124 LEU B CA 1
ATOM 2624 C C . LEU B 1 124 ? 5.055 -14.961 -7.258 1 95.44 124 LEU B C 1
ATOM 2626 O O . LEU B 1 124 ? 5.312 -15.625 -6.25 1 95.44 124 LEU B O 1
ATOM 2630 N N . ILE B 1 125 ? 4.988 -15.469 -8.445 1 94.69 125 ILE B N 1
ATOM 2631 C CA . ILE B 1 125 ? 5.555 -16.781 -8.734 1 94.69 125 ILE B CA 1
ATOM 2632 C C . ILE B 1 125 ? 7 -16.625 -9.203 1 94.69 125 ILE B C 1
ATOM 2634 O O . ILE B 1 125 ? 7.258 -16.031 -10.25 1 94.69 125 ILE B O 1
ATOM 2638 N N . HIS B 1 126 ? 7.91 -17.109 -8.414 1 95 126 HIS B N 1
ATOM 2639 C CA . HIS B 1 126 ? 9.328 -17.078 -8.758 1 95 126 HIS B CA 1
ATOM 2640 C C . HIS B 1 126 ? 9.805 -18.422 -9.281 1 95 126 HIS B C 1
ATOM 2642 O O . HIS B 1 126 ? 9.695 -19.438 -8.586 1 95 126 HIS B O 1
ATOM 2648 N N . HIS B 1 127 ? 10.297 -18.406 -10.453 1 93.56 127 HIS B N 1
ATOM 2649 C CA . HIS B 1 127 ? 10.82 -19.625 -11.055 1 93.56 127 HIS B CA 1
ATOM 2650 C C . HIS B 1 127 ? 12.195 -19.406 -11.664 1 93.56 127 HIS B C 1
ATOM 2652 O O . HIS B 1 127 ? 12.469 -19.844 -12.781 1 93.56 127 HIS B O 1
ATOM 2658 N N . GLY B 1 128 ? 13.008 -18.672 -10.977 1 91.38 128 GLY B N 1
ATOM 2659 C CA . GLY B 1 128 ? 14.359 -18.359 -11.43 1 91.38 128 GLY B CA 1
ATOM 2660 C C . GLY B 1 128 ? 15.328 -19.516 -11.242 1 91.38 128 GLY B C 1
ATOM 2661 O O . GLY B 1 128 ? 14.93 -20.609 -10.836 1 91.38 128 GLY B O 1
ATOM 2662 N N . LYS B 1 129 ? 16.625 -19.25 -11.633 1 91.5 129 LYS B N 1
ATOM 2663 C CA . LYS B 1 129 ? 17.672 -20.234 -11.508 1 91.5 129 LYS B CA 1
ATOM 2664 C C . LYS B 1 129 ? 18.031 -20.484 -10.039 1 91.5 129 LYS B C 1
ATOM 2666 O O . LYS B 1 129 ? 18.438 -21.594 -9.664 1 91.5 129 LYS B O 1
ATOM 2671 N N . SER B 1 130 ? 17.922 -19.422 -9.266 1 93.44 130 SER B N 1
ATOM 2672 C CA . SER B 1 130 ? 18.219 -19.484 -7.836 1 93.44 130 SER B CA 1
ATOM 2673 C C . SER B 1 130 ? 17 -19.094 -6.996 1 93.44 130 SER B C 1
ATOM 2675 O O . SER B 1 130 ? 16.109 -18.406 -7.488 1 93.44 130 SER B O 1
ATOM 2677 N N . PRO B 1 131 ? 17.031 -19.562 -5.781 1 94.44 131 PRO B N 1
ATOM 2678 C CA . PRO B 1 131 ? 15.914 -19.203 -4.902 1 94.44 131 PRO B CA 1
ATOM 2679 C C . PRO B 1 131 ? 15.75 -17.688 -4.746 1 94.44 131 PRO B C 1
ATOM 2681 O O . PRO B 1 131 ? 16.719 -16.938 -4.883 1 94.44 131 PRO B O 1
ATOM 2684 N N . TRP B 1 132 ? 14.516 -17.312 -4.5 1 94.25 132 TRP B N 1
ATOM 2685 C CA . TRP B 1 132 ? 14.234 -15.914 -4.199 1 94.25 132 TRP B CA 1
ATOM 2686 C C . TRP B 1 132 ? 15.102 -15.422 -3.047 1 94.25 132 TRP B C 1
ATOM 2688 O O . TRP B 1 132 ? 15.164 -16.047 -1.988 1 94.25 132 TRP B O 1
ATOM 2698 N N . ASN B 1 133 ? 15.758 -14.312 -3.221 1 93.56 133 ASN B N 1
ATOM 2699 C CA . ASN B 1 133 ? 16.688 -13.828 -2.209 1 93.56 133 ASN B CA 1
ATOM 2700 C C . ASN B 1 133 ? 16.516 -12.336 -1.944 1 93.56 133 ASN B C 1
ATOM 2702 O O . ASN B 1 133 ? 17.422 -11.68 -1.422 1 93.56 133 ASN B O 1
ATOM 2706 N N . GLN B 1 134 ? 15.406 -11.797 -2.297 1 93.56 134 GLN B N 1
ATOM 2707 C CA . GLN B 1 134 ? 15.102 -10.398 -2.045 1 93.56 134 GLN B CA 1
ATOM 2708 C C . GLN B 1 134 ? 14.195 -10.242 -0.831 1 93.56 134 GLN B C 1
ATOM 2710 O O . GLN B 1 134 ? 13.523 -11.188 -0.426 1 93.56 134 GLN B O 1
ATOM 2715 N N . PRO B 1 135 ? 14.203 -8.992 -0.232 1 94.06 135 PRO B N 1
ATOM 2716 C CA . PRO B 1 135 ? 13.328 -8.766 0.918 1 94.06 135 PRO B CA 1
ATOM 2717 C C . PRO B 1 135 ? 11.852 -9.031 0.596 1 94.06 135 PRO B C 1
ATOM 2719 O O . PRO B 1 135 ? 11.406 -8.758 -0.521 1 94.06 135 PRO B O 1
ATOM 2722 N N . LEU B 1 136 ? 11.125 -9.508 1.603 1 94.31 136 LEU B N 1
ATOM 2723 C CA . LEU B 1 136 ? 9.695 -9.766 1.435 1 94.31 136 LEU B CA 1
ATOM 2724 C C . LEU B 1 136 ? 8.875 -8.562 1.89 1 94.31 136 LEU B C 1
ATOM 2726 O O . LEU B 1 136 ? 7.781 -8.32 1.369 1 94.31 136 LEU B O 1
ATOM 2730 N N . ARG B 1 137 ? 9.391 -7.867 2.865 1 95.62 137 ARG B N 1
ATOM 2731 C CA . ARG B 1 137 ? 8.688 -6.691 3.355 1 95.62 137 ARG B CA 1
ATOM 2732 C C . ARG B 1 137 ? 9.047 -5.453 2.543 1 95.62 137 ARG B C 1
ATOM 2734 O O . ARG B 1 137 ? 10.227 -5.23 2.238 1 95.62 137 ARG B O 1
ATOM 2741 N N . LEU B 1 138 ? 8.047 -4.711 2.232 1 95.75 138 LEU B N 1
ATOM 2742 C CA . LEU B 1 138 ? 8.25 -3.525 1.41 1 95.75 138 LEU B CA 1
ATOM 2743 C C . LEU B 1 138 ? 9.203 -2.553 2.092 1 95.75 138 LEU B C 1
ATOM 2745 O O . LEU B 1 138 ? 10.07 -1.97 1.438 1 95.75 138 LEU B O 1
ATOM 2749 N N . TYR B 1 139 ? 9.047 -2.314 3.443 1 95 139 TYR B N 1
ATOM 2750 C CA . TYR B 1 139 ? 9.914 -1.358 4.117 1 95 139 TYR B CA 1
ATOM 2751 C C . TYR B 1 139 ? 11.367 -1.813 4.07 1 95 139 TYR B C 1
ATOM 2753 O O . TYR B 1 139 ? 12.281 -0.987 4.059 1 95 139 TYR B O 1
ATOM 2761 N N . GLU B 1 140 ? 11.602 -3.17 4.016 1 95 140 GLU B N 1
ATOM 2762 C CA . GLU B 1 140 ? 12.961 -3.682 3.859 1 95 140 GLU B CA 1
ATOM 2763 C C . GLU B 1 140 ? 13.523 -3.354 2.479 1 95 140 GLU B C 1
ATOM 2765 O O . GLU B 1 140 ? 14.711 -3.061 2.336 1 95 140 GLU B O 1
ATOM 2770 N N . THR B 1 141 ? 12.641 -3.459 1.487 1 93.81 141 THR B N 1
ATOM 2771 C CA . THR B 1 141 ? 13.039 -3.088 0.133 1 93.81 141 THR B CA 1
ATOM 2772 C C . THR B 1 141 ? 13.438 -1.618 0.071 1 93.81 141 THR B C 1
ATOM 2774 O O . THR B 1 141 ? 14.32 -1.243 -0.705 1 93.81 141 THR B O 1
ATOM 2777 N N . LEU B 1 142 ? 12.875 -0.779 0.922 1 94.62 142 LEU B N 1
ATOM 2778 C CA . LEU B 1 142 ? 13.188 0.644 1.011 1 94.62 142 LEU B CA 1
ATOM 2779 C C . LEU B 1 142 ? 14.422 0.879 1.869 1 94.62 142 LEU B C 1
ATOM 2781 O O . LEU B 1 142 ? 14.859 2.02 2.035 1 94.62 142 LEU B O 1
ATOM 2785 N N . GLY B 1 143 ? 14.93 -0.187 2.463 1 92.75 143 GLY B N 1
ATOM 2786 C CA . GLY B 1 143 ? 16.109 -0.087 3.312 1 92.75 143 GLY B CA 1
ATOM 2787 C C . GLY B 1 143 ? 15.797 0.449 4.699 1 92.75 143 GLY B C 1
ATOM 2788 O O . GLY B 1 143 ? 16.688 0.975 5.375 1 92.75 143 GLY B O 1
ATOM 2789 N N . LEU B 1 144 ? 14.562 0.311 5.145 1 94 144 LEU B N 1
ATOM 2790 C CA . LEU B 1 144 ? 14.164 0.905 6.414 1 94 144 LEU B CA 1
ATOM 2791 C C . LEU B 1 144 ? 14.164 -0.14 7.527 1 94 144 LEU B C 1
ATOM 2793 O O . LEU B 1 144 ? 13.828 -1.302 7.289 1 94 144 LEU B O 1
ATOM 2797 N N . ARG B 1 145 ? 14.539 0.339 8.734 1 90.81 145 ARG B N 1
ATOM 2798 C CA . ARG B 1 145 ? 14.203 -0.417 9.938 1 90.81 145 ARG B CA 1
ATOM 2799 C C . ARG B 1 145 ? 12.711 -0.345 10.234 1 90.81 145 ARG B C 1
ATOM 2801 O O . ARG B 1 145 ? 12.062 0.657 9.93 1 90.81 145 ARG B O 1
ATOM 2808 N N . PRO B 1 146 ? 12.188 -1.408 10.867 1 91.75 146 PRO B N 1
ATOM 2809 C CA . PRO B 1 146 ? 10.742 -1.465 11.094 1 91.75 146 PRO B CA 1
ATOM 2810 C C . PRO B 1 146 ? 10.227 -0.26 11.875 1 91.75 146 PRO B C 1
ATOM 2812 O O . PRO B 1 146 ? 9.117 0.226 11.609 1 91.75 146 PRO B O 1
ATOM 2815 N N . GLU B 1 147 ? 10.977 0.276 12.789 1 89.88 147 GLU B N 1
ATOM 2816 C CA . GLU B 1 147 ? 10.523 1.372 13.641 1 89.88 147 GLU B CA 1
ATOM 2817 C C . GLU B 1 147 ? 10.32 2.65 12.836 1 89.88 147 GLU B C 1
ATOM 2819 O O . GLU B 1 147 ? 9.492 3.494 13.188 1 89.88 147 GLU B O 1
ATOM 2824 N N . LEU B 1 148 ? 11.016 2.766 11.68 1 91.56 148 LEU B N 1
ATOM 2825 C CA . LEU B 1 148 ? 10.938 3.965 10.852 1 91.56 148 LEU B CA 1
ATOM 2826 C C . LEU B 1 148 ? 9.836 3.834 9.805 1 91.56 148 LEU B C 1
ATOM 2828 O O . LEU B 1 148 ? 9.469 4.816 9.156 1 91.56 148 LEU B O 1
ATOM 2832 N N . ALA B 1 149 ? 9.25 2.627 9.727 1 93.31 149 ALA B N 1
ATOM 2833 C CA . ALA B 1 149 ? 8.289 2.367 8.656 1 93.31 149 ALA B CA 1
ATOM 2834 C C . ALA B 1 149 ? 6.859 2.553 9.156 1 93.31 149 ALA B C 1
ATOM 2836 O O . ALA B 1 149 ? 5.902 2.312 8.414 1 93.31 149 ALA B O 1
ATOM 2837 N N . THR B 1 150 ? 6.738 3.074 10.383 1 91.19 150 THR B N 1
ATOM 2838 C CA . THR B 1 150 ? 5.41 3.25 10.961 1 91.19 150 THR B CA 1
ATOM 2839 C C . THR B 1 150 ? 4.59 4.242 10.141 1 91.19 150 THR B C 1
ATOM 2841 O O . THR B 1 150 ? 5.062 5.344 9.836 1 91.19 150 THR B O 1
ATOM 2844 N N . GLY B 1 151 ? 3.381 3.775 9.758 1 93.88 151 GLY B N 1
ATOM 2845 C CA . GLY B 1 151 ? 2.465 4.652 9.047 1 93.88 151 GLY B CA 1
ATOM 2846 C C . GLY B 1 151 ? 2.721 4.699 7.551 1 93.88 151 GLY B C 1
ATOM 2847 O O . GLY B 1 151 ? 2.148 5.531 6.844 1 93.88 151 GLY B O 1
ATOM 2848 N N . MET B 1 152 ? 3.572 3.832 7.094 1 96.19 152 MET B N 1
ATOM 2849 C CA . MET B 1 152 ? 3.871 3.748 5.668 1 96.19 152 MET B CA 1
ATOM 2850 C C . MET B 1 152 ? 3.229 2.512 5.047 1 96.19 152 MET B C 1
ATOM 2852 O O . MET B 1 152 ? 3.037 1.501 5.727 1 96.19 152 MET B O 1
ATOM 2856 N N . LEU B 1 153 ? 2.914 2.672 3.762 1 97.25 153 LEU B N 1
ATOM 2857 C CA . LEU B 1 153 ? 2.396 1.51 3.049 1 97.25 153 LEU B CA 1
ATOM 2858 C C . LEU B 1 153 ? 3.389 0.353 3.098 1 97.25 153 LEU B C 1
ATOM 2860 O O . LEU B 1 153 ? 4.586 0.547 2.869 1 97.25 153 LEU B O 1
ATOM 2864 N N . ASP B 1 154 ? 2.873 -0.765 3.463 1 96.75 154 ASP B N 1
ATOM 2865 C CA . ASP B 1 154 ? 3.713 -1.952 3.586 1 96.75 154 ASP B CA 1
ATOM 2866 C C . ASP B 1 154 ? 2.912 -3.223 3.309 1 96.75 154 ASP B C 1
ATOM 2868 O O . ASP B 1 154 ? 1.683 -3.186 3.248 1 96.75 154 ASP B O 1
ATOM 2872 N N . TYR B 1 155 ? 3.576 -4.273 2.986 1 96.5 155 TYR B N 1
ATOM 2873 C CA . TYR B 1 155 ? 3.027 -5.625 2.949 1 96.5 155 TYR B CA 1
ATOM 2874 C C . TYR B 1 155 ? 4.137 -6.66 2.848 1 96.5 155 TYR B C 1
ATOM 2876 O O . TYR B 1 155 ? 5.277 -6.328 2.516 1 96.5 155 TYR B O 1
ATOM 2884 N N . ALA B 1 156 ? 3.826 -7.828 3.256 1 94.94 156 ALA B N 1
ATOM 2885 C CA . ALA B 1 156 ? 4.715 -8.969 3.037 1 94.94 156 ALA B CA 1
ATOM 2886 C C . ALA B 1 156 ? 4.344 -9.719 1.759 1 94.94 156 ALA B C 1
ATOM 2888 O O . ALA B 1 156 ? 3.297 -10.367 1.692 1 94.94 156 ALA B O 1
ATOM 2889 N N . LEU B 1 157 ? 5.223 -9.633 0.852 1 95.5 157 LEU B N 1
ATOM 2890 C CA . LEU B 1 157 ? 4.945 -10.219 -0.455 1 95.5 157 LEU B CA 1
ATOM 2891 C C . LEU B 1 157 ? 4.781 -11.727 -0.35 1 95.5 157 LEU B C 1
ATOM 2893 O O . LEU B 1 157 ? 5.609 -12.406 0.267 1 95.5 157 LEU B O 1
ATOM 2897 N N . HIS B 1 158 ? 3.688 -12.211 -0.877 1 96.5 158 HIS B N 1
ATOM 2898 C CA . HIS B 1 158 ? 3.539 -13.656 -1.055 1 96.5 158 HIS B CA 1
ATOM 2899 C C . HIS B 1 158 ? 4.348 -14.148 -2.25 1 96.5 158 HIS B C 1
ATOM 2901 O O . HIS B 1 158 ? 4.086 -13.758 -3.389 1 96.5 158 HIS B O 1
ATOM 2907 N N . VAL B 1 159 ? 5.305 -15.039 -1.949 1 95.56 159 VAL B N 1
ATOM 2908 C CA . VAL B 1 159 ? 6.117 -15.602 -3.021 1 95.56 159 VAL B CA 1
ATOM 2909 C C . VAL B 1 159 ? 5.918 -17.109 -3.086 1 95.56 159 VAL B C 1
ATOM 2911 O O . VAL B 1 159 ? 6.121 -17.812 -2.092 1 95.56 159 VAL B O 1
ATOM 2914 N N . ILE B 1 160 ? 5.422 -17.547 -4.207 1 95.88 160 ILE B N 1
ATOM 2915 C CA . ILE B 1 160 ? 5.523 -18.953 -4.551 1 95.88 160 ILE B CA 1
ATOM 2916 C C . ILE B 1 160 ? 6.859 -19.219 -5.238 1 95.88 160 ILE B C 1
ATOM 2918 O O . ILE B 1 160 ? 6.992 -19.031 -6.449 1 95.88 160 ILE B O 1
ATOM 2922 N N . ASP B 1 161 ? 7.805 -19.641 -4.48 1 95.81 161 ASP B N 1
ATOM 2923 C CA . ASP B 1 161 ? 9.148 -19.906 -4.98 1 95.81 161 ASP B CA 1
ATOM 2924 C C . ASP B 1 161 ? 9.273 -21.359 -5.477 1 95.81 161 ASP B C 1
ATOM 2926 O O . ASP B 1 161 ? 9.539 -22.266 -4.691 1 95.81 161 ASP B O 1
ATOM 2930 N N . LEU B 1 162 ? 9.156 -21.547 -6.762 1 94.81 162 LEU B N 1
ATOM 2931 C CA . LEU B 1 162 ? 9.141 -22.875 -7.336 1 94.81 162 LEU B CA 1
ATOM 2932 C C . LEU B 1 162 ? 10.492 -23.578 -7.141 1 94.81 162 LEU B C 1
ATOM 2934 O O . LEU B 1 162 ? 10.57 -24.797 -7.16 1 94.81 162 LEU B O 1
ATOM 2938 N N . THR B 1 163 ? 11.5 -22.781 -6.945 1 93.44 163 THR B N 1
ATOM 2939 C CA . THR B 1 163 ? 12.82 -23.359 -6.723 1 93.44 163 THR B CA 1
ATOM 2940 C C . THR B 1 163 ? 12.867 -24.094 -5.391 1 93.44 163 THR B C 1
ATOM 2942 O O . THR B 1 163 ? 13.727 -24.969 -5.184 1 93.44 163 THR B O 1
ATOM 2945 N N . ARG B 1 164 ? 11.938 -23.781 -4.523 1 94.69 164 ARG B N 1
ATOM 2946 C CA . ARG B 1 164 ? 11.992 -24.328 -3.168 1 94.69 164 ARG B CA 1
ATOM 2947 C C . ARG B 1 164 ? 10.914 -25.391 -2.965 1 94.69 164 ARG B C 1
ATOM 2949 O O . ARG B 1 164 ? 10.852 -26.016 -1.908 1 94.69 164 ARG B O 1
ATOM 2956 N N . ILE B 1 165 ? 10.086 -25.547 -3.879 1 95 165 ILE B N 1
ATOM 2957 C CA . ILE B 1 165 ? 8.992 -26.5 -3.752 1 95 165 ILE B CA 1
ATOM 2958 C C . ILE B 1 165 ? 9.383 -27.828 -4.41 1 95 165 ILE B C 1
ATOM 2960 O O . ILE B 1 165 ? 9.836 -27.844 -5.562 1 95 165 ILE B O 1
ATOM 2964 N N . GLU B 1 166 ? 9.188 -28.844 -3.682 1 93.25 166 GLU B N 1
ATOM 2965 C CA . GLU B 1 166 ? 9.484 -30.156 -4.234 1 93.25 166 GLU B CA 1
ATOM 2966 C C . GLU B 1 166 ? 8.469 -30.562 -5.297 1 93.25 166 GLU B C 1
ATOM 2968 O O . GLU B 1 166 ? 7.285 -30.234 -5.184 1 93.25 166 GLU B O 1
ATOM 2973 N N . ASP B 1 167 ? 8.977 -31.375 -6.266 1 89.12 167 ASP B N 1
ATOM 2974 C CA . ASP B 1 167 ? 8.086 -31.828 -7.324 1 89.12 167 ASP B CA 1
ATOM 2975 C C . ASP B 1 167 ? 6.906 -32.594 -6.746 1 89.12 167 ASP B C 1
ATOM 2977 O O . ASP B 1 167 ? 5.773 -32.469 -7.211 1 89.12 167 ASP B O 1
ATOM 2981 N N . ASP B 1 168 ? 7.184 -33.375 -5.762 1 88.75 168 ASP B N 1
ATOM 2982 C CA . ASP B 1 168 ? 6.133 -34.156 -5.145 1 88.75 168 ASP B CA 1
ATOM 2983 C C . ASP B 1 168 ? 5.07 -33.281 -4.504 1 88.75 168 ASP B C 1
ATOM 2985 O O . ASP B 1 168 ? 3.887 -33.625 -4.496 1 88.75 168 ASP B O 1
ATOM 2989 N N . GLU B 1 169 ? 5.492 -32.219 -3.965 1 91.19 169 GLU B N 1
ATOM 2990 C CA . GLU B 1 169 ? 4.539 -31.297 -3.373 1 91.19 169 GLU B CA 1
ATOM 2991 C C . GLU B 1 169 ? 3.645 -30.672 -4.438 1 91.19 169 GLU B C 1
ATOM 2993 O O . GLU B 1 169 ? 2.438 -30.531 -4.234 1 91.19 169 GLU B O 1
ATOM 2998 N N . ILE B 1 170 ? 4.219 -30.297 -5.535 1 90.75 170 ILE B N 1
ATOM 2999 C CA . ILE B 1 170 ? 3.441 -29.766 -6.648 1 90.75 170 ILE B CA 1
ATOM 3000 C C . ILE B 1 170 ? 2.4 -30.797 -7.09 1 90.75 170 ILE B C 1
ATOM 3002 O O . ILE B 1 170 ? 1.225 -30.453 -7.254 1 90.75 170 ILE B O 1
ATOM 3006 N N . ARG B 1 171 ? 2.785 -32 -7.16 1 86.69 171 ARG B N 1
ATOM 3007 C CA . ARG B 1 171 ? 1.895 -33.062 -7.594 1 86.69 171 ARG B CA 1
ATOM 3008 C C . ARG B 1 171 ? 0.753 -33.281 -6.605 1 86.69 171 ARG B C 1
ATOM 3010 O O . ARG B 1 171 ? -0.39 -33.5 -7.004 1 86.69 171 ARG B O 1
ATOM 3017 N N . ARG B 1 172 ? 1.062 -33.188 -5.387 1 88.56 172 ARG B N 1
ATOM 3018 C CA . ARG B 1 172 ? 0.079 -33.438 -4.336 1 88.56 172 ARG B CA 1
ATOM 3019 C C . ARG B 1 172 ? -0.916 -32.281 -4.242 1 88.56 172 ARG B C 1
ATOM 3021 O O . ARG B 1 172 ? -2.113 -32.5 -4.051 1 88.56 172 ARG B O 1
ATOM 3028 N N . LYS B 1 173 ? -0.438 -31.125 -4.43 1 88.5 173 LYS B N 1
ATOM 3029 C CA . LYS B 1 173 ? -1.264 -29.938 -4.164 1 88.5 173 LYS B CA 1
ATOM 3030 C C . LYS B 1 173 ? -2.004 -29.5 -5.422 1 88.5 173 LYS B C 1
ATOM 3032 O O . LYS B 1 173 ? -3.039 -28.828 -5.336 1 88.5 173 LYS B O 1
ATOM 3037 N N . ILE B 1 174 ? -1.453 -29.859 -6.543 1 89.12 174 ILE B N 1
ATOM 3038 C CA . ILE B 1 174 ? -2.07 -29.5 -7.816 1 89.12 174 ILE B CA 1
ATOM 3039 C C . ILE B 1 174 ? -2.605 -30.766 -8.492 1 89.12 174 ILE B C 1
ATOM 3041 O O . ILE B 1 174 ? -1.874 -31.453 -9.211 1 89.12 174 ILE B O 1
ATOM 3045 N N . PRO B 1 175 ? -3.883 -30.984 -8.359 1 82.31 175 PRO B N 1
ATOM 3046 C CA . PRO B 1 175 ? -4.402 -32.281 -8.812 1 82.31 175 PRO B CA 1
ATOM 3047 C C . PRO B 1 175 ? -4.605 -32.344 -10.328 1 82.31 175 PRO B C 1
ATOM 3049 O O . PRO B 1 175 ? -4.461 -33.406 -10.93 1 82.31 175 PRO B O 1
ATOM 3052 N N . ASP B 1 176 ? -4.875 -31.234 -10.945 1 85.94 176 ASP B N 1
ATOM 3053 C CA . ASP B 1 176 ? -5.133 -31.25 -12.383 1 85.94 176 ASP B CA 1
ATOM 3054 C C . ASP B 1 176 ? -3.828 -31.297 -13.172 1 85.94 176 ASP B C 1
ATOM 3056 O O . ASP B 1 176 ? -2.869 -30.594 -12.836 1 85.94 176 ASP B O 1
ATOM 3060 N N . PRO B 1 177 ? -3.779 -32.062 -14.18 1 84.19 177 PRO B N 1
ATOM 3061 C CA . PRO B 1 177 ? -2.537 -32.312 -14.922 1 84.19 177 PRO B CA 1
ATOM 3062 C C . PRO B 1 177 ? -2.014 -31.047 -15.609 1 84.19 177 PRO B C 1
ATOM 3064 O O . PRO B 1 177 ? -0.806 -30.797 -15.602 1 84.19 177 PRO B O 1
ATOM 3067 N N . GLU B 1 178 ? -2.859 -30.266 -16.219 1 84 178 GLU B N 1
ATOM 3068 C CA . GLU B 1 178 ? -2.402 -29.109 -17 1 84 178 GLU B CA 1
ATOM 3069 C C . GLU B 1 178 ? -1.673 -28.109 -16.125 1 84 178 GLU B C 1
ATOM 3071 O O . GLU B 1 178 ? -0.519 -27.766 -16.375 1 84 178 GLU B O 1
ATOM 3076 N N . PRO B 1 179 ? -2.287 -27.625 -15 1 89.88 179 PRO B N 1
ATOM 3077 C CA . PRO B 1 179 ? -1.553 -26.719 -14.125 1 89.88 179 PRO B CA 1
ATOM 3078 C C . PRO B 1 179 ? -0.347 -27.375 -13.461 1 89.88 179 PRO B C 1
ATOM 3080 O O . PRO B 1 179 ? 0.667 -26.719 -13.219 1 89.88 179 PRO B O 1
ATOM 3083 N N . GLN B 1 180 ? -0.425 -28.609 -13.18 1 88.88 180 GLN B N 1
ATOM 3084 C CA . GLN B 1 180 ? 0.708 -29.328 -12.609 1 88.88 180 GLN B CA 1
ATOM 3085 C C . GLN B 1 180 ? 1.912 -29.297 -13.547 1 88.88 180 GLN B C 1
ATOM 3087 O O . GLN B 1 180 ? 3.021 -28.953 -13.125 1 88.88 180 GLN B O 1
ATOM 3092 N N . MET B 1 181 ? 1.662 -29.625 -14.805 1 84.81 181 MET B N 1
ATOM 3093 C CA . MET B 1 181 ? 2.715 -29.656 -15.812 1 84.81 181 MET B CA 1
ATOM 3094 C C . MET B 1 181 ? 3.283 -28.25 -16.047 1 84.81 181 MET B C 1
ATOM 3096 O O . MET B 1 181 ? 4.492 -28.094 -16.219 1 84.81 181 MET B O 1
ATOM 3100 N N . SER B 1 182 ? 2.393 -27.375 -16.078 1 86.81 182 SER B N 1
ATOM 3101 C CA . SER B 1 182 ? 2.822 -26 -16.297 1 86.81 182 SER B CA 1
ATOM 3102 C C . SER B 1 182 ? 3.781 -25.531 -15.203 1 86.81 182 SER B C 1
ATOM 3104 O O . SER B 1 182 ? 4.84 -24.984 -15.492 1 86.81 182 SER B O 1
ATOM 3106 N N . LEU B 1 183 ? 3.447 -25.812 -13.953 1 91.62 183 LEU B N 1
ATOM 3107 C CA . LEU B 1 183 ? 4.293 -25.391 -12.836 1 91.62 183 LEU B CA 1
ATOM 3108 C C . LEU B 1 183 ? 5.613 -26.156 -12.844 1 91.62 183 LEU B C 1
ATOM 3110 O O . LEU B 1 183 ? 6.668 -25.578 -12.562 1 91.62 183 LEU B O 1
ATOM 3114 N N . ALA B 1 184 ? 5.527 -27.422 -13.188 1 88.69 184 ALA B N 1
ATOM 3115 C CA . ALA B 1 184 ? 6.746 -28.219 -13.281 1 88.69 184 ALA B CA 1
ATOM 3116 C C . ALA B 1 184 ? 7.66 -27.703 -14.383 1 88.69 184 ALA B C 1
ATOM 3118 O O . ALA B 1 184 ? 8.875 -27.609 -14.203 1 88.69 184 ALA B O 1
ATOM 3119 N N . ALA B 1 185 ? 7.051 -27.422 -15.477 1 86.31 185 ALA B N 1
ATOM 3120 C CA . ALA B 1 185 ? 7.828 -26.875 -16.594 1 86.31 185 ALA B CA 1
ATOM 3121 C C . ALA B 1 185 ? 8.516 -25.578 -16.188 1 86.31 185 ALA B C 1
ATOM 3123 O O . ALA B 1 185 ? 9.695 -25.375 -16.484 1 86.31 185 ALA B O 1
ATOM 3124 N N . MET B 1 186 ? 7.801 -24.734 -15.531 1 89.56 186 MET B N 1
ATOM 3125 C CA . MET B 1 186 ? 8.367 -23.469 -15.07 1 89.56 186 MET B CA 1
ATOM 3126 C C . MET B 1 186 ? 9.508 -23.703 -14.078 1 89.56 186 MET B C 1
ATOM 3128 O O . MET B 1 186 ? 10.555 -23.062 -14.172 1 89.56 186 MET B O 1
ATOM 3132 N N . LYS B 1 187 ? 9.297 -24.609 -13.234 1 91.56 187 LYS B N 1
ATOM 3133 C CA . LYS B 1 187 ? 10.289 -24.953 -12.219 1 91.56 187 LYS B CA 1
ATOM 3134 C C . LYS B 1 187 ? 11.594 -25.406 -12.867 1 91.56 187 LYS B C 1
ATOM 3136 O O . LYS B 1 187 ? 12.68 -25.062 -12.398 1 91.56 187 LYS B O 1
ATOM 3141 N N . HIS B 1 188 ? 11.469 -26.109 -13.961 1 90.5 188 HIS B N 1
ATOM 3142 C CA . HIS B 1 188 ? 12.641 -26.781 -14.516 1 90.5 188 HIS B CA 1
ATOM 3143 C C . HIS B 1 188 ? 13.094 -26.125 -15.812 1 90.5 188 HIS B C 1
ATOM 3145 O O . HIS B 1 188 ? 13.875 -26.688 -16.562 1 90.5 188 HIS B O 1
ATOM 3151 N N . ILE B 1 189 ? 12.57 -25.016 -16.047 1 86.12 189 ILE B N 1
ATOM 3152 C CA . ILE B 1 189 ? 12.781 -24.344 -17.312 1 86.12 189 ILE B CA 1
ATOM 3153 C C . ILE B 1 189 ? 14.266 -24.031 -17.484 1 86.12 189 ILE B C 1
ATOM 3155 O O . ILE B 1 189 ? 14.75 -23.875 -18.609 1 86.12 189 ILE B O 1
ATOM 3159 N N . HIS B 1 190 ? 15.047 -23.984 -16.422 1 87.88 190 HIS B N 1
ATOM 3160 C CA . HIS B 1 190 ? 16.453 -23.609 -16.5 1 87.88 190 HIS B CA 1
ATOM 3161 C C . HIS B 1 190 ? 17.359 -24.828 -16.453 1 87.88 190 HIS B C 1
ATOM 3163 O O . HIS B 1 190 ? 18.578 -24.719 -16.562 1 87.88 190 HIS B O 1
ATOM 3169 N N . ASP B 1 191 ? 16.766 -25.969 -16.312 1 88.19 191 ASP B N 1
ATOM 3170 C CA . ASP B 1 191 ? 17.531 -27.203 -16.328 1 88.19 191 ASP B CA 1
ATOM 3171 C C . ASP B 1 191 ? 18.078 -27.5 -17.734 1 88.19 191 ASP B C 1
ATOM 3173 O O . ASP B 1 191 ? 17.594 -26.953 -18.719 1 88.19 191 ASP B O 1
ATOM 3177 N N . PRO B 1 192 ? 19.141 -28.328 -17.734 1 90.19 192 PRO B N 1
ATOM 3178 C CA . PRO B 1 192 ? 19.562 -28.781 -19.047 1 90.19 192 PRO B CA 1
ATOM 3179 C C . PRO B 1 192 ? 18.438 -29.453 -19.844 1 90.19 192 PRO B C 1
ATOM 3181 O O . PRO B 1 192 ? 17.594 -30.141 -19.266 1 90.19 192 PRO B O 1
ATOM 3184 N N . LEU B 1 193 ? 18.438 -29.25 -21.094 1 87.06 193 LEU B N 1
ATOM 3185 C CA . LEU B 1 193 ? 17.344 -29.656 -21.984 1 87.06 193 LEU B CA 1
ATOM 3186 C C . LEU B 1 193 ? 16.984 -31.125 -21.766 1 87.06 193 LEU B C 1
ATOM 3188 O O . LEU B 1 193 ? 15.805 -31.453 -21.609 1 87.06 193 LEU B O 1
ATOM 3192 N N . PRO B 1 194 ? 18 -32.031 -21.719 1 86.38 194 PRO B N 1
ATOM 3193 C CA . PRO B 1 194 ? 17.641 -33.438 -21.516 1 86.38 194 PRO B CA 1
ATOM 3194 C C . PRO B 1 194 ? 16.891 -33.656 -20.203 1 86.38 194 PRO B C 1
ATOM 3196 O O . PRO B 1 194 ? 15.953 -34.469 -20.156 1 86.38 194 PRO B O 1
ATOM 3199 N N . ALA B 1 195 ? 17.359 -32.969 -19.25 1 83.62 195 ALA B N 1
ATOM 3200 C CA . ALA B 1 195 ? 16.703 -33.094 -17.938 1 83.62 195 ALA B CA 1
ATOM 3201 C C . ALA B 1 195 ? 15.297 -32.531 -17.969 1 83.62 195 ALA B C 1
ATOM 3203 O O . ALA B 1 195 ? 14.367 -33.125 -17.422 1 83.62 195 ALA B O 1
ATOM 3204 N N . PHE B 1 196 ? 15.172 -31.406 -18.531 1 83.19 196 PHE B N 1
ATOM 3205 C CA . PHE B 1 196 ? 13.859 -30.797 -18.672 1 83.19 196 PHE B CA 1
ATOM 3206 C C . PHE B 1 196 ? 12.906 -31.719 -19.438 1 83.19 196 PHE B C 1
ATOM 3208 O O . PHE B 1 196 ? 11.781 -31.938 -18.984 1 83.19 196 PHE B O 1
ATOM 3215 N N . LEU B 1 197 ? 13.32 -32.281 -20.5 1 83.56 197 LEU B N 1
ATOM 3216 C CA . LEU B 1 197 ? 12.492 -33.156 -21.328 1 83.56 197 LEU B CA 1
ATOM 3217 C C . LEU B 1 197 ? 12.07 -34.406 -20.578 1 83.56 197 LEU B C 1
ATOM 3219 O O . LEU B 1 197 ? 10.953 -34.906 -20.75 1 83.56 197 LEU B O 1
ATOM 3223 N N . ARG B 1 198 ? 12.906 -34.875 -19.844 1 82.75 198 ARG B N 1
ATOM 3224 C CA . ARG B 1 198 ? 12.586 -36.062 -19.031 1 82.75 198 ARG B CA 1
ATOM 3225 C C . ARG B 1 198 ? 11.445 -35.75 -18.062 1 82.75 198 ARG B C 1
ATOM 3227 O O . ARG B 1 198 ? 10.508 -36.562 -17.953 1 82.75 198 ARG B O 1
ATOM 3234 N N . VAL B 1 199 ? 11.578 -34.625 -17.484 1 79 199 VAL B N 1
ATOM 3235 C CA . VAL B 1 199 ? 10.547 -34.25 -16.516 1 79 199 VAL B CA 1
ATOM 3236 C C . VAL B 1 199 ? 9.211 -34.062 -17.234 1 79 199 VAL B C 1
ATOM 3238 O O . VAL B 1 199 ? 8.172 -34.531 -16.75 1 79 199 VAL B O 1
ATOM 3241 N N . MET B 1 200 ? 9.273 -33.469 -18.328 1 80.69 200 MET B N 1
ATOM 3242 C CA . MET B 1 200 ? 8.055 -33.219 -19.094 1 80.69 200 MET B CA 1
ATOM 3243 C C . MET B 1 200 ? 7.453 -34.562 -19.578 1 80.69 200 MET B C 1
ATOM 3245 O O . MET B 1 200 ? 6.234 -34.719 -19.531 1 80.69 200 MET B O 1
ATOM 3249 N N . ALA B 1 201 ? 8.281 -35.344 -19.984 1 80.94 201 ALA B N 1
ATOM 3250 C CA . ALA B 1 201 ? 7.84 -36.656 -20.469 1 80.94 201 ALA B CA 1
ATOM 3251 C C . ALA B 1 201 ? 7.18 -37.469 -19.344 1 80.94 201 ALA B C 1
ATOM 3253 O O . ALA B 1 201 ? 6.137 -38.094 -19.547 1 80.94 201 ALA B O 1
ATOM 3254 N N . ASP B 1 202 ? 7.797 -37.438 -18.266 1 77.94 202 ASP B N 1
ATOM 3255 C CA . ASP B 1 202 ? 7.242 -38.125 -17.109 1 77.94 202 ASP B CA 1
ATOM 3256 C C . ASP B 1 202 ? 5.863 -37.594 -16.75 1 77.94 202 ASP B C 1
ATOM 3258 O O . ASP B 1 202 ? 4.945 -38.344 -16.453 1 77.94 202 ASP B O 1
ATOM 3262 N N . LEU B 1 203 ? 5.746 -36.344 -16.812 1 74.75 203 LEU B N 1
ATOM 3263 C CA . LEU B 1 203 ? 4.488 -35.688 -16.469 1 74.75 203 LEU B CA 1
ATOM 3264 C C . LEU B 1 203 ? 3.414 -35.969 -17.5 1 74.75 203 LEU B C 1
ATOM 3266 O O . LEU B 1 203 ? 2.254 -36.219 -17.156 1 74.75 203 LEU B O 1
ATOM 3270 N N . LEU B 1 204 ? 3.797 -36 -18.734 1 77 204 LEU B N 1
ATOM 3271 C CA . LEU B 1 204 ? 2.879 -36.312 -19.828 1 77 204 LEU B CA 1
ATOM 3272 C C . LEU B 1 204 ? 2.369 -37.75 -19.703 1 77 204 LEU B C 1
ATOM 3274 O O . LEU B 1 204 ? 1.188 -38.031 -19.938 1 77 204 LEU B O 1
ATOM 3278 N N . LYS B 1 205 ? 3.201 -38.594 -19.422 1 77.12 205 LYS B N 1
ATOM 3279 C CA . LYS B 1 205 ? 2.826 -39.969 -19.203 1 77.12 205 LYS B CA 1
ATOM 3280 C C . LYS B 1 205 ? 1.794 -40.094 -18.094 1 77.12 205 LYS B C 1
ATOM 3282 O O . LYS B 1 205 ? 0.83 -40.875 -18.219 1 77.12 205 LYS B O 1
ATOM 3287 N N . GLU B 1 206 ? 1.989 -39.375 -17.109 1 71.19 206 GLU B N 1
ATOM 3288 C CA . GLU B 1 206 ? 1.064 -39.406 -15.977 1 71.19 206 GLU B CA 1
ATOM 3289 C C . GLU B 1 206 ? -0.306 -38.844 -16.375 1 71.19 206 GLU B C 1
ATOM 3291 O O . GLU B 1 206 ? -1.335 -39.375 -15.945 1 71.19 206 GLU B O 1
ATOM 3296 N N . ILE B 1 207 ? -0.35 -37.844 -17.156 1 69.75 207 ILE B N 1
ATOM 3297 C CA . ILE B 1 207 ? -1.595 -37.25 -17.641 1 69.75 207 ILE B CA 1
ATOM 3298 C C . ILE B 1 207 ? -2.336 -38.25 -18.516 1 69.75 207 ILE B C 1
ATOM 3300 O O . ILE B 1 207 ? -3.555 -38.406 -18.406 1 69.75 207 ILE B O 1
ATOM 3304 N N . GLU B 1 208 ? -1.604 -38.844 -19.438 1 68 208 GLU B N 1
ATOM 3305 C CA . GLU B 1 208 ? -2.188 -39.844 -20.328 1 68 208 GLU B CA 1
ATOM 3306 C C . GLU B 1 208 ? -2.756 -41.031 -19.531 1 68 208 GLU B C 1
ATOM 3308 O O . GLU B 1 208 ? -3.846 -41.531 -19.828 1 68 208 GLU B O 1
ATOM 3313 N N . GLU B 1 209 ? -2.051 -41.344 -18.609 1 67 209 GLU B N 1
ATOM 3314 C CA . GLU B 1 209 ? -2.508 -42.438 -17.781 1 67 209 GLU B CA 1
ATOM 3315 C C . GLU B 1 209 ? -3.754 -42.062 -16.984 1 67 209 GLU B C 1
ATOM 3317 O O . GLU B 1 209 ? -4.672 -42.875 -16.828 1 67 209 GLU B O 1
ATOM 3322 N N . ASN B 1 210 ? -3.676 -40.781 -16.562 1 62.44 210 ASN B N 1
ATOM 3323 C CA . ASN B 1 210 ? -4.84 -40.344 -15.812 1 62.44 210 ASN B CA 1
ATOM 3324 C C . ASN B 1 210 ? -6.039 -40.094 -16.719 1 62.44 210 ASN B C 1
ATOM 3326 O O . ASN B 1 210 ? -7.184 -40.312 -16.328 1 62.44 210 ASN B O 1
ATOM 3330 N N . ARG B 1 211 ? -5.805 -39.531 -17.859 1 59.97 211 ARG B N 1
ATOM 3331 C CA . ARG B 1 211 ? -6.859 -39.375 -18.844 1 59.97 211 ARG B CA 1
ATOM 3332 C C . ARG B 1 211 ? -7.438 -40.75 -19.25 1 59.97 211 ARG B C 1
ATOM 3334 O O . ARG B 1 211 ? -8.648 -40.875 -19.422 1 59.97 211 ARG B O 1
ATOM 3341 N N . ASP B 1 212 ? -6.57 -41.625 -19.531 1 55.5 212 ASP B N 1
ATOM 3342 C CA . ASP B 1 212 ? -7.016 -42.969 -19.906 1 55.5 212 ASP B CA 1
ATOM 3343 C C . ASP B 1 212 ? -7.871 -43.594 -18.797 1 55.5 212 ASP B C 1
ATOM 3345 O O . ASP B 1 212 ? -8.836 -44.281 -19.062 1 55.5 212 ASP B O 1
ATOM 3349 N N . ILE B 1 213 ? -7.605 -43.188 -17.594 1 54.47 213 ILE B N 1
ATOM 3350 C CA . ILE B 1 213 ? -8.406 -43.688 -16.469 1 54.47 213 ILE B CA 1
ATOM 3351 C C . ILE B 1 213 ? -9.766 -43 -16.469 1 54.47 213 ILE B C 1
ATOM 3353 O O . ILE B 1 213 ? -10.789 -43.625 -16.219 1 54.47 213 ILE B O 1
ATOM 3357 N N . LEU B 1 214 ? -9.617 -41.719 -16.797 1 50.72 214 LEU B N 1
ATOM 3358 C CA . LEU B 1 214 ? -10.867 -40.969 -16.797 1 50.72 214 LEU B CA 1
ATOM 3359 C C . LEU B 1 214 ? -11.734 -41.375 -18 1 50.72 214 LEU B C 1
ATOM 3361 O O . LEU B 1 214 ? -12.961 -41.312 -17.922 1 50.72 214 LEU B O 1
ATOM 3365 N N . LEU B 1 215 ? -11.07 -41.719 -19.141 1 52.75 215 LEU B N 1
ATOM 3366 C CA . LEU B 1 215 ? -11.789 -42.156 -20.328 1 52.75 215 LEU B CA 1
ATOM 3367 C C . LEU B 1 215 ? -12.172 -43.625 -20.219 1 52.75 215 LEU B C 1
ATOM 3369 O O . LEU B 1 215 ? -12.992 -44.125 -20.984 1 52.75 215 LEU B O 1
ATOM 3373 N N . SER B 1 216 ? -11.633 -44.281 -19.328 1 47.78 216 SER B N 1
ATOM 3374 C CA . SER B 1 216 ? -12.102 -45.656 -19.125 1 47.78 216 SER B CA 1
ATOM 3375 C C . SER B 1 216 ? -13.234 -45.719 -18.109 1 47.78 216 SER B C 1
ATOM 3377 O O . SER B 1 216 ? -13.281 -44.875 -17.188 1 47.78 216 SER B O 1
#

Organism: NCBI:txid412449

Nearest PDB structures (foldseek):
  4gum-assembly2_F  TM=5.065E-01  e=5.152E-01  Homo sapiens
  6gp6-assembly1_B  TM=5.449E-01  e=1.110E+00  Magnetospirillum gryphiswaldense MSR-1
  6g5e-assembly1_A-2  TM=5.087E-01  e=1.405E+00  Magnetospirillum gryphiswaldense
  3w60-assembly1_A-2  TM=4.555E-01  e=1.177E+00  Magnetospirillum gryphiswaldense MSR-1
  4jj9-assembly1_B  TM=3.880E-01  e=5.465E-01  Bordetella bronchiseptica RB50

Secondary structure (DSSP, 8-state):
------HHHHHHHHHHSTT---HHHHHTTS--TTGGGEEEEEEEE--STTTGGGBSS----SEEEEEEEEEEEETTEEEEEEEEEEEESS--TTHHHHHHHHHHHHHHHHHHTTPPPPPEEEEEEE--SS---S-SBHHHHTT--GGGGTTS-B-B-EEEETTTS-HHHHHHH--SHHHHHHHHHHHTTTS-HHHHHHHHHHHHHHHHHHHHHHH-/------HHHHHHHHHHSTT---HHHHHTTS--TTGGGEEEEEEEE--STTTGGGBSS----SEEEEEEEEEEEETTEEEEEEEEEEEESS--TTHHHHHHHHHHHHHHHHHHTTPPPPPEEEEEEE--SS---S-SBHHHHTT--GGGGTTS-B-B-EEEEGGGS-HHHHHHH--SHHHHHHHHHHHTTTS-HHHHHHHHHHHHHHHHHHHHHHH-